Protein 3QFM (pdb70)

InterPro domains:
  IPR011152 Phosphoesterase MJ0912 [PIRSF000883] (4-253)
  IPR024654 Calcineurin-like phosphoesterase domain, lpxH-type [PF12850] (5-210)
  IPR029052 Metallo-dependent phosphatase-like [G3DSA:3.60.21.10] (1-262)
  IPR029052 Metallo-dependent phosphatase-like [SSF56300] (3-244)
  IPR050126 Diadenosine polyphosphate hydrolase [PTHR42850] (5-233)

Structure (mmCIF, N/CA/C/O backbone):
data_3QFM
#
_entry.id   3QFM
#
_cell.length_a   56.559
_cell.length_b   75.102
_cell.length_c   148.796
_cell.angle_alpha   90.00
_cell.angle_beta   90.00
_cell.angle_gamma   90.00
#
_symmetry.space_group_name_H-M   'P 21 21 21'
#
loop_
_entity.id
_entity.type
_entity.pdbx_description
1 polymer 'Putative uncharacterized protein'
2 non-polymer 'MANGANESE (II) ION'
3 non-polymer 'FE (III) ION'
4 water water
#
loop_
_atom_site.group_PDB
_atom_site.id
_atom_site.type_symbol
_atom_site.label_atom_id
_atom_site.label_alt_id
_atom_site.label_comp_id
_atom_site.label_asym_id
_atom_site.label_entity_id
_atom_site.label_seq_id
_atom_site.pdbx_PDB_ins_code
_atom_site.Cartn_x
_atom_site.Cartn_y
_atom_site.Cartn_z
_atom_site.occupancy
_atom_site.B_iso_or_equiv
_atom_site.auth_seq_id
_atom_site.auth_comp_id
_atom_site.auth_asym_id
_atom_site.auth_atom_id
_atom_site.pdbx_PDB_model_num
ATOM 1 N N . MET A 1 11 ? -8.178 -18.651 -27.641 1.00 34.59 3 MET A N 1
ATOM 2 C CA . MET A 1 11 ? -9.018 -17.456 -27.334 1.00 34.26 3 MET A CA 1
ATOM 3 C C . MET A 1 11 ? -9.803 -16.886 -28.519 1.00 32.19 3 MET A C 1
ATOM 4 O O . MET A 1 11 ? -9.501 -17.191 -29.680 1.00 32.24 3 MET A O 1
ATOM 9 N N . THR A 1 12 ? -10.830 -16.089 -28.214 1.00 28.71 4 THR A N 1
ATOM 10 C CA . THR A 1 12 ? -11.646 -15.445 -29.236 1.00 25.78 4 THR A CA 1
ATOM 11 C C . THR A 1 12 ? -11.555 -13.937 -29.070 1.00 24.20 4 THR A C 1
ATOM 12 O O . THR A 1 12 ? -11.780 -13.405 -27.974 1.00 22.05 4 THR A O 1
ATOM 16 N N . LYS A 1 13 ? -11.206 -13.259 -30.157 1.00 21.81 5 LYS A N 1
ATOM 17 C CA . LYS A 1 13 ? -11.147 -11.810 -30.144 1.00 22.01 5 LYS A CA 1
ATOM 18 C C . LYS A 1 13 ? -12.337 -11.271 -30.952 1.00 21.12 5 LYS A C 1
ATOM 19 O O . LYS A 1 13 ? -12.549 -11.658 -32.114 1.00 20.15 5 LYS A O 1
ATOM 25 N N . ILE A 1 14 ? -13.113 -10.400 -30.313 1.00 20.38 6 ILE A N 1
ATOM 26 C CA . ILE A 1 14 ? -14.373 -9.944 -30.880 1.00 20.46 6 ILE A CA 1
ATOM 27 C C . ILE A 1 14 ? -14.329 -8.425 -31.005 1.00 20.66 6 ILE A C 1
ATOM 28 O O . ILE A 1 14 ? -13.999 -7.733 -30.040 1.00 20.63 6 ILE A O 1
ATOM 33 N N . ALA A 1 15 ? -14.643 -7.916 -32.187 1.00 20.50 7 ALA A N 1
ATOM 34 C CA . ALA A 1 15 ? -14.915 -6.485 -32.355 1.00 20.24 7 ALA A CA 1
ATOM 35 C C . ALA A 1 15 ? -16.405 -6.168 -32.228 1.00 19.93 7 ALA A C 1
ATOM 36 O O . ALA A 1 15 ? -17.239 -6.712 -32.936 1.00 20.04 7 ALA A O 1
ATOM 38 N N . LEU A 1 16 ? -16.729 -5.250 -31.332 1.00 20.41 8 LEU A N 1
ATOM 39 C CA . LEU A 1 16 ? -18.081 -4.725 -31.214 1.00 19.73 8 LEU A CA 1
ATOM 40 C C . LEU A 1 16 ? -18.225 -3.543 -32.176 1.00 18.85 8 LEU A C 1
ATOM 41 O O . LEU A 1 16 ? -17.486 -2.584 -32.083 1.00 19.62 8 LEU A O 1
ATOM 46 N N . LEU A 1 17 ? -19.163 -3.640 -33.110 1.00 18.10 9 LEU A N 1
ATOM 47 C CA . LEU A 1 17 ? -19.414 -2.562 -34.068 1.00 17.95 9 LEU A CA 1
ATOM 48 C C . LEU A 1 17 ? -20.750 -1.969 -33.746 1.00 17.69 9 LEU A C 1
ATOM 49 O O . LEU A 1 17 ? -21.762 -2.664 -33.824 1.00 18.52 9 LEU A O 1
ATOM 54 N N . SER A 1 18 ? -20.790 -0.686 -33.392 1.00 17.11 10 SER A N 1
ATOM 55 C CA . SER A 1 18 ? -22.084 -0.086 -33.041 1.00 16.14 10 SER A CA 1
ATOM 56 C C . SER A 1 18 ? -22.267 1.307 -33.658 1.00 15.83 10 SER A C 1
ATOM 57 O O . SER A 1 18 ? -21.291 2.071 -33.804 1.00 15.62 10 SER A O 1
ATOM 60 N N . ASP A 1 19 ? -23.512 1.646 -33.987 1.00 14.70 11 ASP A N 1
ATOM 61 C CA . ASP A 1 19 ? -23.856 3.036 -34.306 1.00 15.38 11 ASP A CA 1
ATOM 62 C C . ASP A 1 19 ? -22.950 3.585 -35.424 1.00 15.46 11 ASP A C 1
ATOM 63 O O . ASP A 1 19 ? -22.282 4.639 -35.302 1.00 15.47 11 ASP A O 1
ATOM 68 N N . ILE A 1 20 ? -22.900 2.807 -36.503 1.00 15.92 12 ILE A N 1
ATOM 69 C CA . ILE A 1 20 ? -22.188 3.192 -37.724 1.00 15.42 12 ILE A CA 1
ATOM 70 C C . ILE A 1 20 ? -22.858 4.398 -38.379 1.00 15.65 12 ILE A C 1
ATOM 71 O O . ILE A 1 20 ? -22.175 5.311 -38.879 1.00 16.70 12 ILE A O 1
ATOM 76 N N . HIS A 1 21 ? -24.185 4.399 -38.375 1.00 16.69 13 HIS A N 1
ATOM 77 C CA . HIS A 1 21 ? -24.968 5.543 -38.830 1.00 17.26 13 HIS A CA 1
ATOM 78 C C . HIS A 1 21 ? -24.580 6.002 -40.253 1.00 18.84 13 HIS A C 1
ATOM 79 O O . HIS A 1 21 ? -24.528 7.198 -40.568 1.00 19.08 13 HIS A O 1
ATOM 86 N N . GLY A 1 22 ? -24.290 5.022 -41.102 1.00 19.21 14 GLY A N 1
ATOM 87 C CA . GLY A 1 22 ? -23.930 5.311 -42.487 1.00 20.24 14 GLY A CA 1
ATOM 88 C C . GLY A 1 22 ? -22.590 5.963 -42.751 1.00 19.96 14 GLY A C 1
ATOM 89 O O . GLY A 1 22 ? -22.334 6.373 -43.889 1.00 20.97 14 GLY A O 1
ATOM 90 N N . ASN A 1 23 ? -21.736 6.073 -41.728 1.00 19.89 15 ASN A N 1
ATOM 91 C CA . ASN A 1 23 ? -20.466 6.771 -41.873 1.00 19.16 15 ASN A CA 1
ATOM 92 C C . ASN A 1 23 ? -19.428 5.838 -42.520 1.00 19.95 15 ASN A C 1
ATOM 93 O O . ASN A 1 23 ? -18.682 5.128 -41.834 1.00 18.66 15 ASN A O 1
ATOM 98 N N . THR A 1 24 ? -19.405 5.880 -43.859 1.00 19.66 16 THR A N 1
ATOM 99 C CA . THR A 1 24 ? -18.615 4.988 -44.709 1.00 19.76 16 THR A CA 1
ATOM 100 C C . THR A 1 24 ? -17.134 4.996 -44.362 1.00 20.20 16 THR A C 1
ATOM 101 O O . THR A 1 24 ? -16.554 3.942 -44.108 1.00 20.09 16 THR A O 1
ATOM 105 N N . THR A 1 25 ? -16.520 6.173 -44.350 1.00 20.07 17 THR A N 1
ATOM 106 C CA . THR A 1 25 ? -15.061 6.265 -44.176 1.00 20.11 17 THR A CA 1
ATOM 107 C C . THR A 1 25 ? -14.664 5.789 -42.764 1.00 20.45 17 THR A C 1
ATOM 108 O O . THR A 1 25 ? -13.640 5.118 -42.580 1.00 19.29 17 THR A O 1
ATOM 112 N N . ALA A 1 26 ? -15.507 6.119 -41.783 1.00 20.11 18 ALA A N 1
ATOM 113 C CA . ALA A 1 26 ? -15.240 5.728 -40.396 1.00 20.50 18 ALA A CA 1
ATOM 114 C C . ALA A 1 26 ? -15.304 4.201 -40.308 1.00 19.98 18 ALA A C 1
ATOM 115 O O . ALA A 1 26 ? -14.409 3.591 -39.745 1.00 20.75 18 ALA A O 1
ATOM 117 N N . LEU A 1 27 ? -16.353 3.600 -40.868 1.00 20.32 19 LEU A N 1
ATOM 118 C CA . LEU A 1 27 ? -16.473 2.135 -40.858 1.00 20.55 19 LEU A CA 1
ATOM 119 C C . LEU A 1 27 ? -15.297 1.462 -41.544 1.00 20.96 19 LEU A C 1
ATOM 120 O O . LEU A 1 27 ? -14.726 0.513 -41.002 1.00 21.28 19 LEU A O 1
ATOM 125 N N . GLU A 1 28 ? -14.918 1.959 -42.726 1.00 20.81 20 GLU A N 1
ATOM 126 C CA . GLU A 1 28 ? -13.777 1.393 -43.449 1.00 21.72 20 GLU A CA 1
ATOM 127 C C . GLU A 1 28 ? -12.502 1.437 -42.605 1.00 21.45 20 GLU A C 1
ATOM 128 O O . GLU A 1 28 ? -11.728 0.465 -42.577 1.00 21.43 20 GLU A O 1
ATOM 134 N N . ALA A 1 29 ? -12.300 2.545 -41.893 1.00 20.96 21 ALA A N 1
ATOM 135 C CA . ALA A 1 29 ? -11.123 2.682 -41.039 1.00 20.21 21 ALA A CA 1
ATOM 136 C C . ALA A 1 29 ? -11.174 1.704 -39.864 1.00 20.03 21 ALA A C 1
ATOM 137 O O . ALA A 1 29 ? -10.169 1.038 -39.531 1.00 20.56 21 ALA A O 1
ATOM 139 N N . VAL A 1 30 ? -12.343 1.605 -39.233 1.00 19.58 22 VAL A N 1
ATOM 140 C CA . VAL A 1 30 ? -12.509 0.644 -38.126 1.00 18.99 22 VAL A CA 1
ATOM 141 C C . VAL A 1 30 ? -12.264 -0.795 -38.559 1.00 19.92 22 VAL A C 1
ATOM 142 O O . VAL A 1 30 ? -11.559 -1.520 -37.865 1.00 20.16 22 VAL A O 1
ATOM 146 N N . LEU A 1 31 ? -12.825 -1.188 -39.702 1.00 20.41 23 LEU A N 1
ATOM 147 C CA . LEU A 1 31 ? -12.631 -2.544 -40.228 1.00 21.80 23 LEU A CA 1
ATOM 148 C C . LEU A 1 31 ? -11.155 -2.830 -40.551 1.00 22.49 23 LEU A C 1
ATOM 149 O O . LEU A 1 31 ? -10.665 -3.937 -40.274 1.00 23.62 23 LEU A O 1
ATOM 154 N N . ALA A 1 32 ? -10.450 -1.832 -41.090 1.00 22.53 24 ALA A N 1
ATOM 155 C CA . ALA A 1 32 ? -9.017 -1.951 -41.329 1.00 23.13 24 ALA A CA 1
ATOM 156 C C . ALA A 1 32 ? -8.261 -2.128 -40.014 1.00 23.26 24 ALA A C 1
ATOM 157 O O . ALA A 1 32 ? -7.380 -2.973 -39.929 1.00 23.75 24 ALA A O 1
ATOM 159 N N . ASP A 1 33 ? -8.594 -1.329 -38.999 1.00 22.39 25 ASP A N 1
ATOM 160 C CA . ASP A 1 33 ? -8.022 -1.495 -37.662 1.00 22.59 25 ASP A CA 1
ATOM 161 C C . ASP A 1 33 ? -8.290 -2.909 -37.070 1.00 22.39 25 ASP A C 1
ATOM 162 O O . ASP A 1 33 ? -7.370 -3.572 -36.613 1.00 23.17 25 ASP A O 1
ATOM 167 N N . ALA A 1 34 ? -9.535 -3.373 -37.118 1.00 22.71 26 ALA A N 1
ATOM 168 C CA . ALA A 1 34 ? -9.888 -4.708 -36.596 1.00 23.22 26 ALA A CA 1
ATOM 169 C C . ALA A 1 34 ? -9.177 -5.847 -37.343 1.00 24.08 26 ALA A C 1
ATOM 170 O O . ALA A 1 34 ? -8.758 -6.833 -36.729 1.00 23.37 26 ALA A O 1
ATOM 172 N N . ARG A 1 35 ? -9.043 -5.699 -38.660 1.00 24.30 27 ARG A N 1
ATOM 173 C CA . ARG A 1 35 ? -8.417 -6.719 -39.490 1.00 26.87 27 ARG A CA 1
ATOM 174 C C . ARG A 1 35 ? -6.953 -6.904 -39.038 1.00 26.65 27 ARG A C 1
ATOM 175 O O . ARG A 1 35 ? -6.463 -8.018 -38.889 1.00 27.11 27 ARG A O 1
ATOM 183 N N . GLN A 1 36 ? -6.291 -5.795 -38.763 1.00 26.95 28 GLN A N 1
ATOM 184 C CA . GLN A 1 36 ? -4.889 -5.787 -38.378 1.00 27.85 28 GLN A CA 1
ATOM 185 C C . GLN A 1 36 ? -4.653 -6.319 -36.945 1.00 27.65 28 GLN A C 1
ATOM 186 O O . GLN A 1 36 ? -3.543 -6.751 -36.598 1.00 26.15 28 GLN A O 1
ATOM 192 N N . LEU A 1 37 ? -5.710 -6.312 -36.136 1.00 26.02 29 LEU A N 1
ATOM 193 C CA . LEU A 1 37 ? -5.663 -6.872 -34.793 1.00 26.31 29 LEU A CA 1
ATOM 194 C C . LEU A 1 37 ? -5.924 -8.374 -34.776 1.00 25.47 29 LEU A C 1
ATOM 195 O O . LEU A 1 37 ? -5.832 -8.997 -33.732 1.00 26.39 29 LEU A O 1
ATOM 200 N N . GLY A 1 38 ? -6.261 -8.961 -35.920 1.00 25.85 30 GLY A N 1
ATOM 201 C CA . GLY A 1 38 ? -6.597 -10.388 -35.977 1.00 25.42 30 GLY A CA 1
ATOM 202 C C . GLY A 1 38 ? -7.892 -10.733 -35.262 1.00 25.85 30 GLY A C 1
ATOM 203 O O . GLY A 1 38 ? -8.004 -11.766 -34.594 1.00 25.55 30 GLY A O 1
ATOM 204 N N . VAL A 1 39 ? -8.892 -9.864 -35.392 1.00 25.08 31 VAL A N 1
ATOM 205 C CA . VAL A 1 39 ? -10.196 -1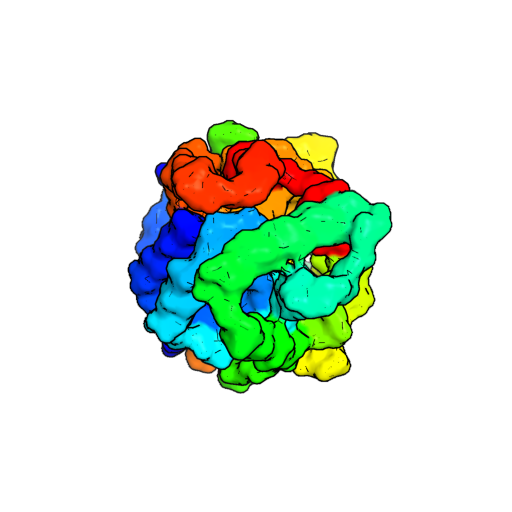0.123 -34.792 1.00 24.72 31 VAL A CA 1
ATOM 206 C C . VAL A 1 39 ? -10.820 -11.393 -35.382 1.00 24.65 31 VAL A C 1
ATOM 207 O O . VAL A 1 39 ? -10.785 -11.592 -36.597 1.00 24.61 31 VAL A O 1
ATOM 211 N N . ASP A 1 40 ? -11.414 -12.233 -34.532 1.00 23.90 32 ASP A N 1
ATOM 212 C CA . ASP A 1 40 ? -12.040 -13.473 -34.968 1.00 22.96 32 ASP A CA 1
ATOM 213 C C . ASP A 1 40 ? -13.493 -13.340 -35.392 1.00 22.72 32 ASP A C 1
ATOM 214 O O . ASP A 1 40 ? -13.957 -14.107 -36.227 1.00 21.14 32 ASP A O 1
ATOM 219 N N . GLU A 1 41 ? -14.232 -12.396 -34.800 1.00 20.35 33 GLU A N 1
ATOM 220 C CA . GLU A 1 41 ? -15.644 -12.268 -35.123 1.00 20.25 33 GLU A CA 1
ATOM 221 C C . GLU A 1 41 ? -16.145 -10.866 -34.814 1.00 19.33 33 GLU A C 1
ATOM 222 O O . GLU A 1 41 ? -15.468 -10.125 -34.095 1.00 19.50 33 GLU A O 1
ATOM 228 N N . TYR A 1 42 ? -17.316 -10.530 -35.352 1.00 18.40 34 TYR A N 1
ATOM 229 C CA . TYR A 1 42 ? -17.870 -9.182 -35.210 1.00 18.73 34 TYR A CA 1
ATOM 230 C C . TYR A 1 42 ? -19.245 -9.284 -34.607 1.00 18.51 34 TYR A C 1
ATOM 231 O O . TYR A 1 42 ? -20.022 -10.169 -34.964 1.00 19.36 34 TYR A O 1
ATOM 240 N N . TRP A 1 43 ? -19.553 -8.394 -33.668 1.00 18.28 35 TRP A N 1
ATOM 241 C CA . TRP A 1 43 ? -20.899 -8.322 -33.169 1.00 18.54 35 TRP A CA 1
ATOM 242 C C . TRP A 1 43 ? -21.488 -6.982 -33.598 1.00 19.30 35 TRP A C 1
ATOM 243 O O . TRP A 1 43 ? -20.873 -5.930 -33.365 1.00 20.01 35 TRP A O 1
ATOM 254 N N . LEU A 1 44 ? -22.664 -7.018 -34.217 1.00 19.23 36 LEU A N 1
ATOM 255 C CA . LEU A 1 44 ? -23.267 -5.790 -34.741 1.00 19.29 36 LEU A CA 1
ATOM 256 C C . LEU A 1 44 ? -24.373 -5.342 -33.815 1.00 18.72 36 LEU A C 1
ATOM 257 O O . LEU A 1 44 ? -25.364 -6.041 -33.677 1.00 18.72 36 LEU A O 1
ATOM 262 N N . LEU A 1 45 ? -24.188 -4.187 -33.165 1.00 18.29 37 LEU A N 1
ATOM 263 C CA . LEU A 1 45 ? -25.119 -3.710 -32.139 1.00 17.48 37 LEU A CA 1
ATOM 264 C C . LEU A 1 45 ? -26.239 -2.831 -32.683 1.00 18.25 37 LEU A C 1
ATOM 265 O O . LEU A 1 45 ? -27.064 -2.349 -31.905 1.00 18.31 37 LEU A O 1
ATOM 270 N N . GLY A 1 46 ? -26.299 -2.647 -34.006 1.00 17.48 38 GLY A N 1
ATOM 271 C CA . GLY A 1 46 ? -27.370 -1.857 -34.608 1.00 17.40 38 GLY A CA 1
ATOM 272 C C . GLY A 1 46 ? -27.087 -0.379 -34.920 1.00 16.69 38 GLY A C 1
ATOM 273 O O . GLY A 1 46 ? -25.998 0.157 -34.607 1.00 16.72 38 GLY A O 1
ATOM 274 N N . ASP A 1 47 ? -28.078 0.260 -35.545 1.00 15.32 39 ASP A N 1
ATOM 275 C CA . ASP A 1 47 ? -27.964 1.646 -36.052 1.00 15.77 39 ASP A CA 1
ATOM 276 C C . ASP A 1 47 ? -26.929 1.696 -37.172 1.00 15.94 39 ASP A C 1
ATOM 277 O O . ASP A 1 47 ? -25.857 2.341 -37.081 1.00 15.31 39 ASP A O 1
ATOM 282 N N . ILE A 1 48 ? -27.263 0.973 -38.238 1.00 16.00 40 ILE A N 1
ATOM 283 C CA . ILE A 1 48 ? -26.326 0.718 -39.324 1.00 17.38 40 ILE A CA 1
ATOM 284 C C . ILE A 1 48 ? -26.288 1.840 -40.369 1.00 17.70 40 ILE A C 1
ATOM 285 O O . ILE A 1 48 ? -25.222 2.362 -40.702 1.00 18.31 40 ILE A O 1
ATOM 290 N N . LEU A 1 49 ? -27.458 2.210 -40.865 1.00 18.45 41 LEU A N 1
ATOM 291 C CA . LEU A 1 49 ? -27.560 3.245 -41.893 1.00 18.42 41 LEU A CA 1
ATOM 292 C C . LEU A 1 49 ? -28.265 4.494 -41.379 1.00 18.60 41 LEU A C 1
ATOM 293 O O . LEU A 1 49 ? -29.148 4.416 -40.495 1.00 19.26 41 LEU A O 1
ATOM 298 N N . MET A 1 50 ? -27.887 5.626 -41.984 1.00 18.83 42 MET A N 1
ATOM 299 C CA . MET A 1 50 ? -28.459 6.967 -41.738 1.00 18.77 42 MET A CA 1
ATOM 300 C C . MET A 1 50 ? -27.913 7.569 -40.452 1.00 18.74 42 MET A C 1
ATOM 301 O O . MET A 1 50 ? -27.745 6.853 -39.475 1.00 18.81 42 MET A O 1
ATOM 306 N N . PRO A 1 51 ? -27.650 8.894 -40.444 1.00 19.10 43 PRO A N 1
ATOM 307 C CA . PRO A 1 51 ? -27.856 9.837 -41.555 1.00 18.62 43 PRO A CA 1
ATOM 308 C C . PRO A 1 51 ? -26.604 10.029 -42.433 1.00 18.90 43 PRO A C 1
ATOM 309 O O . PRO A 1 51 ? -26.498 11.033 -43.141 1.00 18.57 43 PRO A O 1
ATOM 313 N N . GLY A 1 52 ? -25.677 9.069 -42.404 1.00 18.35 44 GLY A N 1
ATOM 314 C CA . GLY A 1 52 ? -24.430 9.156 -43.173 1.00 18.09 44 GLY A CA 1
ATOM 315 C C . GLY A 1 52 ? -24.537 8.752 -44.649 1.00 18.16 44 GLY A C 1
ATOM 316 O O . GLY A 1 52 ? -25.621 8.445 -45.148 1.00 18.21 44 GLY A O 1
ATOM 317 N N . THR A 1 53 ? -23.400 8.745 -45.316 1.00 18.60 45 THR A N 1
ATOM 318 C CA . THR A 1 53 ? -23.291 8.585 -46.789 1.00 20.15 45 THR A CA 1
ATOM 319 C C . THR A 1 53 ? -23.578 7.174 -47.303 1.00 20.16 45 THR A C 1
ATOM 320 O O . THR A 1 53 ? -24.082 6.999 -48.422 1.00 20.07 45 THR A O 1
ATOM 324 N N . GLY A 1 54 ? -23.241 6.173 -46.494 1.00 20.53 46 GLY A N 1
ATOM 325 C CA . GLY A 1 54 ? -23.132 4.793 -46.990 1.00 20.83 46 GLY A CA 1
ATOM 326 C C . GLY A 1 54 ? -24.451 4.050 -47.099 1.00 20.96 46 GLY A C 1
ATOM 327 O O . GLY A 1 54 ? -25.299 4.131 -46.215 1.00 21.36 46 GLY A O 1
ATOM 328 N N . ARG A 1 55 ? -24.630 3.312 -48.200 1.00 21.38 47 ARG A N 1
ATOM 329 C CA . ARG A 1 55 ? -25.826 2.492 -48.369 1.00 21.67 47 ARG A CA 1
ATOM 330 C C . ARG A 1 55 ? -25.394 1.099 -48.811 1.00 22.60 47 ARG A C 1
ATOM 331 O O . ARG A 1 55 ? -25.070 0.285 -47.977 1.00 22.35 47 ARG A O 1
ATOM 339 N N . ARG A 1 56 ? -25.345 0.846 -50.120 1.00 23.71 48 ARG A N 1
ATOM 340 C CA . ARG A 1 56 ? -24.802 -0.418 -50.621 1.00 24.00 48 ARG A CA 1
ATOM 341 C C . ARG A 1 56 ? -23.406 -0.670 -50.051 1.00 23.90 48 ARG A C 1
ATOM 342 O O . ARG A 1 56 ? -23.112 -1.780 -49.627 1.00 23.85 48 ARG A O 1
ATOM 350 N N . ARG A 1 57 ? -22.558 0.358 -50.006 1.00 23.14 49 ARG A N 1
ATOM 351 C CA . ARG A 1 57 ? -21.189 0.169 -49.534 1.00 23.59 49 ARG A CA 1
ATOM 352 C C . ARG A 1 57 ? -21.155 -0.413 -48.112 1.00 24.00 49 ARG A C 1
ATOM 353 O O . ARG A 1 57 ? -20.367 -1.311 -47.826 1.00 24.68 49 ARG A O 1
ATOM 361 N N . ILE A 1 58 ? -22.014 0.088 -47.230 1.00 23.38 50 ILE A N 1
ATOM 362 C CA . ILE A 1 58 ? -22.001 -0.410 -45.857 1.00 23.52 50 ILE A CA 1
ATOM 363 C C . ILE A 1 58 ? -22.512 -1.855 -45.785 1.00 23.53 50 ILE A C 1
ATOM 364 O O . ILE A 1 58 ? -21.896 -2.694 -45.127 1.00 23.15 50 ILE A O 1
ATOM 369 N N . LEU A 1 59 ? -23.595 -2.167 -46.488 1.00 23.94 51 LEU A N 1
ATOM 370 C CA . LEU A 1 59 ? -24.096 -3.557 -46.458 1.00 25.32 51 LEU A CA 1
ATOM 371 C C . LEU A 1 59 ? -23.097 -4.540 -47.065 1.00 26.20 51 LEU A C 1
ATOM 372 O O . LEU A 1 59 ? -22.948 -5.664 -46.556 1.00 25.60 51 LEU A O 1
ATOM 377 N N . ASP A 1 60 ? -22.399 -4.098 -48.122 1.00 26.64 52 ASP A N 1
ATOM 378 C CA . ASP A 1 60 ? -21.341 -4.899 -48.756 1.00 27.51 52 ASP A CA 1
ATOM 379 C C . ASP A 1 60 ? -20.173 -5.136 -47.830 1.00 26.59 52 ASP A C 1
ATOM 380 O O . ASP A 1 60 ? -19.656 -6.253 -47.757 1.00 26.49 52 ASP A O 1
ATOM 385 N N . LEU A 1 61 ? -19.737 -4.089 -47.134 1.00 26.47 53 LEU A N 1
ATOM 386 C CA . LEU A 1 61 ? -18.618 -4.233 -46.218 1.00 26.47 53 LEU A CA 1
ATOM 387 C C . LEU A 1 61 ? -18.974 -5.198 -45.079 1.00 26.66 53 LEU A C 1
ATOM 388 O O . LEU A 1 61 ? -18.160 -6.026 -44.687 1.00 26.35 53 LEU A O 1
ATOM 393 N N . LEU A 1 62 ? -20.189 -5.089 -44.557 1.00 26.97 54 LEU A N 1
ATOM 394 C CA . LEU A 1 62 ? -20.597 -5.930 -43.436 1.00 27.04 54 LEU A CA 1
ATOM 395 C C . LEU A 1 62 ? -20.729 -7.393 -43.896 1.00 28.43 54 LEU A C 1
ATOM 396 O O . LEU A 1 62 ? -20.331 -8.330 -43.185 1.00 27.36 54 LEU A O 1
ATOM 401 N N . ASP A 1 63 ? -21.271 -7.575 -45.099 1.00 28.67 55 ASP A N 1
ATOM 402 C CA . ASP A 1 63 ? -21.392 -8.904 -45.696 1.00 30.85 55 ASP A CA 1
ATOM 403 C C . ASP A 1 63 ? -20.130 -9.748 -45.822 1.00 30.16 55 ASP A C 1
ATOM 404 O O . ASP A 1 63 ? -20.217 -10.978 -45.845 1.00 31.22 55 ASP A O 1
ATOM 409 N N . GLN A 1 64 ? -18.987 -9.087 -45.938 1.00 29.88 56 GLN A N 1
ATOM 410 C CA . GLN A 1 64 ? -17.682 -9.740 -46.050 1.00 30.07 56 GLN A CA 1
ATOM 411 C C . GLN A 1 64 ? -17.142 -10.203 -44.691 1.00 28.75 56 GLN A C 1
ATOM 412 O O . GLN A 1 64 ? -16.134 -10.929 -44.634 1.00 28.86 56 GLN A O 1
ATOM 418 N N . LEU A 1 65 ? -17.785 -9.757 -43.610 1.00 25.70 57 LEU A N 1
ATOM 419 C CA . LEU A 1 65 ? -17.341 -10.078 -42.254 1.00 23.57 57 LEU A CA 1
ATOM 420 C C . LEU A 1 65 ? -17.961 -11.318 -41.622 1.00 22.06 57 LEU A C 1
ATOM 421 O O . LEU A 1 65 ? -19.121 -11.624 -41.865 1.00 20.38 57 LEU A O 1
ATOM 426 N N . PRO A 1 66 ? -17.194 -11.986 -40.738 1.00 21.49 58 PRO A N 1
ATOM 427 C CA . PRO A 1 66 ? -17.760 -13.002 -39.848 1.00 21.92 58 PRO A CA 1
ATOM 428 C C . PRO A 1 66 ? -18.541 -12.340 -38.688 1.00 21.92 58 PRO A C 1
ATOM 429 O O . PRO A 1 66 ? -18.044 -12.251 -37.540 1.00 21.66 58 PRO A O 1
ATOM 433 N N . ILE A 1 67 ? -19.743 -11.886 -39.004 1.00 21.86 59 ILE A N 1
ATOM 434 C CA . ILE A 1 67 ? -20.664 -11.337 -38.003 1.00 22.07 59 ILE A CA 1
ATOM 435 C C . ILE A 1 67 ? -21.453 -12.478 -37.357 1.00 22.83 59 ILE A C 1
ATOM 436 O O . ILE A 1 67 ? -22.287 -13.140 -38.009 1.00 23.29 59 ILE A O 1
ATOM 441 N N . THR A 1 68 ? -21.188 -12.706 -36.071 1.00 22.66 60 THR A N 1
ATOM 442 C CA . THR A 1 68 ? -21.719 -13.880 -35.392 1.00 22.01 60 THR A CA 1
ATOM 443 C C . THR A 1 68 ? -22.841 -13.517 -34.419 1.00 21.65 60 THR A C 1
ATOM 444 O O . THR A 1 68 ? -23.415 -14.394 -33.772 1.00 21.05 60 THR A O 1
ATOM 448 N N . ALA A 1 69 ? -23.131 -12.219 -34.308 1.00 19.97 61 ALA A N 1
ATOM 449 C CA . ALA A 1 69 ? -24.132 -11.718 -33.377 1.00 20.48 61 ALA A CA 1
ATOM 450 C C . ALA A 1 69 ? -24.646 -10.393 -33.902 1.00 20.33 61 ALA A C 1
ATOM 451 O O . ALA A 1 69 ? -23.843 -9.530 -34.285 1.00 19.78 61 ALA A O 1
ATOM 453 N N . ARG A 1 70 ? -25.962 -10.245 -33.953 1.00 20.26 62 ARG A N 1
ATOM 454 C CA . ARG A 1 70 ? -26.538 -9.037 -34.534 1.00 21.85 62 ARG A CA 1
ATOM 455 C C . ARG A 1 70 ? -27.848 -8.698 -33.839 1.00 20.74 62 ARG A C 1
ATOM 456 O O . ARG A 1 70 ? -28.724 -9.552 -33.724 1.00 21.39 62 ARG A O 1
ATOM 464 N N . VAL A 1 71 ? -27.990 -7.461 -33.363 1.00 19.20 63 VAL A N 1
ATOM 465 C CA . VAL A 1 71 ? -29.251 -7.039 -32.762 1.00 17.93 63 VAL A CA 1
ATOM 466 C C . VAL A 1 71 ? -29.818 -5.775 -33.402 1.00 18.14 63 VAL A C 1
ATOM 467 O O . VAL A 1 71 ? -29.093 -4.991 -34.058 1.00 16.87 63 VAL A O 1
ATOM 471 N N . LEU A 1 72 ? -31.105 -5.562 -33.157 1.00 17.93 64 LEU A N 1
ATOM 472 C CA . LEU A 1 72 ? -31.868 -4.480 -33.774 1.00 18.81 64 LEU A CA 1
ATOM 473 C C . LEU A 1 72 ? -31.710 -3.105 -33.104 1.00 18.54 64 LEU A C 1
ATOM 474 O O . LEU A 1 72 ? -32.048 -2.943 -31.928 1.00 18.49 64 LEU A O 1
ATOM 479 N N . GLY A 1 73 ? -31.298 -2.120 -33.897 1.00 18.18 65 GLY A N 1
ATOM 480 C CA . GLY A 1 73 ? -31.208 -0.732 -33.436 1.00 18.32 65 GLY A CA 1
ATOM 481 C C . GLY A 1 73 ? -32.481 0.036 -33.742 1.00 18.36 65 GLY A C 1
ATOM 482 O O . GLY A 1 73 ? -33.230 -0.308 -34.668 1.00 18.03 65 GLY A O 1
ATOM 483 N N . ASN A 1 74 ? -32.724 1.104 -32.995 1.00 18.93 66 ASN A N 1
ATOM 484 C CA . ASN A 1 74 ? -33.886 1.938 -33.298 1.00 18.80 66 ASN A CA 1
ATOM 485 C C . ASN A 1 74 ? -33.930 2.536 -34.717 1.00 19.32 66 ASN A C 1
ATOM 486 O O . ASN A 1 74 ? -35.020 2.668 -35.300 1.00 19.52 66 ASN A O 1
ATOM 491 N N . TRP A 1 75 ? -32.775 2.869 -35.283 1.00 19.19 67 TRP A N 1
ATOM 492 C CA . TRP A 1 75 ? -32.732 3.411 -36.656 1.00 19.70 67 TRP A CA 1
ATOM 493 C C . TRP A 1 75 ? -33.091 2.385 -37.750 1.00 19.85 67 TRP A C 1
ATOM 494 O O . TRP A 1 75 ? -33.448 2.762 -38.866 1.00 19.43 67 TRP A O 1
ATOM 505 N N . GLU A 1 76 ? -33.001 1.091 -37.417 1.00 19.90 68 GLU A N 1
ATOM 506 C CA . GLU A 1 76 ? -33.513 0.037 -38.318 1.00 19.53 68 GLU A CA 1
ATOM 507 C C . GLU A 1 76 ? -35.029 0.042 -38.326 1.00 19.87 68 GLU A C 1
ATOM 508 O O . GLU A 1 76 ? -35.623 -0.095 -39.392 1.00 19.94 68 GLU A O 1
ATOM 514 N N . ASP A 1 77 ? -35.652 0.158 -37.147 1.00 19.80 69 ASP A N 1
ATOM 515 C CA . ASP A 1 77 ? -37.104 0.394 -37.076 1.00 20.90 69 ASP A CA 1
ATOM 516 C C . ASP A 1 77 ? -37.503 1.671 -37.808 1.00 20.80 69 ASP A C 1
ATOM 517 O O . ASP A 1 77 ? -38.484 1.681 -38.562 1.00 20.98 69 ASP A O 1
ATOM 522 N N . SER A 1 78 ? -36.753 2.745 -37.573 1.00 20.46 70 SER A N 1
ATOM 523 C CA . SER A 1 78 ? -37.027 4.027 -38.221 1.00 20.82 70 SER A CA 1
ATOM 524 C C . SER A 1 78 ? -36.977 3.931 -39.752 1.00 21.04 70 SER A C 1
ATOM 525 O O . SER A 1 78 ? -37.861 4.470 -40.423 1.00 21.52 70 SER A O 1
ATOM 528 N N . LEU A 1 79 ? -35.966 3.242 -40.290 1.00 21.24 71 LEU A N 1
ATOM 529 C CA . LEU A 1 79 ? -35.850 3.015 -41.743 1.00 21.08 71 LEU A CA 1
ATOM 530 C C . LEU A 1 79 ? -37.066 2.264 -42.295 1.00 21.94 71 LEU A C 1
ATOM 531 O O . LEU A 1 79 ? -37.642 2.686 -43.312 1.00 22.21 71 LEU A O 1
ATOM 536 N N . TRP A 1 80 ? -37.462 1.185 -41.614 1.00 22.86 72 TRP A N 1
ATOM 537 C CA . TRP A 1 80 ? -38.609 0.356 -41.980 1.00 23.60 72 TRP A CA 1
ATOM 538 C C . TRP A 1 80 ? -39.906 1.165 -42.012 1.00 24.51 72 TRP A C 1
ATOM 539 O O . TRP A 1 80 ? -40.624 1.124 -42.997 1.00 23.69 72 TRP A O 1
ATOM 550 N N . HIS A 1 81 ? -40.202 1.892 -40.938 1.00 25.37 73 HIS A N 1
ATOM 551 C CA . HIS A 1 81 ? -41.392 2.756 -40.922 1.00 27.16 73 HIS A CA 1
ATOM 552 C C . HIS A 1 81 ? -41.272 3.887 -41.942 1.00 27.70 73 HIS A C 1
ATOM 553 O O . HIS A 1 81 ? -42.258 4.272 -42.569 1.00 28.24 73 HIS A O 1
ATOM 560 N N . GLY A 1 82 ? -40.059 4.408 -42.099 1.00 28.03 74 GLY A N 1
ATOM 561 C CA . GLY A 1 82 ? -39.777 5.498 -43.017 1.00 30.53 74 GLY A CA 1
ATOM 562 C C . GLY A 1 82 ? -40.073 5.212 -44.476 1.00 32.60 74 GLY A C 1
ATOM 563 O O . GLY A 1 82 ? -40.678 6.042 -45.162 1.00 32.92 74 GLY A O 1
ATOM 564 N N . VAL A 1 83 ? -39.673 4.036 -44.955 1.00 34.51 75 VAL A N 1
ATOM 565 C CA . VAL A 1 83 ? -39.972 3.649 -46.343 1.00 36.24 75 VAL A CA 1
ATOM 566 C C . VAL A 1 83 ? -41.426 3.180 -46.522 1.00 37.71 75 VAL A C 1
ATOM 567 O O . VAL A 1 83 ? -41.893 3.010 -47.651 1.00 38.54 75 VAL A O 1
ATOM 571 N N . ARG A 1 84 ? -42.121 2.950 -45.412 1.00 39.07 76 ARG A N 1
ATOM 572 C CA . ARG A 1 84 ? -43.543 2.625 -45.407 1.00 40.27 76 ARG A CA 1
ATOM 573 C C . ARG A 1 84 ? -44.384 3.853 -45.102 1.00 41.11 76 ARG A C 1
ATOM 574 O O . ARG A 1 84 ? -45.578 3.720 -44.797 1.00 41.30 76 ARG A O 1
ATOM 582 N N . LYS A 1 85 ? -43.754 5.034 -45.155 1.00 41.43 77 LYS A N 1
ATOM 583 C CA . LYS A 1 85 ? -44.416 6.321 -44.922 1.00 42.32 77 LYS A CA 1
ATOM 584 C C . LYS A 1 85 ? -45.211 6.333 -43.613 1.00 41.77 77 LYS A C 1
ATOM 585 O O . LYS A 1 85 ? -46.315 6.881 -43.560 1.00 42.04 77 LYS A O 1
ATOM 591 N N . GLU A 1 86 ? -44.663 5.712 -42.565 1.00 40.85 78 GLU A N 1
ATOM 592 C CA . GLU A 1 86 ? -45.386 5.555 -41.291 1.00 39.94 78 GLU A CA 1
ATOM 593 C C . GLU A 1 86 ? -44.811 6.470 -40.209 1.00 39.20 78 GLU A C 1
ATOM 594 O O . GLU A 1 86 ? -44.994 6.237 -39.020 1.00 38.91 78 GLU A O 1
ATOM 600 N N . LEU A 1 87 ? -44.131 7.522 -40.638 1.00 38.64 79 LEU A N 1
ATOM 601 C CA . LEU A 1 87 ? -43.466 8.441 -39.717 1.00 37.75 79 LEU A CA 1
ATOM 602 C C . LEU A 1 87 ? -44.386 9.591 -39.394 1.00 37.31 79 LEU A C 1
ATOM 603 O O . LEU A 1 87 ? -45.201 9.977 -40.230 1.00 37.09 79 LEU A O 1
ATOM 608 N N . ASP A 1 88 ? -44.244 10.147 -38.193 1.00 36.33 80 ASP A N 1
ATOM 609 C CA . ASP A 1 88 ? -45.062 11.282 -37.764 1.00 35.80 80 ASP A CA 1
ATOM 610 C C . ASP A 1 88 ? -44.556 12.617 -38.368 1.00 35.45 80 ASP A C 1
ATOM 611 O O . ASP A 1 88 ? -43.712 13.303 -37.780 1.00 34.14 80 ASP A O 1
ATOM 616 N N . SER A 1 89 ? -45.112 12.959 -39.533 1.00 35.60 81 SER A N 1
ATOM 617 C CA . SER A 1 89 ? -44.893 14.235 -40.253 1.00 36.63 81 SER A CA 1
ATOM 618 C C . SER A 1 89 ? -44.895 15.535 -39.454 1.00 36.34 81 SER A C 1
ATOM 619 O O . SER A 1 89 ? -44.329 16.536 -39.912 1.00 36.94 81 SER A O 1
ATOM 622 N N . THR A 1 90 ? -45.545 15.548 -38.293 1.00 35.75 82 THR A N 1
ATOM 623 C CA . THR A 1 90 ? -45.650 16.772 -37.492 1.00 35.31 82 THR A CA 1
ATOM 624 C C . THR A 1 90 ? -44.379 17.137 -36.719 1.00 34.65 82 THR A C 1
ATOM 625 O O . THR A 1 90 ? -44.235 18.271 -36.299 1.00 34.66 82 THR A O 1
ATOM 629 N N . ARG A 1 91 ? -43.472 16.178 -36.526 1.00 33.31 83 ARG A N 1
ATOM 630 C CA . ARG A 1 91 ? -42.222 16.414 -35.805 1.00 32.47 83 ARG A CA 1
ATOM 631 C C . ARG A 1 91 ? -41.110 16.722 -36.817 1.00 30.46 83 ARG A C 1
ATOM 632 O O . ARG A 1 91 ? -40.912 15.953 -37.750 1.00 28.96 83 ARG A O 1
ATOM 640 N N . PRO A 1 92 ? -40.393 17.854 -36.636 1.00 29.05 84 PRO A N 1
ATOM 641 C CA . PRO A 1 92 ? -39.276 18.190 -37.540 1.00 27.18 84 PRO A CA 1
ATOM 642 C C . PRO A 1 92 ? -38.246 17.058 -37.699 1.00 25.70 84 PRO A C 1
ATOM 643 O O . PRO A 1 92 ? -37.756 16.833 -38.825 1.00 24.22 84 PRO A O 1
ATOM 647 N N . SER A 1 93 ? -37.904 16.364 -36.605 1.00 24.36 85 SER A N 1
ATOM 648 C CA . SER A 1 93 ? -36.925 15.278 -36.706 1.00 24.16 85 SER A CA 1
ATOM 649 C C . SER A 1 93 ? -37.414 14.157 -37.634 1.00 23.40 85 SER A C 1
ATOM 650 O O . SER A 1 93 ? -36.608 13.432 -38.198 1.00 22.99 85 SER A O 1
ATOM 653 N N . GLN A 1 94 ? -38.727 13.999 -37.767 1.00 22.86 86 GLN A N 1
ATOM 654 C CA . GLN A 1 94 ? -39.255 12.873 -38.536 1.00 23.13 86 GLN A CA 1
ATOM 655 C C . GLN A 1 94 ? -39.299 13.229 -40.013 1.00 22.74 86 GLN A C 1
ATOM 656 O O . GLN A 1 94 ? -39.283 12.362 -40.869 1.00 22.22 86 GLN A O 1
ATOM 662 N N . ARG A 1 95 ? -39.371 14.527 -40.305 1.00 22.33 87 ARG A N 1
ATOM 663 C CA . ARG A 1 95 ? -39.249 14.997 -41.684 1.00 22.19 87 ARG A CA 1
ATOM 664 C C . ARG A 1 95 ? -37.794 14.898 -42.175 1.00 20.94 87 ARG A C 1
ATOM 665 O O . ARG A 1 95 ? -37.549 14.614 -43.335 1.00 20.30 87 ARG A O 1
ATOM 673 N N . TYR A 1 96 ? -36.847 15.130 -41.267 1.00 20.44 88 TYR A N 1
ATOM 674 C CA . TYR A 1 96 ? -35.424 14.900 -41.495 1.00 20.48 88 TYR A CA 1
ATOM 675 C C . TYR A 1 96 ? -35.222 13.414 -41.801 1.00 21.21 88 TYR A C 1
ATOM 676 O O . TYR A 1 96 ? -34.621 13.034 -42.816 1.00 20.91 88 TYR A O 1
ATOM 685 N N . LEU A 1 97 ? -35.776 12.588 -40.933 1.00 21.76 89 LEU A N 1
ATOM 686 C CA . LEU A 1 97 ? -35.632 11.146 -41.030 1.00 23.11 89 LEU A CA 1
ATOM 687 C C . LEU A 1 97 ? -36.240 10.607 -42.328 1.00 23.15 89 LEU A C 1
ATOM 688 O O . LEU A 1 97 ? -35.651 9.737 -42.987 1.00 23.35 89 LEU A O 1
ATOM 693 N N . LEU A 1 98 ? -37.429 11.108 -42.680 1.00 22.78 90 LEU A N 1
ATOM 694 C CA . LEU A 1 98 ? -38.075 10.699 -43.930 1.00 23.33 90 LEU A CA 1
ATOM 695 C C . LEU A 1 98 ? -37.127 10.899 -45.107 1.00 22.65 90 LEU A C 1
ATOM 696 O O . LEU A 1 98 ? -37.011 10.001 -45.953 1.00 21.66 90 LEU A O 1
ATOM 701 N N . ARG A 1 99 ? -36.448 12.058 -45.166 1.00 22.64 91 ARG A N 1
ATOM 702 C CA . ARG A 1 99 ? -35.496 12.335 -46.257 1.00 22.29 91 ARG A CA 1
ATOM 703 C C . ARG A 1 99 ? -34.285 11.419 -46.254 1.00 22.32 91 ARG A C 1
ATOM 704 O O . ARG A 1 99 ? -33.780 11.029 -47.328 1.00 21.76 91 ARG A O 1
ATOM 712 N N . GLN A 1 100 ? -33.786 11.092 -45.063 1.00 21.35 92 GLN A N 1
ATOM 713 C CA . GLN A 1 100 ? -32.731 10.080 -44.973 1.00 21.62 92 GLN A CA 1
ATOM 714 C C . GLN A 1 100 ? -33.209 8.707 -45.446 1.00 21.28 92 GLN A C 1
ATOM 715 O O . GLN A 1 100 ? -32.441 7.982 -46.075 1.00 22.80 92 GLN A O 1
ATOM 721 N N . CYS A 1 101 ? -34.453 8.346 -45.142 1.00 21.86 93 CYS A N 1
ATOM 722 C CA . CYS A 1 101 ? -35.010 7.046 -45.589 1.00 22.11 93 CYS A CA 1
ATOM 723 C C . CYS A 1 101 ? -35.111 6.979 -47.105 1.00 22.95 93 CYS A C 1
ATOM 724 O O . CYS A 1 101 ? -34.787 5.950 -47.705 1.00 22.14 93 CYS A O 1
ATOM 727 N N . GLN A 1 102 ? -35.533 8.083 -47.723 1.00 22.65 94 GLN A N 1
ATOM 728 C CA . GLN A 1 102 ? -35.621 8.137 -49.180 1.00 23.43 94 GLN A CA 1
ATOM 729 C C . GLN A 1 102 ? -34.262 8.014 -49.816 1.00 22.48 94 GLN A C 1
ATOM 730 O O . GLN A 1 102 ? -34.107 7.334 -50.836 1.00 22.85 94 GLN A O 1
ATOM 736 N N . TYR A 1 103 ? -33.278 8.677 -49.225 1.00 21.97 95 TYR A N 1
ATOM 737 C CA . TYR A 1 103 ? -31.897 8.572 -49.672 1.00 21.89 95 TYR A CA 1
ATOM 738 C C . TYR A 1 103 ? -31.423 7.099 -49.672 1.00 22.17 95 TYR A C 1
ATOM 739 O O . TYR A 1 103 ? -30.887 6.616 -50.672 1.00 22.44 95 TYR A O 1
ATOM 748 N N . VAL A 1 104 ? -31.607 6.408 -48.547 1.00 22.40 96 VAL A N 1
ATOM 749 C CA . VAL A 1 104 ? -31.235 4.992 -48.442 1.00 22.76 96 VAL A CA 1
ATOM 750 C C . VAL A 1 104 ? -31.953 4.137 -49.498 1.00 23.17 96 VAL A C 1
ATOM 751 O O . VAL A 1 104 ? -31.319 3.303 -50.164 1.00 23.69 96 VAL A O 1
ATOM 755 N N . LEU A 1 105 ? -33.249 4.375 -49.684 1.00 24.09 97 LEU A N 1
ATOM 756 C CA . LEU A 1 105 ? -34.049 3.570 -50.614 1.00 25.31 97 LEU A CA 1
ATOM 757 C C . LEU A 1 105 ? -33.581 3.612 -52.065 1.00 25.94 97 LEU A C 1
ATOM 758 O O . LEU A 1 105 ? -33.852 2.684 -52.850 1.00 26.18 97 LEU A O 1
ATOM 763 N N . GLU A 1 106 ? -32.869 4.675 -52.420 1.00 26.50 98 GLU A N 1
ATOM 764 C CA . GLU A 1 106 ? -32.269 4.798 -53.734 1.00 27.45 98 GLU A CA 1
ATOM 765 C C . GLU A 1 106 ? -31.341 3.654 -54.091 1.00 28.03 98 GLU A C 1
ATOM 766 O O . GLU A 1 106 ? -31.193 3.353 -55.272 1.00 28.67 98 GLU A O 1
ATOM 772 N N . GLU A 1 107 ? -30.692 3.048 -53.091 1.00 27.27 99 GLU A N 1
ATOM 773 C CA . GLU A 1 107 ? -29.698 1.976 -53.340 1.00 27.27 99 GLU A CA 1
ATOM 774 C C . GLU A 1 107 ? -30.059 0.659 -52.680 1.00 27.34 99 GLU A C 1
ATOM 775 O O . GLU A 1 107 ? -29.550 -0.392 -53.091 1.00 27.23 99 GLU A O 1
ATOM 781 N N . ILE A 1 108 ? -30.896 0.722 -51.641 1.00 26.92 100 ILE A N 1
ATOM 782 C CA . ILE A 1 108 ? -31.271 -0.450 -50.850 1.00 27.20 100 ILE A CA 1
ATOM 783 C C . ILE A 1 108 ? -32.706 -0.874 -51.140 1.00 27.54 100 ILE A C 1
ATOM 784 O O . ILE A 1 108 ? -33.624 -0.050 -51.158 1.00 28.62 100 ILE A O 1
ATOM 789 N N . SER A 1 109 ? -32.914 -2.167 -51.330 1.00 27.72 101 SER A N 1
ATOM 790 C CA . SER A 1 109 ? -34.235 -2.655 -51.706 1.00 28.31 101 SER A CA 1
ATOM 791 C C . SER A 1 109 ? -35.150 -2.814 -50.500 1.00 28.39 101 SER A C 1
ATOM 792 O O . SER A 1 109 ? -34.693 -2.992 -49.360 1.00 28.05 101 SER A O 1
ATOM 795 N N . LEU A 1 110 ? -36.448 -2.777 -50.750 1.00 28.66 102 LEU A N 1
ATOM 796 C CA . LEU A 1 110 ? -37.411 -3.056 -49.697 1.00 29.42 102 LEU A CA 1
ATOM 797 C C . LEU A 1 110 ? -37.185 -4.419 -49.013 1.00 29.65 102 LEU A C 1
ATOM 798 O O . LEU A 1 110 ? -37.358 -4.536 -47.806 1.00 28.81 102 LEU A O 1
ATOM 803 N N . GLU A 1 111 ? -36.810 -5.444 -49.786 1.00 30.47 103 GLU A N 1
ATOM 804 C CA . GLU A 1 111 ? -36.514 -6.761 -49.215 1.00 31.45 103 GLU A CA 1
ATOM 805 C C . GLU A 1 111 ? -35.322 -6.661 -48.254 1.00 30.39 103 GLU A C 1
ATOM 806 O O . GLU A 1 111 ? -35.330 -7.265 -47.175 1.00 29.89 103 GLU A O 1
ATOM 812 N N . GLU A 1 112 ? -34.316 -5.877 -48.628 1.00 29.09 104 GLU A N 1
ATOM 813 C CA . GLU A 1 112 ? -33.138 -5.721 -47.776 1.00 28.51 104 GLU A CA 1
ATOM 814 C C . GLU A 1 112 ? -33.461 -4.971 -46.482 1.00 27.51 104 GLU A C 1
ATOM 815 O O . GLU A 1 112 ? -32.912 -5.277 -45.418 1.00 27.24 104 GLU A O 1
ATOM 821 N N . ILE A 1 113 ? -34.371 -4.009 -46.569 1.00 26.97 105 ILE A N 1
ATOM 822 C CA . ILE A 1 113 ? -34.822 -3.291 -45.376 1.00 25.92 105 ILE A CA 1
ATOM 823 C C . ILE A 1 113 ? -35.632 -4.205 -44.457 1.00 26.27 105 ILE A C 1
ATOM 824 O O . ILE A 1 113 ? -35.565 -4.092 -43.228 1.00 25.09 105 ILE A O 1
ATOM 829 N N . GLU A 1 114 ? -36.366 -5.144 -45.061 1.00 26.14 106 GLU A N 1
ATOM 830 C CA . GLU A 1 114 ? -37.053 -6.179 -44.306 1.00 26.91 106 GLU A CA 1
ATOM 831 C C . GLU A 1 114 ? -36.048 -7.025 -43.482 1.00 26.31 106 GLU A C 1
ATOM 832 O O . GLU A 1 114 ? -36.264 -7.255 -42.286 1.00 25.75 106 GLU A O 1
ATOM 838 N N . VAL A 1 115 ? -34.939 -7.430 -44.105 1.00 26.29 107 VAL A N 1
ATOM 839 C CA . VAL A 1 115 ? -33.858 -8.150 -43.388 1.00 26.42 107 VAL A CA 1
ATOM 840 C C . VAL A 1 115 ? -33.297 -7.307 -42.204 1.00 26.37 107 VAL A C 1
ATOM 841 O O . VAL A 1 115 ? -33.129 -7.813 -41.083 1.00 25.75 107 VAL A O 1
ATOM 845 N N . LEU A 1 116 ? -33.031 -6.023 -42.462 1.00 26.10 108 LEU A N 1
ATOM 846 C CA . LEU A 1 116 ? -32.569 -5.082 -41.427 1.00 25.59 108 LEU A CA 1
ATOM 847 C C . LEU A 1 116 ? -33.531 -4.996 -40.239 1.00 25.23 108 LEU A C 1
ATOM 848 O O . LEU A 1 116 ? -33.102 -4.927 -39.083 1.00 24.79 108 LEU A O 1
ATOM 853 N N . HIS A 1 117 ? -34.827 -4.999 -40.537 1.00 24.32 109 HIS A N 1
ATOM 854 C CA . HIS A 1 117 ? -35.862 -4.892 -39.541 1.00 24.52 109 HIS A CA 1
ATOM 855 C C . HIS A 1 117 ? -36.019 -6.180 -38.725 1.00 23.81 109 HIS A C 1
ATOM 856 O O . HIS A 1 117 ? -36.393 -6.122 -37.565 1.00 22.78 109 HIS A O 1
ATOM 863 N N . ASN A 1 118 ? -35.749 -7.326 -39.355 1.00 24.13 110 ASN A N 1
ATOM 864 C CA . ASN A 1 118 ? -36.033 -8.647 -38.762 1.00 25.19 110 ASN A CA 1
ATOM 865 C C . ASN A 1 118 ? -34.826 -9.160 -37.982 1.00 24.98 110 ASN A C 1
ATOM 866 O O . ASN A 1 118 ? -34.120 -10.096 -38.400 1.00 25.90 110 ASN A O 1
ATOM 871 N N . GLN A 1 119 ? -34.532 -8.478 -36.890 1.00 24.33 111 GLN A N 1
ATOM 872 C CA . GLN A 1 119 ? -33.376 -8.813 -36.082 1.00 23.34 111 GLN A CA 1
ATOM 873 C C . GLN A 1 119 ? -33.839 -8.815 -34.633 1.00 22.04 111 GLN A C 1
ATOM 874 O O . GLN A 1 119 ? -34.702 -8.025 -34.265 1.00 22.04 111 GLN A O 1
ATOM 880 N N . PRO A 1 120 ? -33.282 -9.720 -33.804 1.00 21.27 112 PRO A N 1
ATOM 881 C CA . PRO A 1 120 ? -33.731 -9.803 -32.405 1.00 20.61 112 PRO A CA 1
ATOM 882 C C . PRO A 1 120 ? -33.302 -8.563 -31.593 1.00 20.69 112 PRO A C 1
ATOM 883 O O . PRO A 1 120 ? -32.288 -7.942 -31.909 1.00 20.01 112 PRO A O 1
ATOM 887 N N . LEU A 1 121 ? -34.065 -8.224 -30.568 1.00 19.83 113 LEU A N 1
ATOM 888 C CA . LEU A 1 121 ? -33.710 -7.119 -29.672 1.00 20.44 113 LEU A CA 1
ATOM 889 C C . LEU A 1 121 ? -32.543 -7.467 -28.744 1.00 20.42 113 LEU A C 1
ATOM 890 O O . LEU A 1 121 ? -31.650 -6.651 -28.486 1.00 20.90 113 LEU A O 1
ATOM 895 N N . GLN A 1 122 ? -32.526 -8.702 -28.267 1.00 20.38 114 GLN A N 1
ATOM 896 C CA . GLN A 1 122 ? -31.520 -9.102 -27.313 1.00 20.40 114 GLN A CA 1
ATOM 897 C C . GLN A 1 122 ? -31.085 -10.506 -27.641 1.00 21.35 114 GLN A C 1
ATOM 898 O O . GLN A 1 122 ? -31.922 -11.352 -27.949 1.00 21.36 114 GLN A O 1
ATOM 904 N N . ILE A 1 123 ? -29.784 -10.747 -27.572 1.00 21.22 115 ILE A N 1
ATOM 905 C CA . ILE A 1 123 ? -29.249 -12.093 -27.694 1.00 21.40 115 ILE A CA 1
ATOM 906 C C . ILE A 1 123 ? -28.304 -12.465 -26.547 1.00 21.86 115 ILE A C 1
ATOM 907 O O . ILE A 1 123 ? -27.894 -11.597 -25.763 1.00 20.61 115 ILE A O 1
ATOM 912 N N . HIS A 1 124 ? -27.986 -13.754 -26.441 1.00 22.13 116 HIS A N 1
ATOM 913 C CA . HIS A 1 124 ? -27.031 -14.229 -25.449 1.00 23.60 116 HIS A CA 1
ATOM 914 C C . HIS A 1 124 ? -25.991 -15.129 -26.067 1.00 24.00 116 HIS A C 1
ATOM 915 O O . HIS A 1 124 ? -26.310 -15.931 -26.959 1.00 24.24 116 HIS A O 1
ATOM 922 N N . ARG A 1 125 ? -24.737 -14.986 -25.622 1.00 23.61 117 ARG A N 1
ATOM 923 C CA . ARG A 1 125 ? -23.651 -15.849 -26.066 1.00 24.24 117 ARG A CA 1
ATOM 924 C C . ARG A 1 125 ? -22.862 -16.329 -24.862 1.00 25.05 117 ARG A C 1
ATOM 925 O O . ARG A 1 125 ? -22.769 -15.611 -23.877 1.00 24.85 117 ARG A O 1
ATOM 933 N N . GLN A 1 126 ? -22.288 -17.529 -24.961 1.00 25.70 118 GLN A N 1
ATOM 934 C CA . GLN A 1 126 ? -21.544 -18.152 -23.852 1.00 26.64 118 GLN A CA 1
ATOM 935 C C . GLN A 1 126 ? -20.059 -18.282 -24.158 1.00 26.41 118 GLN A C 1
ATOM 936 O O . GLN A 1 126 ? -19.685 -18.719 -25.234 1.00 26.38 118 GLN A O 1
ATOM 942 N N . PHE A 1 127 ? -19.212 -17.888 -23.205 1.00 26.18 119 PHE A N 1
ATOM 943 C CA . PHE A 1 127 ? -17.772 -18.111 -23.292 1.00 26.64 119 PHE A CA 1
ATOM 944 C C . PHE A 1 127 ? -17.360 -18.768 -21.965 1.00 27.73 119 PHE A C 1
ATOM 945 O O . PHE A 1 127 ? -17.288 -18.113 -20.930 1.00 27.02 119 PHE A O 1
ATOM 953 N N . GLY A 1 128 ? -17.159 -20.087 -21.995 1.00 28.66 120 GLY A N 1
ATOM 954 C CA . GLY A 1 128 ? -16.898 -20.863 -20.775 1.00 28.78 120 GLY A CA 1
ATOM 955 C C . GLY A 1 128 ? -17.948 -20.636 -19.701 1.00 29.58 120 GLY A C 1
ATOM 956 O O . GLY A 1 128 ? -19.127 -20.945 -19.885 1.00 29.29 120 GLY A O 1
ATOM 957 N N . ASP A 1 129 ? -17.501 -20.037 -18.590 1.00 30.66 121 ASP A N 1
ATOM 958 C CA . ASP A 1 129 ? -18.339 -19.733 -17.417 1.00 31.20 121 ASP A CA 1
ATOM 959 C C . ASP A 1 129 ? -19.200 -18.484 -17.559 1.00 29.98 121 ASP A C 1
ATOM 960 O O . ASP A 1 129 ? -20.085 -18.216 -16.717 1.00 30.56 121 ASP A O 1
ATOM 965 N N . LEU A 1 130 ? -18.937 -17.707 -18.600 1.00 27.89 122 LEU A N 1
ATOM 966 C CA . LEU A 1 130 ? -19.550 -16.406 -18.714 1.00 26.21 122 LEU A CA 1
ATOM 967 C C . LEU A 1 130 ? -20.681 -16.382 -19.735 1.00 25.20 122 LEU A C 1
ATOM 968 O O . LEU A 1 130 ? -20.531 -16.880 -20.850 1.00 25.80 122 LEU A O 1
ATOM 973 N N . THR A 1 131 ? -21.802 -15.810 -19.331 1.00 24.06 123 THR A N 1
ATOM 974 C CA . THR A 1 131 ? -22.895 -15.502 -20.241 1.00 23.25 123 THR A CA 1
ATOM 975 C C . THR A 1 131 ? -22.873 -14.002 -20.567 1.00 22.15 123 THR A C 1
ATOM 976 O O . THR A 1 131 ? -22.828 -13.153 -19.663 1.00 20.80 123 THR A O 1
ATOM 980 N N . VAL A 1 132 ? -22.872 -13.697 -21.862 1.00 20.32 124 VAL A N 1
ATOM 981 C CA . VAL A 1 132 ? -22.869 -12.310 -22.330 1.00 19.01 124 VAL A CA 1
ATOM 982 C C . VAL A 1 132 ? -24.237 -11.994 -22.914 1.00 19.23 124 VAL A C 1
ATOM 983 O O . VAL A 1 132 ? -24.718 -12.737 -23.777 1.00 19.01 124 VAL A O 1
ATOM 987 N N . GLY A 1 133 ? -24.863 -10.913 -22.439 1.00 18.39 125 GLY A N 1
ATOM 988 C CA . GLY A 1 133 ? -26.093 -10.388 -23.038 1.00 17.91 125 GLY A CA 1
ATOM 989 C C . GLY A 1 133 ? -25.764 -9.276 -24.026 1.00 17.93 125 GLY A C 1
ATOM 990 O O . GLY A 1 133 ? -24.789 -8.528 -23.832 1.00 17.42 125 GLY A O 1
ATOM 991 N N . ILE A 1 134 ? -26.573 -9.150 -25.079 1.00 16.63 126 ILE A N 1
ATOM 992 C CA . ILE A 1 134 ? -26.275 -8.179 -26.153 1.00 17.66 126 ILE A CA 1
ATOM 993 C C . ILE A 1 134 ? -27.563 -7.522 -26.612 1.00 17.29 126 ILE A C 1
ATOM 994 O O . ILE A 1 134 ? -28.534 -8.212 -26.937 1.00 18.32 126 ILE A O 1
ATOM 999 N N . SER A 1 135 ? -27.588 -6.189 -26.615 1.00 17.28 127 SER A N 1
ATOM 1000 C CA . SER A 1 135 ? -28.784 -5.436 -27.030 1.00 16.65 127 SER A CA 1
ATOM 1001 C C . SER A 1 135 ? -28.355 -4.065 -27.547 1.00 16.56 127 SER A C 1
ATOM 1002 O O . SER A 1 135 ? -27.254 -3.602 -27.241 1.00 16.48 127 SER A O 1
ATOM 1005 N N . HIS A 1 136 ? -29.203 -3.404 -28.326 1.00 14.82 128 HIS A N 1
ATOM 1006 C CA . HIS A 1 136 ? -28.833 -2.056 -28.767 1.00 14.83 128 HIS A CA 1
ATOM 1007 C C . HIS A 1 136 ? -28.949 -1.069 -27.600 1.00 14.79 128 HIS A C 1
ATOM 1008 O O . HIS A 1 136 ? -28.047 -0.310 -27.320 1.00 14.54 128 HIS A O 1
ATOM 1015 N N . HIS A 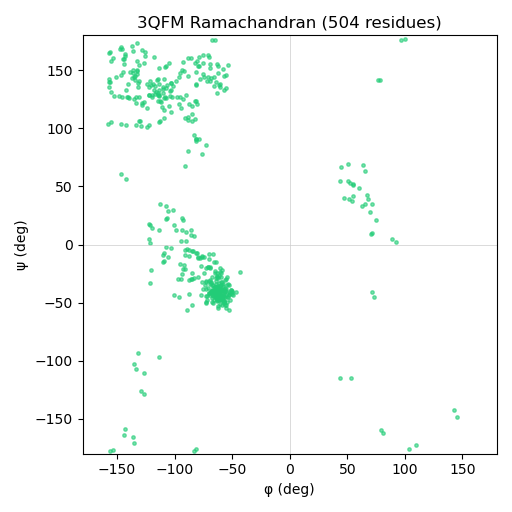1 137 ? -30.084 -1.100 -26.926 1.00 16.41 129 HIS A N 1
ATOM 1016 C CA . HIS A 1 137 ? -30.251 -0.276 -25.747 1.00 17.64 129 HIS A CA 1
ATOM 1017 C C . HIS A 1 137 ? -30.698 -1.231 -24.631 1.00 18.53 129 HIS A C 1
ATOM 1018 O O . HIS A 1 137 ? -29.924 -2.102 -24.216 1.00 17.90 129 HIS A O 1
ATOM 1025 N N . LEU A 1 138 ? -31.951 -1.105 -24.192 1.00 18.58 130 LEU A N 1
ATOM 1026 C CA . LEU A 1 138 ? -32.533 -2.006 -23.204 1.00 20.41 130 LEU A CA 1
ATOM 1027 C C . LEU A 1 138 ? -32.976 -3.309 -23.875 1.00 22.05 130 LEU A C 1
ATOM 1028 O O . LEU A 1 138 ? -33.324 -3.311 -25.069 1.00 22.45 130 LEU A O 1
ATOM 1033 N N . PRO A 1 139 ? -33.012 -4.408 -23.107 1.00 22.60 131 PRO A N 1
ATOM 1034 C CA . PRO A 1 139 ? -33.383 -5.688 -23.708 1.00 23.37 131 PRO A CA 1
ATOM 1035 C C . PRO A 1 139 ? -34.707 -5.680 -24.484 1.00 24.88 131 PRO A C 1
ATOM 1036 O O . PRO A 1 139 ? -34.798 -6.362 -25.504 1.00 24.25 131 PRO A O 1
ATOM 1040 N N . ASP A 1 140 ? -35.704 -4.912 -24.024 1.00 26.66 132 ASP A N 1
ATOM 1041 C CA . ASP A 1 140 ? -37.031 -4.890 -24.671 1.00 28.05 132 ASP A CA 1
ATOM 1042 C C . ASP A 1 140 ? -37.377 -3.553 -25.317 1.00 27.58 132 ASP A C 1
ATOM 1043 O O . ASP A 1 140 ? -38.536 -3.332 -25.719 1.00 28.08 132 ASP A O 1
ATOM 1048 N N . LYS A 1 141 ? -36.380 -2.679 -25.458 1.00 26.36 133 LYS A N 1
ATOM 1049 C CA . LYS A 1 141 ? -36.632 -1.314 -25.917 1.00 25.72 133 LYS A CA 1
ATOM 1050 C C . LYS A 1 141 ? -35.374 -0.668 -26.521 1.00 24.72 133 LYS A C 1
ATOM 1051 O O . LYS A 1 141 ? -34.494 -0.223 -25.778 1.00 24.09 133 LYS A O 1
ATOM 1057 N N . ASN A 1 142 ? -35.312 -0.570 -27.851 1.00 23.29 134 ASN A N 1
ATOM 1058 C CA . ASN A 1 142 ? -34.063 -0.109 -28.517 1.00 22.45 134 ASN A CA 1
ATOM 1059 C C . ASN A 1 142 ? -33.878 1.407 -28.656 1.00 22.39 134 ASN A C 1
ATOM 1060 O O . ASN A 1 142 ? -32.951 1.872 -29.348 1.00 21.31 134 ASN A O 1
ATOM 1065 N N . TRP A 1 143 ? -34.765 2.165 -28.012 1.00 23.36 135 TRP A N 1
ATOM 1066 C CA . TRP A 1 143 ? -34.783 3.631 -28.124 1.00 24.70 135 TRP A CA 1
ATOM 1067 C C . TRP A 1 143 ? -34.977 4.246 -26.741 1.00 24.65 135 TRP A C 1
ATOM 1068 O O . TRP A 1 143 ? -35.342 3.551 -25.800 1.00 25.05 135 TRP A O 1
ATOM 1079 N N . GLY A 1 144 ? -34.744 5.549 -26.636 1.00 24.82 136 GLY A N 1
ATOM 1080 C CA . GLY A 1 144 ? -34.942 6.269 -25.378 1.00 25.68 136 GLY A CA 1
ATOM 1081 C C . GLY A 1 144 ? -33.669 6.721 -24.694 1.00 25.76 136 GLY A C 1
ATOM 1082 O O . GLY A 1 144 ? -32.561 6.600 -25.238 1.00 25.50 136 GLY A O 1
ATOM 1083 N N . ARG A 1 145 ? -33.829 7.233 -23.483 1.00 25.32 137 ARG A N 1
ATOM 1084 C CA . ARG A 1 145 ? -32.726 7.847 -22.777 1.00 26.41 137 ARG A CA 1
ATOM 1085 C C . ARG A 1 145 ? -32.445 7.127 -21.450 1.00 25.31 137 ARG A C 1
ATOM 1086 O O . ARG A 1 145 ? -31.700 7.632 -20.615 1.00 25.10 137 ARG A O 1
ATOM 1094 N N . GLU A 1 146 ? -32.999 5.932 -21.268 1.00 24.51 138 GLU A N 1
ATOM 1095 C CA . GLU A 1 146 ? -32.836 5.231 -19.990 1.00 23.80 138 GLU A CA 1
ATOM 1096 C C . GLU A 1 146 ? -31.374 5.012 -19.590 1.00 23.01 138 GLU A C 1
ATOM 1097 O O . GLU A 1 146 ? -31.007 5.224 -18.432 1.00 22.79 138 GLU A O 1
ATOM 1103 N N . LEU A 1 147 ? -30.551 4.568 -20.545 1.00 21.43 139 LEU A N 1
ATOM 1104 C CA . LEU A 1 147 ? -29.170 4.151 -20.242 1.00 21.45 139 LEU A CA 1
ATOM 1105 C C . LEU A 1 147 ? -28.097 5.178 -20.586 1.00 21.20 139 LEU A C 1
ATOM 1106 O O . LEU A 1 147 ? -26.956 4.809 -20.924 1.00 21.12 139 LEU A O 1
ATOM 1111 N N . ILE A 1 148 ? -28.452 6.465 -20.526 1.00 21.00 140 ILE A N 1
ATOM 1112 C CA . ILE A 1 148 ? -27.449 7.531 -20.760 1.00 21.60 140 ILE A CA 1
ATOM 1113 C C . ILE A 1 148 ? -26.434 7.536 -19.619 1.00 21.21 140 ILE A C 1
ATOM 1114 O O . ILE A 1 148 ? -26.600 6.756 -18.667 1.00 20.86 140 ILE A O 1
ATOM 1119 N N . HIS A 1 149 ? -25.408 8.390 -19.710 1.00 21.62 141 HIS A N 1
ATOM 1120 C CA . HIS A 1 149 ? -24.290 8.362 -18.737 1.00 22.58 141 HIS A CA 1
ATOM 1121 C C . HIS A 1 149 ? -24.734 8.503 -17.286 1.00 23.31 141 HIS A C 1
ATOM 1122 O O . HIS A 1 149 ? -24.080 7.969 -16.388 1.00 23.07 141 HIS A O 1
ATOM 1129 N N . THR A 1 150 ? -25.846 9.212 -17.092 1.00 23.99 142 THR A N 1
ATOM 1130 C CA . THR A 1 150 ? -26.414 9.491 -15.771 1.00 25.26 142 THR A CA 1
ATOM 1131 C C . THR A 1 150 ? -27.672 8.667 -15.508 1.00 25.41 142 THR A C 1
ATOM 1132 O O . THR A 1 150 ? -28.484 9.047 -14.680 1.00 25.78 142 THR A O 1
ATOM 1136 N N . GLY A 1 151 ? -27.833 7.533 -16.202 1.00 25.04 143 GLY A N 1
ATOM 1137 C CA . GLY A 1 151 ? -29.058 6.750 -16.110 1.00 24.05 143 GLY A CA 1
ATOM 1138 C C . GLY A 1 151 ? -29.217 6.072 -14.746 1.00 24.21 143 GLY A C 1
ATOM 1139 O O . GLY A 1 151 ? -28.229 5.815 -14.041 1.00 22.91 143 GLY A O 1
ATOM 1140 N N . LYS A 1 152 ? -30.463 5.790 -14.383 1.00 23.82 144 LYS A N 1
ATOM 1141 C CA . LYS A 1 152 ? -30.771 5.160 -13.092 1.00 24.97 144 LYS A CA 1
ATOM 1142 C C . LYS A 1 152 ? -30.196 3.754 -13.047 1.00 24.52 144 LYS A C 1
ATOM 1143 O O . LYS A 1 152 ? -30.329 3.000 -14.008 1.00 24.03 144 LYS A O 1
ATOM 1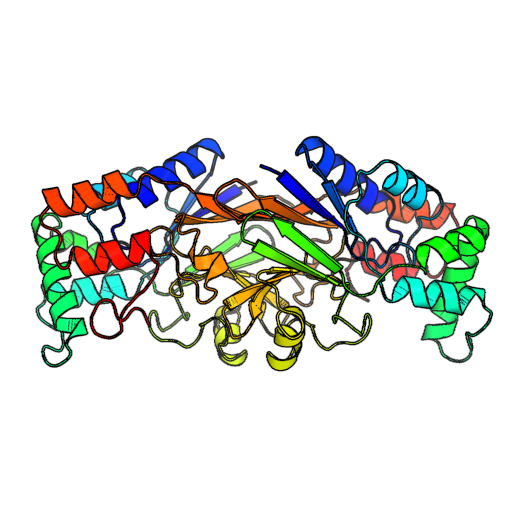149 N N . GLN A 1 153 ? -29.590 3.406 -11.917 1.00 24.31 145 GLN A N 1
ATOM 1150 C CA . GLN A 1 153 ? -29.096 2.052 -11.678 1.00 23.83 145 GLN A CA 1
ATOM 1151 C C . GLN A 1 153 ? -30.127 0.935 -11.954 1.00 24.18 145 GLN A C 1
ATOM 1152 O O . GLN A 1 153 ? -29.769 -0.103 -12.514 1.00 23.12 145 GLN A O 1
ATOM 1158 N N . GLU A 1 154 ? -31.394 1.144 -11.592 1.00 24.21 146 GLU A N 1
ATOM 1159 C CA . GLU A 1 154 ? -32.398 0.122 -11.854 1.00 25.67 146 GLU A CA 1
ATOM 1160 C C . GLU A 1 154 ? -32.593 -0.126 -13.350 1.00 24.37 146 GLU A C 1
ATOM 1161 O O . GLU A 1 154 ? -32.917 -1.237 -13.738 1.00 24.45 146 GLU A O 1
ATOM 1167 N N . GLU A 1 155 ? -32.350 0.888 -14.182 1.00 23.73 147 GLU A N 1
ATOM 1168 C CA . GLU A 1 155 ? -32.407 0.694 -15.640 1.00 23.28 147 GLU A CA 1
ATOM 1169 C C . GLU A 1 155 ? -31.193 -0.126 -16.137 1.00 22.58 147 GLU A C 1
ATOM 1170 O O . GLU A 1 155 ? -31.360 -1.113 -16.871 1.00 22.24 147 GLU A O 1
ATOM 1176 N N . PHE A 1 156 ? -29.992 0.263 -15.727 1.00 21.46 148 PHE A N 1
ATOM 1177 C CA . PHE A 1 156 ? -28.790 -0.551 -16.006 1.00 21.49 148 PHE A CA 1
ATOM 1178 C C . PHE A 1 156 ? -28.974 -2.003 -15.587 1.00 21.63 148 PHE A C 1
ATOM 1179 O O . PHE A 1 156 ? -28.555 -2.922 -16.310 1.00 21.01 148 PHE A O 1
ATOM 1187 N N . ASP A 1 157 ? -29.636 -2.211 -14.441 1.00 21.17 149 ASP A N 1
ATOM 1188 C CA . ASP A 1 157 ? -29.853 -3.572 -13.926 1.00 21.27 149 ASP A CA 1
ATOM 1189 C C . ASP A 1 157 ? -30.701 -4.457 -14.826 1.00 21.20 149 ASP A C 1
ATOM 1190 O O . ASP A 1 157 ? -30.582 -5.697 -14.785 1.00 19.69 149 ASP A O 1
ATOM 1195 N N . ARG A 1 158 ? -31.541 -3.822 -15.643 1.00 21.50 150 ARG A N 1
ATOM 1196 C CA . ARG A 1 158 ? -32.359 -4.534 -16.628 1.00 21.99 150 ARG A CA 1
ATOM 1197 C C . ARG A 1 158 ? -31.529 -5.252 -17.681 1.00 21.73 150 ARG A C 1
ATOM 1198 O O . ARG A 1 158 ? -31.983 -6.239 -18.245 1.00 21.59 150 ARG A O 1
ATOM 1206 N N . LEU A 1 159 ? -30.326 -4.747 -17.947 1.00 20.11 151 LEU A N 1
ATOM 1207 C CA . LEU A 1 159 ? -29.407 -5.380 -18.904 1.00 19.55 151 LEU A CA 1
ATOM 1208 C C . LEU A 1 159 ? -28.890 -6.729 -18.438 1.00 19.35 151 LEU A C 1
ATOM 1209 O O . LEU A 1 159 ? -28.530 -7.577 -19.248 1.00 19.57 151 LEU A O 1
ATOM 1214 N N . VAL A 1 160 ? -28.808 -6.918 -17.131 1.00 19.08 152 VAL A N 1
ATOM 1215 C CA . VAL A 1 160 ? -28.078 -8.067 -16.608 1.00 20.12 152 VAL A CA 1
ATOM 1216 C C . VAL A 1 160 ? -28.922 -9.016 -15.730 1.00 21.76 152 VAL A C 1
ATOM 1217 O O . VAL A 1 160 ? -28.388 -9.988 -15.204 1.00 22.00 152 VAL A O 1
ATOM 1221 N N . THR A 1 161 ? -30.209 -8.698 -15.573 1.00 23.98 153 THR A N 1
ATOM 1222 C CA . THR A 1 161 ? -31.191 -9.542 -14.864 1.00 26.04 153 THR A CA 1
ATOM 1223 C C . THR A 1 161 ? -32.476 -9.666 -15.708 1.00 27.93 153 THR A C 1
ATOM 1224 O O . THR A 1 161 ? -32.736 -8.809 -16.573 1.00 28.14 153 THR A O 1
ATOM 1228 N N . HIS A 1 162 ? -33.272 -10.717 -15.461 1.00 28.55 154 HIS A N 1
ATOM 1229 C CA . HIS A 1 162 ? -34.575 -10.943 -16.160 1.00 29.59 154 HIS A CA 1
ATOM 1230 C C . HIS A 1 162 ? -34.519 -10.711 -17.679 1.00 28.73 154 HIS A C 1
ATOM 1231 O O . HIS A 1 162 ? -35.135 -9.775 -18.187 1.00 28.52 154 HIS A O 1
ATOM 1238 N N . PRO A 1 163 ? -33.781 -11.561 -18.408 1.00 28.11 155 PRO A N 1
ATOM 1239 C CA . PRO A 1 163 ? -33.020 -12.721 -17.971 1.00 27.92 155 PRO A CA 1
ATOM 1240 C C . PRO A 1 163 ? -31.592 -12.340 -17.504 1.00 27.82 155 PRO A C 1
ATOM 1241 O O . PRO A 1 163 ? -31.093 -11.254 -17.838 1.00 27.97 155 PRO A O 1
ATOM 1245 N N . PRO A 1 164 ? -30.953 -13.213 -16.726 1.00 27.41 156 PRO A N 1
ATOM 1246 C CA . PRO A 1 164 ? -29.634 -12.868 -16.187 1.00 26.88 156 PRO A CA 1
ATOM 1247 C C . PRO A 1 164 ? -28.486 -13.030 -17.197 1.00 25.97 156 PRO A C 1
ATOM 1248 O O . PRO A 1 164 ? -28.565 -13.830 -18.136 1.00 25.92 156 PRO A O 1
ATOM 1252 N N . CYS A 1 165 ? -27.422 -12.261 -16.990 1.00 24.69 157 CYS A N 1
ATOM 1253 C CA . CYS A 1 165 ? -26.167 -12.469 -17.680 1.00 22.70 157 CYS A CA 1
ATOM 1254 C C . CYS A 1 165 ? -25.064 -11.865 -16.810 1.00 22.72 157 CYS A C 1
ATOM 1255 O O . CYS A 1 165 ? -25.354 -11.108 -15.862 1.00 22.28 157 CYS A O 1
ATOM 1258 N N . ASP A 1 166 ? -23.810 -12.215 -17.116 1.00 20.76 158 ASP A N 1
ATOM 1259 C CA . ASP A 1 166 ? -22.661 -11.793 -16.310 1.00 20.76 158 ASP A CA 1
ATOM 1260 C C . ASP A 1 166 ? -21.977 -10.549 -16.907 1.00 19.86 158 ASP A C 1
ATOM 1261 O O . ASP A 1 166 ? -21.363 -9.750 -16.190 1.00 19.77 158 ASP A O 1
ATOM 1266 N N . ILE A 1 167 ? -22.068 -10.430 -18.229 1.00 18.96 159 ILE A N 1
ATOM 1267 C CA . ILE A 1 167 ? -21.580 -9.275 -18.970 1.00 17.61 159 ILE A CA 1
ATOM 1268 C C . ILE A 1 167 ? -22.659 -8.838 -19.956 1.00 17.96 159 ILE A C 1
ATOM 1269 O O . ILE A 1 167 ? -23.126 -9.643 -20.764 1.00 17.59 159 ILE A O 1
ATOM 1274 N N . ALA A 1 168 ? -23.029 -7.567 -19.922 1.00 16.92 160 ALA A N 1
ATOM 1275 C CA . ALA A 1 168 ? -23.958 -7.047 -20.932 1.00 17.94 160 ALA A CA 1
ATOM 1276 C C . ALA A 1 168 ? -23.209 -6.026 -21.805 1.00 18.00 160 ALA A C 1
ATOM 1277 O O . ALA A 1 168 ? -22.396 -5.232 -21.304 1.00 16.57 160 ALA A O 1
ATOM 1279 N N . VAL A 1 169 ? -23.468 -6.103 -23.107 1.00 17.47 161 VAL A N 1
ATOM 1280 C CA . VAL A 1 169 ? -22.960 -5.139 -24.045 1.00 17.79 161 VAL A CA 1
ATOM 1281 C C . VAL A 1 169 ? -24.158 -4.419 -24.691 1.00 16.90 161 VAL A C 1
ATOM 1282 O O . VAL A 1 169 ? -25.183 -5.045 -25.021 1.00 16.45 161 VAL A O 1
ATOM 1286 N N . TYR A 1 170 ? -24.043 -3.103 -24.822 1.00 15.40 162 TYR A N 1
ATOM 1287 C CA . TYR A 1 170 ? -25.044 -2.292 -25.500 1.00 15.12 162 TYR A CA 1
ATOM 1288 C C . TYR A 1 170 ? -24.379 -1.096 -26.193 1.00 15.00 162 TYR A C 1
ATOM 1289 O O . TYR A 1 170 ? -23.173 -0.838 -25.990 1.00 14.96 162 TYR A O 1
ATOM 1298 N N . GLY A 1 171 ? -25.142 -0.413 -27.038 1.00 14.65 163 GLY A N 1
ATOM 1299 C CA . GLY A 1 171 ? -24.649 0.735 -27.826 1.00 14.92 163 GLY A CA 1
ATOM 1300 C C . GLY A 1 171 ? -25.627 1.895 -27.618 1.00 15.65 163 GLY A C 1
ATOM 1301 O O . GLY A 1 171 ? -25.906 2.239 -26.475 1.00 16.33 163 GLY A O 1
ATOM 1302 N N . HIS A 1 172 ? -26.162 2.480 -28.699 1.00 15.88 164 HIS A N 1
ATOM 1303 C CA . HIS A 1 172 ? -27.254 3.502 -28.627 1.00 15.77 164 HIS A CA 1
ATOM 1304 C C . HIS A 1 172 ? -26.849 4.910 -28.115 1.00 16.17 164 HIS A C 1
ATOM 1305 O O . HIS A 1 172 ? -27.265 5.930 -28.677 1.00 16.14 164 HIS A O 1
ATOM 1312 N N . ILE A 1 173 ? -26.081 4.970 -27.041 1.00 16.66 165 ILE A N 1
ATOM 1313 C CA . ILE A 1 173 ? -25.743 6.276 -26.458 1.00 17.08 165 ILE A CA 1
ATOM 1314 C C . ILE A 1 173 ? -24.504 6.972 -27.044 1.00 17.40 165 ILE A C 1
ATOM 1315 O O . ILE A 1 173 ? -24.286 8.150 -26.764 1.00 17.27 165 ILE A O 1
ATOM 1320 N N . HIS A 1 174 ? -23.729 6.254 -27.877 1.00 16.25 166 HIS A N 1
ATOM 1321 C CA . HIS A 1 174 ? -22.555 6.803 -28.578 1.00 17.19 166 HIS A CA 1
ATOM 1322 C C . HIS A 1 174 ? -21.441 7.267 -27.624 1.00 17.05 166 HIS A C 1
ATOM 1323 O O . HIS A 1 174 ? -20.712 8.226 -27.921 1.00 16.51 166 HIS A O 1
ATOM 1330 N N . GLN A 1 175 ? -21.326 6.564 -26.495 1.00 16.52 167 GLN A N 1
ATOM 1331 C CA . GLN A 1 175 ? -20.277 6.777 -25.518 1.00 17.28 167 GLN A CA 1
ATOM 1332 C C . GLN A 1 175 ? -19.731 5.421 -25.108 1.00 16.43 167 GLN A C 1
ATOM 1333 O O . GLN A 1 175 ? -20.486 4.443 -24.971 1.00 16.26 167 GLN A O 1
ATOM 1339 N N . GLN A 1 176 ? -18.422 5.384 -24.915 1.00 16.74 168 GLN A N 1
ATOM 1340 C CA . GLN A 1 176 ? -17.743 4.185 -24.420 1.00 16.65 168 GLN A CA 1
ATOM 1341 C C . GLN A 1 176 ? -17.995 4.032 -22.932 1.00 16.62 168 GLN A C 1
ATOM 1342 O O . GLN A 1 176 ? -18.138 5.023 -22.213 1.00 18.08 168 GLN A O 1
ATOM 1348 N N . LEU A 1 177 ? -18.077 2.799 -22.450 1.00 16.21 169 LEU A N 1
ATOM 1349 C CA . LEU A 1 177 ? -18.518 2.603 -21.075 1.00 16.49 169 LEU A CA 1
ATOM 1350 C C . LEU A 1 177 ? -18.056 1.282 -20.491 1.00 15.95 169 LEU A C 1
ATOM 1351 O O . LEU A 1 177 ? -18.027 0.270 -21.195 1.00 15.08 169 LEU A O 1
ATOM 1356 N N . LEU A 1 178 ? -17.707 1.306 -19.205 1.00 16.39 170 LEU A N 1
ATOM 1357 C CA . LEU A 1 178 ? -17.465 0.083 -18.439 1.00 15.81 170 LEU A CA 1
ATOM 1358 C C . LEU A 1 178 ? -17.923 0.370 -17.009 1.00 16.52 170 LEU A C 1
ATOM 1359 O O . LEU A 1 178 ? -17.266 1.129 -16.258 1.00 15.71 170 LEU A O 1
ATOM 1364 N N . ARG A 1 179 ? -19.091 -0.175 -16.670 1.00 16.61 171 ARG A N 1
ATOM 1365 C CA . ARG A 1 179 ? -19.611 -0.069 -15.307 1.00 17.98 171 ARG A CA 1
ATOM 1366 C C . ARG A 1 179 ? -20.332 -1.350 -14.879 1.00 17.71 171 ARG A C 1
ATOM 1367 O O . ARG A 1 179 ? -20.091 -2.418 -15.475 1.00 16.74 171 ARG A O 1
ATOM 1375 N N . TYR A 1 180 ? -21.211 -1.267 -13.875 1.00 16.82 172 TYR A N 1
ATOM 1376 C CA . TYR A 1 180 ? -21.690 -2.516 -13.221 1.00 17.60 172 TYR A CA 1
ATOM 1377 C C . TYR A 1 180 ? -23.161 -2.485 -12.926 1.00 17.26 172 TYR A C 1
ATOM 1378 O O . TYR A 1 180 ? -23.734 -1.410 -12.623 1.00 18.82 172 TYR A O 1
ATOM 1387 N N . GLY A 1 181 ? -23.758 -3.672 -12.976 1.00 17.36 173 GLY A N 1
ATOM 1388 C CA . GLY A 1 181 ? -25.052 -3.877 -12.374 1.00 18.02 173 GLY A CA 1
ATOM 1389 C C . GLY A 1 181 ? -24.845 -3.849 -10.855 1.00 18.81 173 GLY A C 1
ATOM 1390 O O . GLY A 1 181 ? -23.718 -3.984 -10.343 1.00 18.14 173 GLY A O 1
ATOM 1391 N N . THR A 1 182 ? -25.940 -3.678 -10.135 1.00 20.09 174 THR A N 1
ATOM 1392 C CA . THR A 1 182 ? -25.935 -3.732 -8.666 1.00 20.52 174 THR A CA 1
ATOM 1393 C C . THR A 1 182 ? -25.240 -4.998 -8.148 1.00 19.71 174 THR A C 1
ATOM 1394 O O . THR A 1 182 ? -24.484 -4.960 -7.162 1.00 20.26 174 THR A O 1
ATOM 1398 N N . GLY A 1 183 ? -25.459 -6.114 -8.833 1.00 19.18 175 GLY A N 1
ATOM 1399 C CA . GLY A 1 183 ? -24.852 -7.387 -8.452 1.00 19.10 175 GLY A CA 1
ATOM 1400 C C . GLY A 1 183 ? -23.430 -7.576 -8.959 1.00 20.12 175 GLY A C 1
ATOM 1401 O O . GLY A 1 183 ? -22.860 -8.660 -8.837 1.00 20.60 175 GLY A O 1
ATOM 1402 N N . GLY A 1 184 ? -22.845 -6.539 -9.552 1.00 18.91 176 GLY A N 1
ATOM 1403 C CA . GLY A 1 184 ? -21.444 -6.658 -9.972 1.00 18.85 176 GLY A CA 1
ATOM 1404 C C . GLY A 1 184 ? -21.219 -7.134 -11.406 1.00 18.07 176 GLY A C 1
ATOM 1405 O O . GLY A 1 184 ? -20.073 -7.307 -11.835 1.00 17.81 176 GLY A O 1
ATOM 1406 N N . GLN A 1 185 ? -22.306 -7.345 -12.148 1.00 18.95 177 GLN A N 1
ATOM 1407 C CA . GLN A 1 185 ? -22.216 -7.823 -13.534 1.00 19.15 177 GLN A CA 1
ATOM 1408 C C . GLN A 1 185 ? -21.600 -6.689 -14.341 1.00 19.07 177 GLN A C 1
ATOM 1409 O O . GLN A 1 185 ? -21.895 -5.541 -14.071 1.00 19.19 177 GLN A O 1
ATOM 1415 N N . LEU A 1 186 ? -20.756 -7.014 -15.315 1.00 19.35 178 LEU A N 1
ATOM 1416 C CA . LEU A 1 186 ? -20.148 -6.000 -16.174 1.00 19.41 178 LEU A CA 1
ATOM 1417 C C . LEU A 1 186 ? -21.139 -5.441 -17.178 1.00 18.98 178 LEU A C 1
ATOM 1418 O O . LEU A 1 186 ? -21.992 -6.169 -17.686 1.00 19.12 178 LEU A O 1
ATOM 1423 N N . ILE A 1 187 ? -21.018 -4.147 -17.472 1.00 18.24 179 ILE A N 1
ATOM 1424 C CA . ILE A 1 187 ? -21.824 -3.487 -18.496 1.00 17.12 179 ILE A CA 1
ATOM 1425 C C . ILE A 1 187 ? -20.877 -2.651 -19.346 1.00 17.00 179 ILE A C 1
ATOM 1426 O O . ILE A 1 187 ? -20.159 -1.790 -18.829 1.00 16.44 179 ILE A O 1
ATOM 1431 N N . VAL A 1 188 ? -20.839 -2.919 -20.642 1.00 16.69 180 VAL A N 1
ATOM 1432 C CA . VAL A 1 188 ? -19.862 -2.259 -21.492 1.00 15.44 180 VAL A CA 1
ATOM 1433 C C . VAL A 1 188 ? -20.557 -1.693 -22.738 1.00 15.29 180 VAL A C 1
ATOM 1434 O O . VAL A 1 188 ? -21.631 -2.169 -23.154 1.00 15.74 180 VAL A O 1
ATOM 1438 N N . ASN A 1 189 ? -19.951 -0.658 -23.305 1.00 14.46 181 ASN A N 1
ATOM 1439 C CA . ASN A 1 189 ? -20.468 -0.001 -24.500 1.00 14.41 181 ASN A CA 1
ATOM 1440 C C . ASN A 1 189 ? -19.269 0.359 -25.381 1.00 14.76 181 ASN A C 1
ATOM 1441 O O . ASN A 1 189 ? -18.290 0.974 -24.896 1.00 15.96 181 ASN A O 1
ATOM 1446 N N . PRO A 1 190 ? -19.291 -0.053 -26.668 1.00 14.64 182 PRO A N 1
ATOM 1447 C CA . PRO A 1 190 ? -18.162 0.292 -27.541 1.00 14.62 182 PRO A CA 1
ATOM 1448 C C . PRO A 1 190 ? -18.132 1.755 -27.987 1.00 15.04 182 PRO A C 1
ATOM 1449 O O . PRO A 1 190 ? -17.135 2.163 -28.566 1.00 16.14 182 PRO A O 1
ATOM 1453 N N . GLY A 1 191 ? -19.206 2.507 -27.749 1.00 15.43 183 GLY A N 1
ATOM 1454 C CA . GLY A 1 191 ? -19.381 3.827 -28.344 1.00 15.91 183 GLY A CA 1
ATOM 1455 C C . GLY A 1 191 ? -19.851 3.732 -29.782 1.00 16.14 183 GLY A C 1
ATOM 1456 O O . GLY A 1 191 ? -20.384 2.676 -30.205 1.00 16.78 183 GLY A O 1
ATOM 1457 N N . SER A 1 192 ? -19.649 4.814 -30.545 1.00 15.44 184 SER A N 1
ATOM 1458 C CA . SER A 1 192 ? -20.202 4.900 -31.909 1.00 15.66 184 SER A CA 1
ATOM 1459 C C . SER A 1 192 ? -19.099 4.996 -32.945 1.00 15.61 184 SER A C 1
ATOM 1460 O O . SER A 1 192 ? -18.193 5.831 -32.832 1.00 16.34 184 SER A O 1
ATOM 1463 N N . ILE A 1 193 ? -19.168 4.143 -33.961 1.00 15.74 185 ILE A N 1
ATOM 1464 C CA . ILE A 1 193 ? -18.209 4.220 -35.089 1.00 16.15 185 ILE A CA 1
ATOM 1465 C C . ILE A 1 193 ? -18.379 5.538 -35.881 1.00 16.92 185 ILE A C 1
ATOM 1466 O O . ILE A 1 193 ? -17.392 6.185 -36.229 1.00 16.27 185 ILE A O 1
ATOM 1471 N N . GLY A 1 194 ? -19.622 5.932 -36.141 1.00 16.54 186 GLY A N 1
ATOM 1472 C CA . GLY A 1 194 ? -19.874 7.024 -37.098 1.00 17.64 186 GLY A CA 1
ATOM 1473 C C . GLY A 1 194 ? -20.355 8.363 -36.563 1.00 18.07 186 GLY A C 1
ATOM 1474 O O . GLY A 1 194 ? -20.316 9.375 -37.298 1.00 17.93 186 GLY A O 1
ATOM 1475 N N . GLN A 1 195 ? -20.797 8.376 -35.305 1.00 16.73 187 GLN A N 1
ATOM 1476 C CA . GLN A 1 195 ? -21.346 9.589 -34.661 1.00 18.22 187 GLN A CA 1
ATOM 1477 C C . GLN A 1 195 ? -20.928 9.667 -33.179 1.00 17.75 187 GLN A C 1
ATOM 1478 O O . GLN A 1 195 ? -21.783 9.741 -32.300 1.00 19.13 187 GLN A O 1
ATOM 1484 N N . PRO A 1 196 ? -19.620 9.645 -32.896 1.00 18.59 188 PRO A N 1
ATOM 1485 C CA . PRO A 1 196 ? -19.212 9.612 -31.484 1.00 18.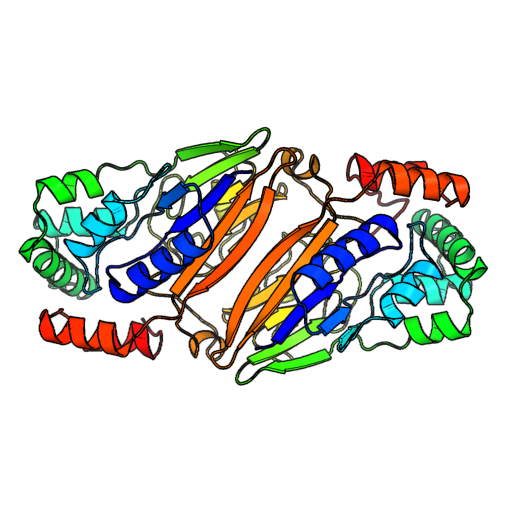69 188 PRO A CA 1
ATOM 1486 C C . PRO A 1 196 ? -19.708 10.852 -30.723 1.00 19.58 188 PRO A C 1
ATOM 1487 O O . PRO A 1 196 ? -19.691 11.973 -31.257 1.00 18.48 188 PRO A O 1
ATOM 1491 N N . PHE A 1 197 ? -20.192 10.635 -29.504 1.00 19.46 189 PHE A N 1
ATOM 1492 C CA . PHE A 1 197 ? -20.815 11.699 -28.730 1.00 20.87 189 PHE A CA 1
ATOM 1493 C C . PHE A 1 197 ? -20.005 12.016 -27.488 1.00 21.13 189 PHE A C 1
ATOM 1494 O O . PHE A 1 197 ? -19.688 11.115 -26.719 1.00 21.16 189 PHE A O 1
ATOM 1502 N N . PHE A 1 198 ? -19.727 13.306 -27.276 1.00 22.05 190 PHE A N 1
ATOM 1503 C CA . PHE A 1 198 ? -19.103 13.794 -26.048 1.00 22.53 190 PHE A CA 1
ATOM 1504 C C . PHE A 1 198 ? -19.832 15.002 -25.483 1.00 23.39 190 PHE A C 1
ATOM 1505 O O . PHE A 1 198 ? -20.241 15.895 -26.234 1.00 23.04 190 PHE A O 1
ATOM 1513 N N . LEU A 1 199 ? -19.980 15.030 -24.164 1.00 24.08 191 LEU A N 1
ATOM 1514 C CA . LEU A 1 199 ? -20.529 16.210 -23.482 1.00 25.47 191 LEU A CA 1
ATOM 1515 C C . LEU A 1 199 ? -19.414 17.134 -23.017 1.00 24.78 191 LEU A C 1
ATOM 1516 O O . LEU A 1 199 ? -19.642 18.326 -22.805 1.00 23.85 191 LEU A O 1
ATOM 1521 N N . ASP A 1 200 ? -18.229 16.565 -22.803 1.00 24.21 192 ASP A N 1
ATOM 1522 C CA . ASP A 1 200 ? -17.051 17.331 -22.405 1.00 24.70 192 ASP A CA 1
ATOM 1523 C C . ASP A 1 200 ? -16.420 17.994 -23.610 1.00 25.04 192 ASP A C 1
ATOM 1524 O O . ASP A 1 200 ? -16.022 17.318 -24.567 1.00 24.95 192 ASP A O 1
ATOM 1529 N N . ALA A 1 201 ? -16.325 19.329 -23.561 1.00 25.18 193 ALA A N 1
ATOM 1530 C CA . ALA A 1 201 ? -15.778 20.119 -24.667 1.00 24.51 193 ALA A CA 1
ATOM 1531 C C . ALA A 1 201 ? -14.342 19.751 -25.066 1.00 24.45 193 ALA A C 1
ATOM 1532 O O . ALA A 1 201 ? -14.001 19.790 -26.241 1.00 23.34 193 ALA A O 1
ATOM 1534 N N . GLN A 1 202 ? -13.493 19.385 -24.107 1.00 24.40 194 GLN A N 1
ATOM 1535 C CA . GLN A 1 202 ? -12.127 18.991 -24.461 1.00 24.79 194 GLN A CA 1
ATOM 1536 C C . GLN A 1 202 ? -12.071 17.613 -25.131 1.00 24.36 194 GLN A C 1
ATOM 1537 O O . GLN A 1 202 ? -11.382 17.419 -26.144 1.00 24.32 194 GLN A O 1
ATOM 1543 N N . LEU A 1 203 ? -12.800 16.658 -24.568 1.00 24.22 195 LEU A N 1
ATOM 1544 C CA . LEU A 1 203 ? -12.918 15.329 -25.212 1.00 23.13 195 LEU A CA 1
ATOM 1545 C C . LEU A 1 203 ? -13.573 15.406 -26.601 1.00 22.79 195 LEU A C 1
ATOM 1546 O O . LEU A 1 203 ? -13.225 14.620 -27.490 1.00 22.24 195 LEU A O 1
ATOM 1551 N N . ARG A 1 204 ? -14.509 16.351 -26.763 1.00 23.12 196 ARG A N 1
ATOM 1552 C CA . ARG A 1 204 ? -15.233 16.571 -28.018 1.00 23.54 196 ARG A CA 1
ATOM 1553 C C . ARG A 1 204 ? -14.340 17.053 -29.171 1.00 23.67 196 ARG A C 1
ATOM 1554 O O . ARG A 1 204 ? -14.733 16.959 -30.340 1.00 22.22 196 ARG A O 1
ATOM 1562 N N . LYS A 1 205 ? -13.127 17.510 -28.840 1.00 23.86 197 LYS A N 1
ATOM 1563 C CA . LYS A 1 205 ? -12.125 17.942 -29.837 1.00 24.51 197 LYS A CA 1
ATOM 1564 C C . LYS A 1 205 ? -11.560 16.777 -30.643 1.00 24.58 197 LYS A C 1
ATOM 1565 O O . LYS A 1 205 ? -10.898 16.975 -31.671 1.00 24.00 197 LYS A O 1
ATOM 1571 N N . ASP A 1 206 ? -11.838 15.558 -30.182 1.00 23.62 198 ASP A N 1
ATOM 1572 C CA . ASP A 1 206 ? -11.291 14.360 -30.799 1.00 22.93 198 ASP A CA 1
ATOM 1573 C C . ASP A 1 206 ? -12.483 13.490 -31.173 1.00 22.09 198 ASP A C 1
ATOM 1574 O O . ASP A 1 206 ? -13.081 12.832 -30.316 1.00 21.85 198 ASP A O 1
ATOM 1579 N N . LEU A 1 207 ? -12.839 13.526 -32.450 1.00 20.95 199 LEU A N 1
ATOM 1580 C CA . LEU A 1 207 ? -14.033 12.827 -32.952 1.00 20.47 199 LEU A CA 1
ATOM 1581 C C . LEU A 1 207 ? -13.699 11.597 -33.785 1.00 19.54 199 LEU A C 1
ATOM 1582 O O . LEU A 1 207 ? -14.441 11.236 -34.714 1.00 19.78 199 LEU A O 1
ATOM 1587 N N . ARG A 1 208 ? -12.612 10.930 -33.420 1.00 18.32 200 ARG A N 1
ATOM 1588 C CA . ARG A 1 208 ? -12.270 9.644 -34.046 1.00 18.34 200 ARG A CA 1
ATOM 1589 C C . ARG A 1 208 ? -13.367 8.595 -33.768 1.00 17.05 200 ARG A C 1
ATOM 1590 O O . ARG A 1 208 ? -14.100 8.712 -32.794 1.00 17.06 200 ARG A O 1
ATOM 1598 N N . ALA A 1 209 ? -13.496 7.611 -34.646 1.00 17.05 201 ALA A N 1
ATOM 1599 C CA . ALA A 1 209 ? -14.485 6.526 -34.493 1.00 16.58 201 ALA A CA 1
ATOM 1600 C C . ALA A 1 209 ? -14.249 5.818 -33.156 1.00 16.78 201 ALA A C 1
ATOM 1601 O O . ALA A 1 209 ? -13.106 5.721 -32.712 1.00 17.01 201 ALA A O 1
ATOM 1603 N N . GLN A 1 210 ? -15.323 5.370 -32.522 1.00 15.55 202 GLN A N 1
ATOM 1604 C CA . GLN A 1 210 ? -15.220 4.562 -31.296 1.00 16.14 202 GLN A CA 1
ATOM 1605 C C . GLN A 1 210 ? -15.646 3.133 -31.562 1.00 15.22 202 GLN A C 1
ATOM 1606 O O . GLN A 1 210 ? -16.686 2.907 -32.205 1.00 16.22 202 GLN A O 1
ATOM 1612 N N . TYR A 1 211 ? -14.862 2.172 -31.084 1.00 15.59 203 TYR A N 1
ATOM 1613 C CA . TYR A 1 211 ? -15.375 0.803 -30.959 1.00 16.16 203 TYR A CA 1
ATOM 1614 C C . TYR A 1 211 ? -14.623 0.107 -29.854 1.00 15.71 203 TYR A C 1
ATOM 1615 O O . TYR A 1 211 ? -13.817 0.744 -29.176 1.00 15.69 203 TYR A O 1
ATOM 1624 N N . MET A 1 212 ? -14.904 -1.172 -29.624 1.00 15.76 204 MET A N 1
ATOM 1625 C CA . MET A 1 212 ? -14.146 -1.883 -28.604 1.00 17.79 204 MET A CA 1
ATOM 1626 C C . MET A 1 212 ? -13.896 -3.321 -28.989 1.00 17.30 204 MET A C 1
ATOM 1627 O O . MET A 1 212 ? -14.630 -3.897 -29.786 1.00 17.57 204 MET A O 1
ATOM 1632 N N . ILE A 1 213 ? -12.836 -3.869 -28.415 1.00 18.37 205 ILE A N 1
ATOM 1633 C CA . ILE A 1 213 ? -12.485 -5.278 -28.569 1.00 18.37 205 ILE A CA 1
ATOM 1634 C C . ILE A 1 213 ? -12.708 -6.005 -27.239 1.00 18.82 205 ILE A C 1
ATOM 1635 O O . ILE A 1 213 ? -12.262 -5.527 -26.180 1.00 17.96 205 ILE A O 1
ATOM 1640 N N . LEU A 1 214 ? -13.418 -7.138 -27.298 1.00 17.60 206 LEU A N 1
ATOM 1641 C CA . LEU A 1 214 ? -13.490 -8.070 -26.165 1.00 18.79 206 LEU A CA 1
ATOM 1642 C C . LEU A 1 214 ? -12.661 -9.280 -26.501 1.00 18.46 206 LEU A C 1
ATOM 1643 O O . LEU A 1 214 ? -12.742 -9.774 -27.619 1.00 17.94 206 LEU A O 1
ATOM 1648 N N . GLU A 1 215 ? -11.880 -9.767 -25.538 1.00 19.04 207 GLU A N 1
ATOM 1649 C CA . GLU A 1 215 ? -11.057 -10.940 -25.741 1.00 19.20 207 GLU A CA 1
ATOM 1650 C C . GLU A 1 215 ? -11.357 -11.941 -24.624 1.00 18.98 207 GLU A C 1
ATOM 1651 O O . GLU A 1 215 ? -11.252 -11.604 -23.432 1.00 17.57 207 GLU A O 1
ATOM 1657 N N . PHE A 1 216 ? -11.766 -13.147 -25.021 1.00 18.37 208 PHE A N 1
ATOM 1658 C CA . PHE A 1 216 ? -12.049 -14.245 -24.080 1.00 19.70 208 PHE A CA 1
ATOM 1659 C C . PHE A 1 216 ? -11.030 -15.364 -24.303 1.00 20.98 208 PHE A C 1
ATOM 1660 O O . PHE A 1 216 ? -10.624 -15.635 -25.457 1.00 21.82 208 PHE A O 1
ATOM 1668 N N . ASP A 1 217 ? -10.603 -16.009 -23.217 1.00 21.05 209 ASP A N 1
ATOM 1669 C CA . ASP A 1 217 ? -9.694 -17.144 -23.321 1.00 22.17 209 ASP A CA 1
ATOM 1670 C C . ASP A 1 217 ? -10.195 -18.255 -22.384 1.00 23.60 209 ASP A C 1
ATOM 1671 O O . ASP A 1 217 ? -11.302 -18.155 -21.844 1.00 22.10 209 ASP A O 1
ATOM 1676 N N . ASP A 1 218 ? -9.401 -19.305 -22.188 1.00 25.30 210 ASP A N 1
ATOM 1677 C CA . ASP A 1 218 ? -9.837 -20.432 -21.348 1.00 26.97 210 ASP A CA 1
ATOM 1678 C C . ASP A 1 218 ? -10.151 -20.038 -19.898 1.00 26.23 210 ASP A C 1
ATOM 1679 O O . ASP A 1 218 ? -10.907 -20.737 -19.238 1.00 26.35 210 ASP A O 1
ATOM 1684 N N . LYS A 1 219 ? -9.556 -18.947 -19.409 1.00 25.11 211 LYS A N 1
ATOM 1685 C CA . LYS A 1 219 ? -9.772 -18.482 -18.029 1.00 24.34 211 LYS A CA 1
ATOM 1686 C C . LYS A 1 219 ? -10.887 -17.455 -17.852 1.00 23.64 211 LYS A C 1
ATOM 1687 O O . LYS A 1 219 ? -11.397 -17.284 -16.738 1.00 23.77 211 LYS A O 1
ATOM 1693 N N . GLY A 1 220 ? -11.264 -16.764 -18.929 1.00 21.48 212 GLY A N 1
ATOM 1694 C CA . GLY A 1 220 ? -12.368 -15.809 -18.852 1.00 20.43 212 GLY A CA 1
ATOM 1695 C C . GLY A 1 220 ? -12.115 -14.618 -19.758 1.00 19.52 212 GLY A C 1
ATOM 1696 O O . GLY A 1 220 ? -11.456 -14.758 -20.784 1.00 19.75 212 GLY A O 1
ATOM 1697 N N . LEU A 1 221 ? -12.621 -13.449 -19.359 1.00 19.01 213 LEU A N 1
ATOM 1698 C CA . LEU A 1 221 ? -12.464 -12.226 -20.132 1.00 17.82 213 LEU A CA 1
ATOM 1699 C C . LEU A 1 221 ? -11.106 -11.631 -19.836 1.00 17.77 213 LEU A C 1
ATOM 1700 O O . LEU A 1 221 ? -10.883 -11.080 -18.751 1.00 17.47 213 LEU A O 1
ATOM 1705 N N . VAL A 1 222 ? -10.194 -11.711 -20.802 1.00 16.95 214 VAL A N 1
ATOM 1706 C CA . VAL A 1 222 ? -8.826 -11.262 -20.555 1.00 16.68 214 VAL A CA 1
ATOM 1707 C C . VAL A 1 222 ? -8.557 -9.798 -20.929 1.00 16.55 214 VAL A C 1
ATOM 1708 O O . VAL A 1 222 ? -7.549 -9.213 -20.511 1.00 16.87 214 VAL A O 1
ATOM 1712 N N . ASP A 1 223 ? -9.430 -9.200 -21.747 1.00 16.96 215 ASP A N 1
ATOM 1713 C CA . ASP A 1 223 ? -9.152 -7.855 -22.245 1.00 16.81 215 ASP A CA 1
ATOM 1714 C C . ASP A 1 223 ? -10.422 -7.104 -22.644 1.00 16.54 215 ASP A C 1
ATOM 1715 O O . ASP A 1 223 ? -11.326 -7.684 -23.261 1.00 15.81 215 ASP A O 1
ATOM 1720 N N . MET A 1 224 ? -10.453 -5.810 -22.304 1.00 16.04 216 MET A N 1
ATOM 1721 C CA . MET A 1 224 ? -11.485 -4.907 -22.785 1.00 17.10 216 MET A CA 1
ATOM 1722 C C . MET A 1 224 ? -10.742 -3.701 -23.317 1.00 17.33 216 MET A C 1
ATOM 1723 O O . MET A 1 224 ? -10.228 -2.907 -22.540 1.00 17.62 216 MET A O 1
ATOM 1728 N N . ASP A 1 225 ? -10.681 -3.579 -24.640 1.00 17.20 217 ASP A N 1
ATOM 1729 C CA . ASP A 1 225 ? -9.882 -2.500 -25.260 1.00 17.83 217 ASP A CA 1
ATOM 1730 C C . ASP A 1 225 ? -10.803 -1.508 -25.942 1.00 17.33 217 ASP A C 1
ATOM 1731 O O . ASP A 1 225 ? -11.360 -1.812 -27.006 1.00 17.58 217 ASP A O 1
ATOM 1736 N N . PHE A 1 226 ? -10.951 -0.340 -25.335 1.00 17.30 218 PHE A N 1
ATOM 1737 C CA . PHE A 1 226 ? -11.788 0.727 -25.889 1.00 17.75 218 PHE A CA 1
ATOM 1738 C C . PHE A 1 226 ? -10.951 1.587 -26.828 1.00 17.86 218 PHE A C 1
ATOM 1739 O O . PHE A 1 226 ? -10.079 2.358 -26.397 1.00 17.83 218 PHE A O 1
ATOM 1747 N N . ARG A 1 227 ? -11.204 1.428 -28.116 1.00 17.80 219 ARG A N 1
ATOM 1748 C CA . ARG A 1 227 ? -10.308 1.986 -29.116 1.00 17.56 219 ARG A CA 1
ATOM 1749 C C . ARG A 1 227 ? -10.867 3.237 -29.787 1.00 18.42 219 ARG A C 1
ATOM 1750 O O . ARG A 1 227 ? -12.081 3.446 -29.824 1.00 17.47 219 ARG A O 1
ATOM 1758 N N . ARG A 1 228 ? -9.951 4.058 -30.318 1.00 19.12 220 ARG A N 1
ATOM 1759 C CA . ARG A 1 228 ? -10.334 5.165 -31.196 1.00 19.27 220 ARG A CA 1
ATOM 1760 C C . ARG A 1 228 ? -9.642 4.971 -32.534 1.00 20.11 220 ARG A C 1
ATOM 1761 O O . ARG A 1 228 ? -8.484 4.576 -32.559 1.00 19.40 220 ARG A O 1
ATOM 1769 N N . VAL A 1 229 ? -10.333 5.263 -33.635 1.00 20.17 221 VAL A N 1
ATOM 1770 C CA . VAL A 1 229 ? -9.764 4.997 -34.951 1.00 20.65 221 VAL A CA 1
ATOM 1771 C C . VAL A 1 229 ? -9.845 6.252 -35.821 1.00 21.63 221 VAL A C 1
ATOM 1772 O O . VAL A 1 229 ? -10.936 6.778 -36.062 1.00 20.22 221 VAL A O 1
ATOM 1776 N N . ASP A 1 230 ? -8.686 6.712 -36.290 1.00 21.62 222 ASP A N 1
ATOM 1777 C CA . ASP A 1 230 ? -8.622 7.915 -37.106 1.00 23.32 222 ASP A CA 1
ATOM 1778 C C . ASP A 1 230 ? -9.201 7.579 -38.476 1.00 23.38 222 ASP A C 1
ATOM 1779 O O . ASP A 1 230 ? -8.997 6.484 -38.985 1.00 23.44 222 ASP A O 1
ATOM 1784 N N . TYR A 1 231 ? -9.966 8.505 -39.053 1.00 22.58 223 TYR A N 1
ATOM 1785 C CA . TYR A 1 231 ? -10.428 8.338 -40.411 1.00 22.38 223 TYR A CA 1
ATOM 1786 C C . TYR A 1 231 ? -10.428 9.699 -41.125 1.00 22.94 223 TYR A C 1
ATOM 1787 O O . TYR A 1 231 ? -10.385 10.761 -40.487 1.00 22.75 223 TYR A O 1
ATOM 1796 N N . ASP A 1 232 ? -10.477 9.654 -42.448 1.00 23.36 224 ASP A N 1
ATOM 1797 C CA . ASP A 1 232 ? -10.368 10.871 -43.247 1.00 23.89 224 ASP A CA 1
ATOM 1798 C C . ASP A 1 232 ? -11.730 11.584 -43.315 1.00 23.46 224 ASP A C 1
ATOM 1799 O O . ASP A 1 232 ? -12.538 11.314 -44.209 1.00 23.09 224 ASP A O 1
ATOM 1804 N N . VAL A 1 233 ? -11.967 12.493 -42.367 1.00 23.83 225 VAL A N 1
ATOM 1805 C CA . VAL A 1 233 ? -13.236 13.244 -42.283 1.00 23.59 225 VAL A CA 1
ATOM 1806 C C . VAL A 1 233 ? -13.492 14.077 -43.555 1.00 23.98 225 VAL A C 1
ATOM 1807 O O . VAL A 1 233 ? -14.626 14.137 -44.030 1.00 23.12 225 VAL A O 1
ATOM 1811 N N . ALA A 1 234 ? -12.437 14.707 -44.082 1.00 24.48 226 ALA A N 1
ATOM 1812 C CA . ALA A 1 234 ? -12.516 15.481 -45.335 1.00 24.36 226 ALA A CA 1
ATOM 1813 C C . ALA A 1 234 ? -13.073 14.625 -46.462 1.00 23.91 226 ALA A C 1
ATOM 1814 O O . ALA A 1 234 ? -13.971 15.070 -47.196 1.00 24.57 226 ALA A O 1
ATOM 1816 N N . ALA A 1 235 ? -12.570 13.391 -46.584 1.00 22.85 227 ALA A N 1
ATOM 1817 C CA . ALA A 1 235 ? -13.053 12.456 -47.604 1.00 22.17 227 ALA A CA 1
ATOM 1818 C C . ALA A 1 235 ? -14.518 12.100 -47.405 1.00 21.60 227 ALA A C 1
ATOM 1819 O O . ALA A 1 235 ? -15.269 11.997 -48.383 1.00 22.05 227 ALA A O 1
ATOM 1821 N N . GLU A 1 236 ? -14.919 11.862 -46.158 1.00 20.67 228 GLU A N 1
ATOM 1822 C CA . GLU A 1 236 ? -16.322 11.512 -45.859 1.00 20.53 228 GLU A CA 1
ATOM 1823 C C . GLU A 1 236 ? -17.237 12.676 -46.211 1.00 20.52 228 GLU A C 1
ATOM 1824 O O . GLU A 1 236 ? -18.329 12.482 -46.745 1.00 19.71 228 GLU A O 1
ATOM 1830 N N . LEU A 1 237 ? -16.783 13.887 -45.918 1.00 20.96 229 LEU A N 1
ATOM 1831 C CA . LEU A 1 237 ? -17.576 15.076 -46.208 1.00 22.35 229 LEU A CA 1
ATOM 1832 C C . LEU A 1 237 ? -17.680 15.322 -47.723 1.00 23.05 229 LEU A C 1
ATOM 1833 O O . LEU A 1 237 ? -18.771 15.634 -48.232 1.00 22.90 229 LEU A O 1
ATOM 1838 N N . GLN A 1 238 ? -16.569 15.141 -48.426 1.00 23.37 230 GLN A N 1
ATOM 1839 C CA . GLN A 1 238 ? -16.570 15.261 -49.902 1.00 24.41 230 GLN A CA 1
ATOM 1840 C C . GLN A 1 238 ? -17.472 14.210 -50.521 1.00 24.15 230 GLN A C 1
ATOM 1841 O O . GLN A 1 238 ? -18.193 14.469 -51.486 1.00 24.40 230 GLN A O 1
ATOM 1847 N N . LEU A 1 239 ? -17.460 13.016 -49.932 1.00 24.09 231 LEU A N 1
ATOM 1848 C CA . LEU A 1 239 ? -18.380 11.977 -50.342 1.00 23.04 231 LEU A CA 1
ATOM 1849 C C . LEU A 1 239 ? -19.821 12.424 -50.133 1.00 22.46 231 LEU A C 1
ATOM 1850 O O . LEU A 1 239 ? -20.662 12.263 -51.033 1.00 22.27 231 LEU A O 1
ATOM 1855 N N . ALA A 1 240 ? -20.117 13.011 -48.971 1.00 21.39 232 ALA A N 1
ATOM 1856 C CA . ALA A 1 240 ? -21.475 13.483 -48.704 1.00 21.98 232 ALA A CA 1
ATOM 1857 C C . ALA A 1 240 ? -21.945 14.532 -49.736 1.00 21.95 232 ALA A C 1
ATOM 1858 O O . ALA A 1 240 ? -23.112 14.520 -50.154 1.00 22.08 232 ALA A O 1
ATOM 1860 N N . LYS A 1 241 ? -21.043 15.427 -50.133 1.00 22.60 233 LYS A N 1
ATOM 1861 C CA . LYS A 1 241 ? -21.347 16.395 -51.217 1.00 23.69 233 LYS A CA 1
ATOM 1862 C C . LYS A 1 241 ? -21.630 15.704 -52.578 1.00 23.44 233 LYS A C 1
ATOM 1863 O O . LYS A 1 241 ? -22.694 15.902 -53.217 1.00 22.95 233 LYS A O 1
ATOM 1869 N N . ASP A 1 242 ? -20.673 14.882 -53.003 1.00 23.69 234 ASP A N 1
ATOM 1870 C CA . ASP A 1 242 ? -20.765 14.133 -54.239 1.00 24.41 234 ASP A CA 1
ATOM 1871 C C . ASP A 1 242 ? -22.033 13.300 -54.335 1.00 24.25 234 ASP A C 1
ATOM 1872 O O . ASP A 1 242 ? -22.605 13.149 -55.431 1.00 24.12 234 ASP A O 1
ATOM 1877 N N . LEU A 1 243 ? -22.491 12.790 -53.187 1.00 23.15 235 LEU A N 1
ATOM 1878 C CA . LEU A 1 243 ? -23.681 11.941 -53.145 1.00 22.57 235 LEU A CA 1
ATOM 1879 C C . LEU A 1 243 ? -24.985 12.680 -52.967 1.00 22.38 235 LEU A C 1
ATOM 1880 O O . LEU A 1 243 ? -26.057 12.063 -53.026 1.00 21.98 235 LEU A O 1
ATOM 1885 N N . ARG A 1 244 ? -24.911 13.999 -52.792 1.00 22.48 236 ARG A N 1
ATOM 1886 C CA . ARG A 1 244 ? -26.078 14.830 -52.441 1.00 23.09 236 ARG A CA 1
ATOM 1887 C C . ARG A 1 244 ? -26.789 14.332 -51.173 1.00 22.22 236 ARG A C 1
ATOM 1888 O O . ARG A 1 244 ? -28.033 14.274 -51.095 1.00 22.29 236 ARG A O 1
ATOM 1896 N N . LEU A 1 245 ? -25.992 13.952 -50.177 1.00 21.26 237 LEU A N 1
ATOM 1897 C CA . LEU A 1 245 ? -26.550 13.515 -48.881 1.00 20.46 237 LEU A CA 1
ATOM 1898 C C . LEU A 1 245 ? -27.412 14.656 -48.334 1.00 20.09 237 LEU A C 1
ATOM 1899 O O . LEU A 1 245 ? -26.979 15.798 -48.364 1.00 20.16 237 LEU A O 1
ATOM 1904 N N . PRO A 1 246 ? -28.637 14.358 -47.858 1.00 20.11 238 PRO A N 1
ATOM 1905 C CA . PRO A 1 246 ? -29.471 15.410 -47.271 1.00 20.45 238 PRO A CA 1
ATOM 1906 C C . PRO A 1 246 ? -28.806 16.006 -46.039 1.00 21.09 238 PRO A C 1
ATOM 1907 O O . PRO A 1 246 ? -28.082 15.287 -45.330 1.00 20.93 238 PRO A O 1
ATOM 1911 N N . TYR A 1 247 ? -29.033 17.302 -45.786 1.00 21.75 239 TYR A N 1
ATOM 1912 C CA . TYR A 1 247 ? -28.594 17.934 -44.525 1.00 20.87 239 TYR A CA 1
ATOM 1913 C C . TYR A 1 247 ? -27.089 17.852 -44.335 1.00 21.58 239 TYR A C 1
ATOM 1914 O O . TYR A 1 247 ? -26.623 17.499 -43.244 1.00 20.53 239 TYR A O 1
ATOM 1923 N N . PHE A 1 248 ? -26.337 18.219 -45.381 1.00 20.90 240 PHE A N 1
ATOM 1924 C CA . PHE A 1 248 ? -24.880 18.209 -45.344 1.00 21.40 240 PHE A CA 1
ATOM 1925 C C . PHE A 1 248 ? -24.338 18.931 -44.128 1.00 21.81 240 PHE A C 1
ATOM 1926 O O . PHE A 1 248 ? -23.376 18.489 -43.522 1.00 22.11 240 PHE A O 1
ATOM 1934 N N . GLU A 1 249 ? -24.936 20.077 -43.806 1.00 22.20 241 GLU A N 1
ATOM 1935 C CA . GLU A 1 249 ? -24.416 20.888 -42.704 1.00 22.58 241 GLU A CA 1
ATOM 1936 C C . GLU A 1 249 ? -24.639 20.241 -41.336 1.00 22.21 241 GLU A C 1
ATOM 1937 O O . GLU A 1 249 ? -23.839 20.450 -40.424 1.00 22.63 241 GLU A O 1
ATOM 1943 N N . VAL A 1 250 ? -25.725 19.476 -41.194 1.00 21.93 242 VAL A N 1
ATOM 1944 C CA . VAL A 1 250 ? -26.006 18.719 -39.955 1.00 21.59 242 VAL A CA 1
ATOM 1945 C C . VAL A 1 250 ? -24.952 17.616 -39.788 1.00 21.45 242 VAL A C 1
ATOM 1946 O O . VAL A 1 250 ? -24.374 17.430 -38.705 1.00 21.57 242 VAL A O 1
ATOM 1950 N N . TYR A 1 251 ? -24.662 16.943 -40.895 1.00 21.16 243 TYR A N 1
ATOM 1951 C CA . TYR A 1 251 ? -23.631 15.901 -40.952 1.00 20.18 243 TYR A CA 1
ATOM 1952 C C . TYR A 1 251 ? -22.246 16.465 -40.669 1.00 21.01 243 TYR A C 1
ATOM 1953 O O . TYR A 1 251 ? -21.491 15.907 -39.856 1.00 20.12 243 TYR A O 1
ATOM 1962 N N . TYR A 1 252 ? -21.926 17.596 -41.302 1.00 20.36 244 TYR A N 1
ATOM 1963 C CA . TYR A 1 252 ? -20.648 18.278 -41.083 1.00 20.47 244 TYR A CA 1
ATOM 1964 C C . TYR A 1 252 ? -20.540 18.583 -39.605 1.00 20.21 244 TYR A C 1
ATOM 1965 O O . TYR A 1 252 ? -19.525 18.298 -38.979 1.00 19.41 244 TYR A O 1
ATOM 1974 N N . GLU A 1 253 ? -21.594 19.149 -39.038 1.00 20.83 245 GLU A N 1
ATOM 1975 C CA . GLU A 1 253 ? -21.544 19.512 -37.637 1.00 23.13 245 GLU A CA 1
ATOM 1976 C C . GLU A 1 253 ? -21.239 18.296 -36.738 1.00 22.30 245 GLU A C 1
ATOM 1977 O O . GLU A 1 253 ? -20.464 18.401 -35.775 1.00 22.19 245 GLU A O 1
ATOM 1983 N N . SER A 1 254 ? -21.812 17.153 -37.084 1.00 21.26 246 SER A N 1
ATOM 1984 C CA . SER A 1 254 ? -21.681 15.949 -36.257 1.00 21.53 246 SER A CA 1
ATOM 1985 C C . SER A 1 254 ? -20.280 15.378 -36.322 1.00 21.37 246 SER A C 1
ATOM 1986 O O . SER A 1 254 ? -19.771 14.877 -35.313 1.00 21.89 246 SER A O 1
ATOM 1989 N N . LEU A 1 255 ? -19.663 15.435 -37.505 1.00 20.97 247 LEU A N 1
ATOM 1990 C CA . LEU A 1 255 ? -18.356 14.850 -37.718 1.00 20.72 247 LEU A CA 1
ATOM 1991 C C . LEU A 1 255 ? -17.206 15.757 -37.313 1.00 21.29 247 LEU A C 1
ATOM 1992 O O . LEU A 1 255 ? -16.157 15.264 -36.914 1.00 21.12 247 LEU A O 1
ATOM 1997 N N . VAL A 1 256 ? -17.407 17.071 -37.403 1.00 22.22 248 VAL A N 1
ATOM 1998 C CA . VAL A 1 256 ? -16.324 18.047 -37.161 1.00 23.56 248 VAL A CA 1
ATOM 1999 C C . VAL A 1 256 ? -16.393 18.676 -35.779 1.00 23.45 248 VAL A C 1
ATOM 2000 O O . VAL A 1 256 ? -15.377 18.832 -35.103 1.00 23.29 248 VAL A O 1
ATOM 2004 N N . ASN A 1 257 ? -17.589 19.050 -35.352 1.00 24.41 249 ASN A N 1
ATOM 2005 C CA . ASN A 1 257 ? -17.721 19.687 -34.039 1.00 25.36 249 ASN A CA 1
ATOM 2006 C C . ASN A 1 257 ? -18.417 18.813 -33.012 1.00 24.75 249 ASN A C 1
ATOM 2007 O O . ASN A 1 257 ? -18.421 19.131 -31.830 1.00 23.93 249 ASN A O 1
ATOM 2012 N N . GLY A 1 258 ? -18.980 17.691 -33.460 1.00 24.54 250 GLY A N 1
ATOM 2013 C CA . GLY A 1 258 ? -19.598 16.728 -32.537 1.00 26.54 250 GLY A CA 1
ATOM 2014 C C . GLY A 1 258 ? -20.885 17.170 -31.874 1.00 28.24 250 GLY A C 1
ATOM 2015 O O . GLY A 1 258 ? -21.212 16.717 -30.760 1.00 28.47 250 GLY A O 1
ATOM 2016 N N . ILE A 1 259 ? -21.624 18.049 -32.541 1.00 29.03 251 ILE A N 1
ATOM 2017 C CA . ILE A 1 259 ? -22.921 18.492 -32.027 1.00 30.75 251 ILE A CA 1
ATOM 2018 C C . ILE A 1 259 ? -24.044 17.754 -32.761 1.00 31.61 251 ILE A C 1
ATOM 2019 O O . ILE A 1 259 ? -23.987 17.588 -33.989 1.00 31.17 251 ILE A O 1
ATOM 2024 N N . HIS A 1 260 ? -25.042 17.303 -31.997 1.00 32.54 252 HIS A N 1
ATOM 2025 C CA . HIS A 1 260 ? -26.265 16.678 -32.537 1.00 33.91 252 HIS A CA 1
ATOM 2026 C C . HIS A 1 260 ? -27.495 17.511 -32.155 1.00 34.90 252 HIS A C 1
ATOM 2027 O O . HIS A 1 260 ? -27.427 18.306 -31.225 1.00 35.74 252 HIS A O 1
ATOM 2034 N N . HIS A 1 261 ? -28.618 17.322 -32.852 1.00 35.25 253 HIS A N 1
ATOM 2035 C CA . HIS A 1 261 ? -29.757 18.229 -32.694 1.00 35.95 253 HIS A CA 1
ATOM 2036 C C . HIS A 1 261 ? -31.070 17.489 -32.501 1.00 35.97 253 HIS A C 1
ATOM 2037 O O . HIS A 1 261 ? -31.375 16.545 -33.237 1.00 35.43 253 HIS A O 1
ATOM 2044 N N . THR A 1 262 ? -31.869 17.955 -31.541 1.00 35.60 254 THR A N 1
ATOM 2045 C CA . THR A 1 262 ? -33.190 17.390 -31.304 1.00 36.14 254 THR A CA 1
ATOM 2046 C C . THR A 1 262 ? -34.130 17.492 -32.540 1.00 36.11 254 THR A C 1
ATOM 2047 O O . THR A 1 262 ? -34.938 16.587 -32.784 1.00 35.78 254 THR A O 1
ATOM 2051 N N . HIS A 1 263 ? -34.008 18.568 -33.320 1.00 35.93 255 HIS A N 1
ATOM 2052 C CA . HIS A 1 263 ? -34.896 18.751 -34.490 1.00 36.27 255 HIS A CA 1
ATOM 2053 C C . HIS A 1 263 ? -34.353 18.089 -35.762 1.00 35.42 255 HIS A C 1
ATOM 2054 O O . HIS A 1 263 ? -35.017 18.101 -36.800 1.00 34.74 255 HIS A O 1
ATOM 2061 N N . HIS A 1 264 ? -33.137 17.538 -35.678 1.00 34.65 256 HIS A N 1
ATOM 2062 C CA . HIS A 1 264 ? -32.555 16.791 -36.790 1.00 33.87 256 HIS A CA 1
ATOM 2063 C C . HIS A 1 264 ? -32.416 15.323 -36.390 1.00 33.77 256 HIS A C 1
ATOM 2064 O O . HIS A 1 264 ? -33.400 14.583 -36.471 1.00 33.89 256 HIS A O 1
ATOM 2071 N N . GLN A 1 265 ? -31.235 14.894 -35.930 1.00 33.13 257 GLN A N 1
ATOM 2072 C CA . GLN A 1 265 ? -31.038 13.451 -35.651 1.00 33.29 257 GLN A CA 1
ATOM 2073 C C . GLN A 1 265 ? -31.969 12.909 -34.571 1.00 33.55 257 GLN A C 1
ATOM 2074 O O . GLN A 1 265 ? -32.490 11.796 -34.700 1.00 33.30 257 GLN A O 1
ATOM 2080 N N . GLU A 1 266 ? -32.164 13.702 -33.517 1.00 33.91 258 GLU A N 1
ATOM 2081 C CA . GLU A 1 266 ? -32.920 13.287 -32.327 1.00 34.75 258 GLU A CA 1
ATOM 2082 C C . GLU A 1 266 ? -32.540 11.864 -31.915 1.00 34.93 258 GLU A C 1
ATOM 2083 O O . GLU A 1 266 ? -33.403 10.992 -31.799 1.00 34.49 258 GLU A O 1
ATOM 2089 N N . PHE A 1 267 ? -31.244 11.636 -31.717 1.00 35.31 259 PHE A N 1
ATOM 2090 C CA . PHE A 1 267 ? -30.753 10.301 -31.354 1.00 36.09 259 PHE A CA 1
ATOM 2091 C C . PHE A 1 267 ? -31.423 9.769 -30.068 1.00 37.27 259 PHE A C 1
ATOM 2092 O O . PHE A 1 267 ? -31.725 8.575 -29.957 1.00 37.48 259 PHE A O 1
ATOM 2100 N N . LEU A 1 268 ? -31.640 10.664 -29.103 1.00 38.22 260 LEU A N 1
ATOM 2101 C CA . LEU A 1 268 ? -32.056 10.280 -27.755 1.00 39.65 260 LEU A CA 1
ATOM 2102 C C . LEU A 1 268 ? -33.393 10.936 -27.360 1.00 40.16 260 LEU A C 1
ATOM 2103 O O . LEU A 1 268 ? -34.469 10.340 -27.524 1.00 40.43 260 LEU A O 1
ATOM 2108 N N . MET B 1 11 ? 3.120 9.580 -29.658 1.00 37.36 3 MET B N 1
ATOM 2109 C CA . MET B 1 11 ? 2.199 9.026 -28.621 1.00 38.02 3 MET B CA 1
ATOM 2110 C C . MET B 1 11 ? 2.927 8.616 -27.338 1.00 36.31 3 MET B C 1
ATOM 2111 O O . MET B 1 11 ? 4.105 8.246 -27.373 1.00 36.42 3 MET B O 1
ATOM 2116 N N . THR B 1 12 ? 2.220 8.712 -26.208 1.00 34.03 4 THR B N 1
ATOM 2117 C CA . THR B 1 12 ? 2.736 8.258 -24.912 1.00 31.33 4 THR B CA 1
ATOM 2118 C C . THR B 1 12 ? 1.810 7.166 -24.359 1.00 29.51 4 THR B C 1
ATOM 2119 O O . THR B 1 12 ? 0.587 7.348 -24.307 1.00 27.88 4 THR B O 1
ATOM 2123 N N . LYS B 1 13 ? 2.403 6.039 -23.980 1.00 27.44 5 LYS B N 1
ATOM 2124 C CA . LYS B 1 13 ? 1.662 4.920 -23.411 1.00 26.95 5 LYS B CA 1
ATOM 2125 C C . LYS B 1 13 ? 1.910 4.860 -21.891 1.00 26.15 5 LYS B C 1
ATOM 2126 O O . LYS B 1 13 ? 3.054 4.736 -21.455 1.00 25.74 5 LYS B O 1
ATOM 2132 N N . ILE B 1 14 ? 0.843 4.991 -21.096 1.00 25.19 6 ILE B N 1
ATOM 2133 C CA . ILE B 1 14 ? 0.948 5.049 -19.635 1.00 24.49 6 ILE B CA 1
ATOM 2134 C C . ILE B 1 14 ? 0.268 3.815 -18.978 1.00 23.16 6 ILE B C 1
ATOM 2135 O O . ILE B 1 14 ? -0.906 3.553 -19.225 1.00 22.60 6 ILE B O 1
ATOM 2140 N N . ALA B 1 15 ? 1.016 3.065 -18.165 1.00 22.04 7 ALA B N 1
ATOM 2141 C CA . ALA B 1 15 ? 0.408 1.999 -17.363 1.00 21.87 7 ALA B CA 1
ATOM 2142 C C . ALA B 1 15 ? -0.029 2.539 -16.009 1.00 21.78 7 ALA B C 1
ATOM 2143 O O . ALA B 1 15 ? 0.750 3.184 -15.300 1.00 22.62 7 ALA B O 1
ATOM 2145 N N . LEU B 1 16 ? -1.281 2.285 -15.653 1.00 21.00 8 LEU B N 1
ATOM 2146 C CA . LEU B 1 16 ? -1.794 2.638 -14.356 1.00 21.16 8 LEU B CA 1
ATOM 2147 C C . LEU B 1 16 ? -1.709 1.434 -13.440 1.00 21.02 8 LEU B C 1
ATOM 2148 O O . LEU B 1 16 ? -2.307 0.383 -13.740 1.00 20.12 8 LEU B O 1
ATOM 2153 N N . LEU B 1 17 ? -0.981 1.600 -12.332 1.00 19.73 9 LEU B N 1
ATOM 2154 C CA . LEU B 1 17 ? -0.721 0.511 -11.358 1.00 19.34 9 LEU B CA 1
ATOM 2155 C C . LEU B 1 17 ? -1.437 0.869 -10.073 1.00 18.95 9 LEU B C 1
ATOM 2156 O O . LEU B 1 17 ? -1.211 1.960 -9.533 1.00 19.03 9 LEU B O 1
ATOM 2161 N N . SER B 1 18 ? -2.313 -0.004 -9.577 1.00 18.66 10 SER B N 1
ATOM 2162 C CA . SER B 1 18 ? -3.034 0.348 -8.337 1.00 18.69 10 SER B CA 1
ATOM 2163 C C . SER B 1 18 ? -3.267 -0.872 -7.479 1.00 18.76 10 SER B C 1
ATOM 2164 O O . SER B 1 18 ? -3.447 -1.972 -8.000 1.00 17.84 10 SER B O 1
ATOM 2167 N N . ASP B 1 19 ? -3.293 -0.672 -6.161 1.00 18.28 11 ASP B N 1
ATOM 2168 C CA . ASP B 1 19 ? -3.771 -1.708 -5.244 1.00 18.59 11 ASP B CA 1
ATOM 2169 C C . ASP B 1 19 ? -3.021 -3.026 -5.449 1.00 18.58 11 ASP B C 1
ATOM 2170 O O . ASP B 1 19 ? -3.626 -4.099 -5.656 1.00 18.81 11 ASP B O 1
ATOM 2175 N N . ILE B 1 20 ? -1.699 -2.901 -5.435 1.00 18.70 12 ILE B N 1
ATOM 2176 C CA . ILE B 1 20 ? -0.758 -4.022 -5.473 1.00 19.30 12 ILE B CA 1
ATOM 2177 C C . ILE B 1 20 ? -0.896 -4.873 -4.204 1.00 18.94 12 ILE B C 1
ATOM 2178 O O . ILE B 1 20 ? -0.811 -6.104 -4.261 1.00 18.65 12 ILE B O 1
ATOM 2183 N N . HIS B 1 21 ? -1.098 -4.209 -3.062 1.00 18.83 13 HIS B N 1
ATOM 2184 C CA . HIS B 1 21 ? -1.350 -4.902 -1.795 1.00 18.74 13 HIS B CA 1
ATOM 2185 C C . HIS B 1 21 ? -0.360 -6.058 -1.526 1.00 19.26 13 HIS B C 1
ATOM 2186 O O . HIS B 1 21 ? -0.737 -7.106 -1.013 1.00 20.00 13 HIS B O 1
ATOM 2193 N N . GLY B 1 22 ? 0.911 -5.831 -1.851 1.00 19.27 14 GLY B N 1
ATOM 2194 C CA . GLY B 1 22 ? 1.963 -6.786 -1.579 1.00 20.02 14 GLY B CA 1
ATOM 2195 C C . GLY B 1 22 ? 1.993 -8.043 -2.416 1.00 20.65 14 GLY B C 1
ATOM 2196 O O . GLY B 1 22 ? 2.743 -8.974 -2.104 1.00 20.52 14 GLY B O 1
ATOM 2197 N N . ASN B 1 23 ? 1.188 -8.102 -3.476 1.00 20.63 15 ASN B N 1
ATOM 2198 C CA . ASN B 1 23 ? 1.144 -9.321 -4.270 1.00 20.62 15 ASN B CA 1
ATOM 2199 C C . ASN B 1 23 ? 2.322 -9.324 -5.230 1.00 21.49 15 ASN B C 1
ATOM 2200 O O . ASN B 1 23 ? 2.247 -8.816 -6.348 1.00 20.70 15 ASN B O 1
ATOM 2205 N N . THR B 1 24 ? 3.421 -9.908 -4.757 1.00 21.43 16 THR B N 1
ATOM 2206 C CA . THR B 1 24 ? 4.679 -9.913 -5.482 1.00 22.38 16 THR B CA 1
ATOM 2207 C C . THR B 1 24 ? 4.577 -10.495 -6.889 1.00 21.47 16 THR B C 1
ATOM 2208 O O . THR B 1 24 ? 5.019 -9.865 -7.838 1.00 22.30 16 THR B O 1
ATOM 2212 N N . THR B 1 25 ? 4.024 -11.692 -6.985 1.00 21.39 17 THR B N 1
ATOM 2213 C CA . THR B 1 25 ? 3.951 -12.457 -8.227 1.00 21.48 17 THR B CA 1
ATOM 2214 C C . THR B 1 25 ? 3.014 -11.758 -9.213 1.00 20.69 17 THR B C 1
ATOM 2215 O O . THR B 1 25 ? 3.293 -11.722 -10.421 1.00 19.11 17 THR B O 1
ATOM 2219 N N . ALA B 1 26 ? 1.899 -11.214 -8.713 1.00 20.27 18 ALA B N 1
ATOM 2220 C CA . ALA B 1 26 ? 0.983 -10.486 -9.597 1.00 19.66 18 ALA B CA 1
ATOM 2221 C C . ALA B 1 26 ? 1.693 -9.264 -10.162 1.00 20.55 18 ALA B C 1
ATOM 2222 O O . ALA B 1 26 ? 1.624 -8.994 -11.365 1.00 21.00 18 ALA B O 1
ATOM 2224 N N . LEU B 1 27 ? 2.381 -8.520 -9.296 1.00 20.55 19 LEU B N 1
ATOM 2225 C CA . LEU B 1 27 ? 3.068 -7.307 -9.716 1.00 20.55 19 LEU B CA 1
ATOM 2226 C C . LEU B 1 27 ? 4.171 -7.621 -10.727 1.00 20.63 19 LEU B C 1
ATOM 2227 O O . LEU B 1 27 ? 4.311 -6.910 -11.721 1.00 19.10 19 LEU B O 1
ATOM 2232 N N . GLU B 1 28 ? 4.932 -8.687 -10.492 1.00 20.92 20 GLU B N 1
ATOM 2233 C CA . GLU B 1 28 ? 5.986 -9.055 -11.465 1.00 21.96 20 GLU B CA 1
ATOM 2234 C C . GLU B 1 28 ? 5.407 -9.358 -12.864 1.00 21.48 20 GLU B C 1
ATOM 2235 O O . GLU B 1 28 ? 5.974 -8.970 -13.896 1.00 21.38 20 GLU B O 1
ATOM 2241 N N . ALA B 1 29 ? 4.265 -10.025 -12.878 1.00 20.95 21 ALA B N 1
ATOM 2242 C CA . ALA B 1 29 ? 3.611 -10.423 -14.122 1.00 21.52 21 ALA B CA 1
ATOM 2243 C C . ALA B 1 29 ? 3.035 -9.208 -14.883 1.00 21.22 21 ALA B C 1
ATOM 2244 O O . ALA B 1 29 ? 3.167 -9.107 -16.105 1.00 21.53 21 ALA B O 1
ATOM 2246 N N . VAL B 1 30 ? 2.430 -8.280 -14.147 1.00 20.38 22 VAL B N 1
ATOM 2247 C CA . VAL B 1 30 ? 1.955 -7.027 -14.716 1.00 20.40 22 VAL B CA 1
ATOM 2248 C C . VAL B 1 30 ? 3.085 -6.218 -15.331 1.00 21.33 22 VAL B C 1
ATOM 2249 O O . VAL B 1 30 ? 2.972 -5.724 -16.463 1.00 21.07 22 VAL B O 1
ATOM 2253 N N . LEU B 1 31 ? 4.187 -6.098 -14.598 1.00 21.84 23 LEU B N 1
ATOM 2254 C CA . LEU B 1 31 ? 5.327 -5.321 -15.089 1.00 22.39 23 LEU B CA 1
ATOM 2255 C C . LEU B 1 31 ? 5.946 -5.928 -16.352 1.00 22.59 23 LEU B C 1
ATOM 2256 O O . LEU B 1 31 ? 6.309 -5.187 -17.278 1.00 22.87 23 LEU B O 1
ATOM 2261 N N . ALA B 1 32 ? 6.058 -7.256 -16.389 1.00 23.35 24 ALA B N 1
ATOM 2262 C CA . ALA B 1 32 ? 6.507 -7.969 -17.591 1.00 24.07 24 ALA B CA 1
ATOM 2263 C C . ALA B 1 32 ? 5.553 -7.714 -18.772 1.00 24.34 24 ALA B C 1
ATOM 2264 O O . ALA B 1 32 ? 5.993 -7.560 -19.920 1.00 22.88 24 ALA B O 1
ATOM 2266 N N . ASP B 1 33 ? 4.253 -7.693 -18.485 1.00 23.60 25 ASP B N 1
ATOM 2267 C CA . ASP B 1 33 ? 3.250 -7.402 -19.522 1.00 23.73 25 ASP B CA 1
ATOM 2268 C C . ASP B 1 33 ? 3.445 -5.968 -20.073 1.00 23.65 25 ASP B C 1
ATOM 2269 O O . ASP B 1 33 ? 3.484 -5.755 -21.299 1.00 23.78 25 ASP B O 1
ATOM 2274 N N . ALA B 1 34 ? 3.567 -5.000 -19.168 1.00 23.78 26 ALA B N 1
ATOM 2275 C CA . ALA B 1 34 ? 3.757 -3.598 -19.537 1.00 25.01 26 ALA B CA 1
ATOM 2276 C C . ALA B 1 34 ? 5.051 -3.375 -20.320 1.00 26.12 26 ALA B C 1
ATOM 2277 O O . ALA B 1 34 ? 5.064 -2.614 -21.278 1.00 26.19 26 ALA B O 1
ATOM 2279 N N . ARG B 1 35 ? 6.136 -4.021 -19.897 1.00 27.16 27 ARG B N 1
ATOM 2280 C CA . ARG B 1 35 ? 7.416 -3.954 -20.616 1.00 29.00 27 ARG B CA 1
ATOM 2281 C C . ARG B 1 35 ? 7.221 -4.431 -22.060 1.00 29.46 27 ARG B C 1
ATOM 2282 O O . ARG B 1 35 ? 7.594 -3.735 -22.993 1.00 29.14 27 ARG B O 1
ATOM 2290 N N . GLN B 1 36 ? 6.585 -5.595 -22.227 1.00 30.14 28 GLN B N 1
ATOM 2291 C CA . GLN B 1 36 ? 6.330 -6.193 -23.537 1.00 30.83 28 GLN B CA 1
ATOM 2292 C C . GLN B 1 36 ? 5.496 -5.258 -24.434 1.00 30.17 28 GLN B C 1
ATOM 2293 O O . GLN B 1 36 ? 5.694 -5.234 -25.648 1.00 29.72 28 GLN B O 1
ATOM 2299 N N . LEU B 1 37 ? 4.613 -4.462 -23.824 1.00 29.33 29 LEU B N 1
ATOM 2300 C CA . LEU B 1 37 ? 3.765 -3.512 -24.547 1.00 29.16 29 LEU B CA 1
ATOM 2301 C C . LEU B 1 37 ? 4.488 -2.205 -24.887 1.00 28.51 29 LEU B C 1
ATOM 2302 O O . LEU B 1 37 ? 3.954 -1.365 -25.622 1.00 28.24 29 LEU B O 1
ATOM 2307 N N . GLY B 1 38 ? 5.700 -2.028 -24.369 1.00 27.81 30 GLY B N 1
ATOM 2308 C CA . GLY B 1 38 ? 6.460 -0.804 -24.649 1.00 27.26 30 GLY B CA 1
ATOM 2309 C C . GLY B 1 38 ? 5.883 0.411 -23.951 1.00 27.35 30 GLY B C 1
ATOM 2310 O O . GLY B 1 38 ? 5.915 1.537 -24.476 1.00 26.37 30 GLY B O 1
ATOM 2311 N N . VAL B 1 39 ? 5.355 0.194 -22.750 1.00 26.91 31 VAL B N 1
ATOM 2312 C CA . VAL B 1 39 ? 4.851 1.294 -21.923 1.00 26.87 31 VAL B CA 1
ATOM 2313 C C . VAL B 1 39 ? 5.916 2.376 -21.698 1.00 28.20 31 VAL B C 1
ATOM 2314 O O . VAL B 1 39 ? 7.063 2.063 -21.402 1.00 28.85 31 VAL B O 1
ATOM 2318 N N . ASP B 1 40 ? 5.531 3.643 -21.846 1.00 29.03 32 ASP B N 1
ATOM 2319 C CA . ASP B 1 40 ? 6.470 4.763 -21.740 1.00 29.52 32 ASP B CA 1
ATOM 2320 C C . ASP B 1 40 ? 6.631 5.251 -20.308 1.00 29.69 32 ASP B C 1
ATOM 2321 O O . ASP B 1 40 ? 7.742 5.564 -19.881 1.00 29.59 32 ASP B O 1
ATOM 2326 N N . GLU B 1 41 ? 5.524 5.351 -19.575 1.00 29.16 33 GLU B N 1
ATOM 2327 C CA . GLU B 1 41 ? 5.586 5.749 -18.176 1.00 29.10 33 GLU B CA 1
ATOM 2328 C C . GLU B 1 41 ? 4.551 5.006 -17.310 1.00 27.95 33 GLU B C 1
ATOM 2329 O O . GLU B 1 41 ? 3.630 4.371 -17.829 1.00 27.53 33 GLU B O 1
ATOM 2335 N N . TYR B 1 42 ? 4.752 5.065 -16.002 1.00 26.68 34 TYR B N 1
ATOM 2336 C CA . TYR B 1 42 ? 3.911 4.382 -15.019 1.00 26.02 34 TYR B CA 1
ATOM 2337 C C . TYR B 1 42 ? 3.336 5.402 -14.047 1.00 25.92 34 TYR B C 1
ATOM 2338 O O . TYR B 1 42 ? 4.053 6.321 -13.595 1.00 26.56 34 TYR B O 1
ATOM 2347 N N . TRP B 1 43 ? 2.037 5.260 -13.768 1.00 24.84 35 TRP B N 1
ATOM 2348 C CA . TRP B 1 43 ? 1.338 6.020 -12.744 1.00 24.31 35 TRP B CA 1
ATOM 2349 C C . TRP B 1 43 ? 1.004 5.063 -11.598 1.00 24.77 35 TRP B C 1
ATOM 2350 O O . TRP B 1 43 ? 0.374 4.012 -11.806 1.00 24.95 35 TRP B O 1
ATOM 2361 N N . LEU B 1 44 ? 1.407 5.428 -10.387 1.00 24.08 36 LEU B N 1
ATOM 2362 C CA . LEU B 1 44 ? 1.167 4.570 -9.234 1.00 23.31 36 LEU B CA 1
ATOM 2363 C C . LEU B 1 44 ? 0.121 5.180 -8.324 1.00 22.72 36 LEU B C 1
ATOM 2364 O O . LEU B 1 44 ? 0.316 6.269 -7.770 1.00 22.66 36 LEU B O 1
ATOM 2369 N N . LEU B 1 45 ? -1.005 4.483 -8.196 1.00 21.78 37 LEU B N 1
ATOM 2370 C CA . LEU B 1 45 ? -2.192 5.025 -7.523 1.00 21.43 37 LEU B CA 1
ATOM 2371 C C . LEU B 1 45 ? -2.316 4.659 -6.064 1.00 21.68 37 LEU B C 1
ATOM 2372 O O . LEU B 1 45 ? -3.308 5.029 -5.450 1.00 21.98 37 LEU B O 1
ATOM 2377 N N . GLY B 1 46 ? -1.329 3.940 -5.514 1.00 21.40 38 GLY B N 1
ATOM 2378 C CA . GLY B 1 46 ? -1.311 3.668 -4.072 1.00 21.23 38 GLY B CA 1
ATOM 2379 C C . GLY B 1 46 ? -1.809 2.281 -3.658 1.00 21.11 38 GLY B C 1
ATOM 2380 O O . GLY B 1 46 ? -2.265 1.507 -4.516 1.00 21.31 38 GLY B O 1
ATOM 2381 N N . ASP B 1 47 ? -1.729 1.995 -2.343 1.00 20.64 39 ASP B N 1
ATOM 2382 C CA . ASP B 1 47 ? -1.971 0.658 -1.746 1.00 20.44 39 ASP B CA 1
ATOM 2383 C C . ASP B 1 47 ? -0.923 -0.325 -2.268 1.00 21.15 39 ASP B C 1
ATOM 2384 O O . ASP B 1 47 ? -1.210 -1.273 -3.035 1.00 22.08 39 ASP B O 1
ATOM 2389 N N . ILE B 1 48 ? 0.313 -0.078 -1.836 1.00 21.17 40 ILE B N 1
ATOM 2390 C CA . ILE B 1 48 ? 1.487 -0.758 -2.356 1.00 20.94 40 ILE B CA 1
ATOM 2391 C C . ILE B 1 48 ? 1.778 -2.048 -1.579 1.00 21.79 40 ILE B C 1
ATOM 2392 O O . ILE B 1 48 ? 1.841 -3.124 -2.159 1.00 21.16 40 ILE B O 1
ATOM 2397 N N . LEU B 1 49 ? 1.935 -1.927 -0.262 1.00 21.83 41 LEU B N 1
ATOM 2398 C CA . LEU B 1 49 ? 2.234 -3.088 0.602 1.00 21.35 41 LEU B CA 1
ATOM 2399 C C . LEU B 1 49 ? 1.055 -3.515 1.481 1.00 20.87 41 LEU B C 1
ATOM 2400 O O . LEU B 1 49 ? 0.195 -2.700 1.825 1.00 20.56 41 LEU B O 1
ATOM 2405 N N . MET B 1 50 ? 1.040 -4.809 1.823 1.00 19.40 42 MET B N 1
ATOM 2406 C CA . MET B 1 50 ? 0.069 -5.454 2.723 1.00 19.10 42 MET B CA 1
ATOM 2407 C C . MET B 1 50 ? -1.304 -5.703 2.048 1.00 18.69 42 MET B C 1
ATOM 2408 O O . MET B 1 50 ? -1.784 -4.852 1.303 1.00 19.52 42 MET B O 1
ATOM 2413 N N . PRO B 1 51 ? -1.952 -6.847 2.334 1.00 18.96 43 PRO B N 1
ATOM 2414 C CA . PRO B 1 51 ? -1.531 -7.908 3.271 1.00 19.03 43 PRO B CA 1
ATOM 2415 C C . PRO B 1 51 ? -0.755 -9.014 2.575 1.00 19.86 43 PRO B C 1
ATOM 2416 O O . PRO B 1 51 ? -0.669 -10.110 3.113 1.00 20.48 43 PRO B O 1
ATOM 2420 N N . GLY B 1 52 ? -0.157 -8.705 1.418 1.00 20.29 44 GLY B N 1
ATOM 2421 C CA . GLY B 1 52 ? 0.575 -9.688 0.605 1.00 20.34 44 GLY B CA 1
ATOM 2422 C C . GLY B 1 52 ? 2.001 -9.926 1.028 1.00 21.27 44 GLY B C 1
ATOM 2423 O O . GLY B 1 52 ? 2.480 -9.330 2.016 1.00 21.68 44 GLY B O 1
ATOM 2424 N N . THR B 1 53 ? 2.684 -10.778 0.262 1.00 21.63 45 THR B N 1
ATOM 2425 C CA . THR B 1 53 ? 4.042 -11.247 0.559 1.00 22.10 45 THR B CA 1
ATOM 2426 C C . THR B 1 53 ? 5.133 -10.197 0.461 1.00 22.66 45 THR B C 1
ATOM 2427 O O . THR B 1 53 ? 6.149 -10.279 1.168 1.00 22.58 45 THR B O 1
ATOM 2431 N N . GLY B 1 54 ? 4.943 -9.240 -0.445 1.00 22.11 46 GLY B N 1
ATOM 2432 C CA . GLY B 1 54 ? 6.034 -8.428 -0.943 1.00 22.88 46 GLY B CA 1
ATOM 2433 C C . GLY B 1 54 ? 6.433 -7.274 -0.044 1.00 23.54 46 GLY B C 1
ATOM 2434 O O . GLY B 1 54 ? 5.583 -6.586 0.543 1.00 22.67 46 GLY B O 1
ATOM 2435 N N . ARG B 1 55 ? 7.741 -7.086 0.079 1.00 23.64 47 ARG B N 1
ATOM 2436 C CA . ARG B 1 55 ? 8.308 -5.997 0.874 1.00 25.21 47 ARG B CA 1
ATOM 2437 C C . ARG B 1 55 ? 9.434 -5.348 0.064 1.00 25.98 47 ARG B C 1
ATOM 2438 O O . ARG B 1 55 ? 9.172 -4.611 -0.899 1.00 25.87 47 ARG B O 1
ATOM 2446 N N . ARG B 1 56 ? 10.684 -5.649 0.405 1.00 27.21 48 ARG B N 1
ATOM 2447 C CA . ARG B 1 56 ? 11.819 -5.129 -0.359 1.00 28.15 48 ARG B CA 1
ATOM 2448 C C . ARG B 1 56 ? 11.707 -5.337 -1.892 1.00 28.19 48 ARG B C 1
ATOM 2449 O O . ARG B 1 56 ? 12.056 -4.433 -2.665 1.00 28.36 48 ARG B O 1
ATOM 2457 N N . ARG B 1 57 ? 11.231 -6.509 -2.316 1.00 27.62 49 ARG B N 1
ATOM 2458 C CA . ARG B 1 57 ? 11.115 -6.829 -3.738 1.00 27.51 49 ARG B CA 1
ATOM 2459 C C . ARG B 1 57 ? 10.176 -5.869 -4.487 1.00 27.38 49 ARG B C 1
ATOM 2460 O O . ARG B 1 57 ? 10.508 -5.421 -5.598 1.00 26.75 49 ARG B O 1
ATOM 2468 N N . ILE B 1 58 ? 9.023 -5.556 -3.884 1.00 26.26 50 ILE B N 1
ATOM 2469 C CA . ILE B 1 58 ? 8.086 -4.583 -4.477 1.00 26.47 50 ILE B CA 1
ATOM 2470 C C . ILE B 1 58 ? 8.750 -3.219 -4.651 1.00 26.72 50 ILE B C 1
ATOM 2471 O O . ILE B 1 58 ? 8.644 -2.600 -5.712 1.00 25.47 50 ILE B O 1
ATOM 2476 N N . LEU B 1 59 ? 9.420 -2.749 -3.599 1.00 27.34 51 LEU B N 1
ATOM 2477 C CA . LEU B 1 59 ? 10.102 -1.462 -3.651 1.00 29.27 51 LEU B CA 1
ATOM 2478 C C . LEU B 1 59 ? 11.195 -1.424 -4.722 1.00 29.81 51 LEU B C 1
ATOM 2479 O O . LEU B 1 59 ? 11.306 -0.437 -5.426 1.00 30.44 51 LEU B O 1
ATOM 2484 N N . ASP B 1 60 ? 11.961 -2.511 -4.859 1.00 30.48 52 ASP B N 1
ATOM 2485 C CA . ASP B 1 60 ? 13.013 -2.618 -5.884 1.00 30.72 52 ASP B CA 1
ATOM 2486 C C . ASP B 1 60 ? 12.393 -2.613 -7.278 1.00 30.35 52 ASP B C 1
ATOM 2487 O O . ASP B 1 60 ? 12.924 -1.995 -8.204 1.00 29.51 52 ASP B O 1
ATOM 2492 N N . LEU B 1 61 ? 11.260 -3.301 -7.418 1.00 29.77 53 LEU B N 1
ATOM 2493 C CA . LEU B 1 61 ? 10.577 -3.373 -8.711 1.00 29.51 53 LEU B CA 1
ATOM 2494 C C . LEU B 1 61 ? 10.106 -1.995 -9.145 1.00 29.27 53 LEU B C 1
ATOM 2495 O O . LEU B 1 61 ? 10.299 -1.601 -10.303 1.00 28.95 53 LEU B O 1
ATOM 2500 N N . LEU B 1 62 ? 9.520 -1.263 -8.202 1.00 29.08 54 LEU B N 1
ATOM 2501 C CA . LEU B 1 62 ? 8.975 0.057 -8.465 1.00 29.76 54 LEU B CA 1
ATOM 2502 C C . LEU B 1 62 ? 10.088 1.061 -8.749 1.00 31.09 54 LEU B C 1
ATOM 2503 O O . LEU B 1 62 ? 9.903 2.010 -9.515 1.00 30.85 54 LEU B O 1
ATOM 2508 N N . ASP B 1 63 ? 11.250 0.827 -8.139 1.00 32.07 55 ASP B N 1
ATO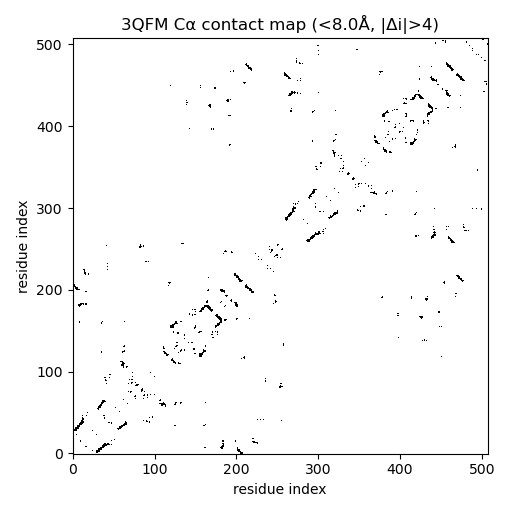M 2509 C CA . ASP B 1 63 ? 12.395 1.726 -8.308 1.00 33.81 55 ASP B CA 1
ATOM 2510 C C . ASP B 1 63 ? 12.982 1.674 -9.695 1.00 33.60 55 ASP B C 1
ATOM 2511 O O . ASP B 1 63 ? 13.697 2.588 -10.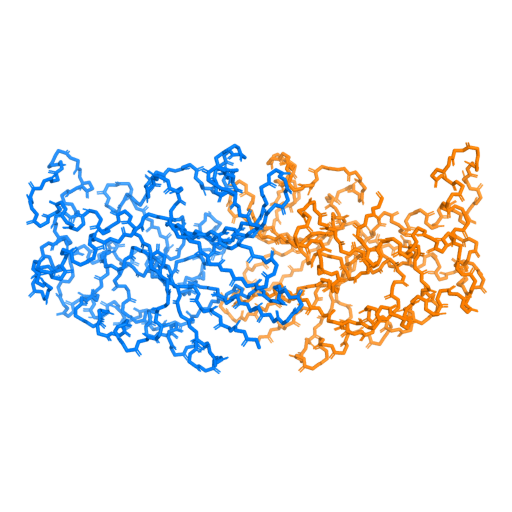099 1.00 33.91 55 ASP B O 1
ATOM 2516 N N . GLN B 1 64 ? 12.707 0.592 -10.414 1.00 33.87 56 GLN B N 1
ATOM 2517 C CA . GLN B 1 64 ? 13.230 0.443 -11.758 1.00 34.33 56 GLN B CA 1
ATOM 2518 C C . GLN B 1 64 ? 12.333 1.150 -12.782 1.00 33.94 56 GLN B C 1
ATOM 2519 O O . GLN B 1 64 ? 12.674 1.219 -13.955 1.00 34.17 56 GLN B O 1
ATOM 2525 N N . LEU B 1 65 ? 11.198 1.679 -12.337 1.00 32.52 57 LEU B N 1
ATOM 2526 C CA . LEU B 1 65 ? 10.184 2.162 -13.265 1.00 31.16 57 LEU B CA 1
ATOM 2527 C C . LEU B 1 65 ? 10.228 3.667 -13.466 1.00 30.52 57 LEU B C 1
ATOM 2528 O O . LEU B 1 65 ? 10.425 4.412 -12.503 1.00 29.20 57 LEU B O 1
ATOM 2533 N N . PRO B 1 66 ? 10.018 4.120 -14.722 1.00 29.72 58 PRO B N 1
ATOM 2534 C CA . PRO B 1 66 ? 9.811 5.558 -14.906 1.00 29.87 58 PRO B CA 1
ATOM 2535 C C . PRO B 1 66 ? 8.413 5.972 -14.392 1.00 29.69 58 PRO B C 1
ATOM 2536 O O . PRO B 1 66 ? 7.440 6.026 -15.161 1.00 29.15 58 PRO B O 1
ATOM 2540 N N . ILE B 1 67 ? 8.340 6.251 -13.098 1.00 29.56 59 ILE B N 1
ATOM 2541 C CA . ILE B 1 67 ? 7.100 6.631 -12.429 1.00 29.17 59 ILE B CA 1
ATOM 2542 C C . ILE B 1 67 ? 6.881 8.143 -12.493 1.00 29.63 59 ILE B C 1
ATOM 2543 O O . ILE B 1 67 ? 7.593 8.904 -11.848 1.00 30.02 59 ILE B O 1
ATOM 2548 N N . THR B 1 68 ? 5.887 8.580 -13.273 1.00 28.89 60 THR B N 1
ATOM 2549 C CA . THR B 1 68 ? 5.714 10.012 -13.525 1.00 28.34 60 THR B CA 1
ATOM 2550 C C . THR B 1 68 ? 4.579 10.629 -12.737 1.00 28.40 60 THR B C 1
ATOM 2551 O O . THR B 1 68 ? 4.367 11.833 -12.789 1.00 28.52 60 THR B O 1
ATOM 2555 N N . ALA B 1 69 ? 3.857 9.802 -11.985 1.00 27.74 61 ALA B N 1
ATOM 2556 C CA . ALA B 1 69 ? 2.747 10.270 -11.169 1.00 27.04 61 ALA B CA 1
ATOM 2557 C C . ALA B 1 69 ? 2.510 9.269 -10.051 1.00 26.44 61 ALA B C 1
ATOM 2558 O O . ALA B 1 69 ? 2.519 8.068 -10.292 1.00 26.68 61 ALA B O 1
ATOM 2560 N N . ARG B 1 70 ? 2.316 9.760 -8.835 1.00 26.11 62 ARG B N 1
ATOM 2561 C CA . ARG B 1 70 ? 2.186 8.888 -7.653 1.00 26.14 62 ARG B CA 1
ATOM 2562 C C . ARG B 1 70 ? 1.343 9.561 -6.586 1.00 26.36 62 ARG B C 1
ATOM 2563 O O . ARG B 1 70 ? 1.595 10.726 -6.218 1.00 26.24 62 ARG B O 1
ATOM 2571 N N . VAL B 1 71 ? 0.313 8.853 -6.105 1.00 25.18 63 VAL B N 1
ATOM 2572 C CA . VAL B 1 71 ? -0.538 9.379 -5.033 1.00 24.60 63 VAL B CA 1
ATOM 2573 C C . VAL B 1 71 ? -0.637 8.436 -3.850 1.00 24.13 63 VAL B C 1
ATOM 2574 O O . VAL B 1 71 ? -0.312 7.259 -3.956 1.00 24.12 63 VAL B O 1
ATOM 2578 N N . LEU B 1 72 ? -1.135 8.979 -2.749 1.00 23.83 64 LEU B N 1
ATOM 2579 C CA . LEU B 1 72 ? -1.198 8.290 -1.471 1.00 24.01 64 LEU B CA 1
ATOM 2580 C C . LEU B 1 72 ? -2.435 7.403 -1.321 1.00 23.24 64 LEU B C 1
ATOM 2581 O O . LEU B 1 72 ? -3.563 7.892 -1.344 1.00 23.17 64 LEU B O 1
ATOM 2586 N N . GLY B 1 73 ? -2.224 6.101 -1.144 1.00 22.74 65 GLY B N 1
ATOM 2587 C CA . GLY B 1 73 ? -3.341 5.200 -0.859 1.00 22.90 65 GLY B CA 1
ATOM 2588 C C . GLY B 1 73 ? -3.580 5.133 0.634 1.00 23.44 65 GLY B C 1
ATOM 2589 O O . GLY B 1 73 ? -2.669 5.458 1.417 1.00 23.40 65 GLY B O 1
ATOM 2590 N N . ASN B 1 74 ? -4.777 4.703 1.041 1.00 23.45 66 ASN B N 1
ATOM 2591 C CA . ASN B 1 74 ? -5.084 4.553 2.477 1.00 24.33 66 ASN B CA 1
ATOM 2592 C C . ASN B 1 74 ? -4.233 3.497 3.203 1.00 25.20 66 ASN B C 1
ATOM 2593 O O . ASN B 1 74 ? -3.985 3.620 4.404 1.00 24.29 66 ASN B O 1
ATOM 2598 N N . TRP B 1 75 ? -3.791 2.468 2.485 1.00 25.02 67 TRP B N 1
ATOM 2599 C CA . TRP B 1 75 ? -2.949 1.452 3.117 1.00 25.78 67 TRP B CA 1
ATOM 2600 C C . TRP B 1 75 ? -1.543 1.967 3.439 1.00 26.23 67 TRP B C 1
ATOM 2601 O O . TRP B 1 75 ? -0.869 1.397 4.293 1.00 26.94 67 TRP B O 1
ATOM 2612 N N . GLU B 1 76 ? -1.123 3.053 2.785 1.00 26.69 68 GLU B N 1
ATOM 2613 C CA . GLU B 1 76 ? 0.123 3.734 3.152 1.00 27.29 68 GLU B CA 1
ATOM 2614 C C . GLU B 1 76 ? -0.030 4.434 4.508 1.00 27.86 68 GLU B C 1
ATOM 2615 O O . GLU B 1 76 ? 0.873 4.370 5.327 1.00 28.25 68 GLU B O 1
ATOM 2621 N N . ASP B 1 77 ? -1.174 5.087 4.736 1.00 28.68 69 ASP B N 1
ATOM 2622 C CA . ASP B 1 77 ? -1.488 5.679 6.049 1.00 28.90 69 ASP B CA 1
ATOM 2623 C C . ASP B 1 77 ? -1.547 4.597 7.133 1.00 29.18 69 ASP B C 1
ATOM 2624 O O . ASP B 1 77 ? -0.993 4.782 8.238 1.00 28.26 69 ASP B O 1
ATOM 2629 N N . SER B 1 78 ? -2.223 3.485 6.817 1.00 28.43 70 SER B N 1
ATOM 2630 C CA . SER B 1 78 ? -2.408 2.384 7.766 1.00 28.48 70 SER B CA 1
ATOM 2631 C C . SER B 1 78 ? -1.081 1.786 8.213 1.00 28.38 70 SER B C 1
ATOM 2632 O O . SER B 1 78 ? -0.924 1.423 9.385 1.00 26.83 70 SER B O 1
ATOM 2635 N N . LEU B 1 79 ? -0.138 1.691 7.273 1.00 28.37 71 LEU B N 1
ATOM 2636 C CA . LEU B 1 79 ? 1.190 1.200 7.591 1.00 29.69 71 LEU B CA 1
ATOM 2637 C C . LEU B 1 79 ? 1.879 2.189 8.519 1.00 30.67 71 LEU B C 1
ATOM 2638 O O . LEU B 1 79 ? 2.408 1.799 9.542 1.00 30.98 71 LEU B O 1
ATOM 2643 N N . TRP B 1 80 ? 1.869 3.467 8.143 1.00 32.25 72 TRP B N 1
ATOM 2644 C CA . TRP B 1 80 ? 2.481 4.536 8.942 1.00 34.01 72 TRP B CA 1
ATOM 2645 C C . TRP B 1 80 ? 1.935 4.550 10.380 1.00 34.48 72 TRP B C 1
ATOM 2646 O O . TRP B 1 80 ? 2.718 4.543 11.328 1.00 35.68 72 TRP B O 1
ATOM 2657 N N . HIS B 1 81 ? 0.611 4.514 10.541 1.00 34.76 73 HIS B N 1
ATOM 2658 C CA . HIS B 1 81 ? -0.025 4.398 11.867 1.00 35.03 73 HIS B CA 1
ATOM 2659 C C . HIS B 1 81 ? 0.333 3.112 12.596 1.00 33.96 73 HIS B C 1
ATOM 2660 O O . HIS B 1 81 ? 0.486 3.102 13.827 1.00 33.66 73 HIS B O 1
ATOM 2667 N N . GLY B 1 82 ? 0.437 2.022 11.846 1.00 32.10 74 GLY B N 1
ATOM 2668 C CA . GLY B 1 82 ? 0.747 0.730 12.432 1.00 30.94 74 GLY B CA 1
ATOM 2669 C C . GLY B 1 82 ? 2.112 0.689 13.069 1.00 30.42 74 GLY B C 1
ATOM 2670 O O . GLY B 1 82 ? 2.265 0.215 14.196 1.00 30.61 74 GLY B O 1
ATOM 2671 N N . VAL B 1 83 ? 3.105 1.218 12.358 1.00 29.57 75 VAL B N 1
ATOM 2672 C CA . VAL B 1 83 ? 4.479 1.253 12.864 1.00 29.56 75 VAL B CA 1
ATOM 2673 C C . VAL B 1 83 ? 4.717 2.334 13.931 1.00 29.18 75 VAL B C 1
ATOM 2674 O O . VAL B 1 83 ? 5.769 2.348 14.539 1.00 29.03 75 VAL B O 1
ATOM 2678 N N . ARG B 1 84 ? 3.755 3.244 14.114 1.00 29.58 76 ARG B N 1
ATOM 2679 C CA . ARG B 1 84 ? 3.816 4.278 15.155 1.00 30.71 76 ARG B CA 1
ATOM 2680 C C . ARG B 1 84 ? 3.171 3.794 16.454 1.00 30.73 76 ARG B C 1
ATOM 2681 O O . ARG B 1 84 ? 2.931 4.593 17.350 1.00 30.46 76 ARG B O 1
ATOM 2689 N N . LYS B 1 85 ? 2.864 2.497 16.534 1.00 31.04 77 LYS B N 1
ATOM 2690 C CA . LYS B 1 85 ? 2.191 1.904 17.700 1.00 31.36 77 LYS B CA 1
ATOM 2691 C C . LYS B 1 85 ? 0.921 2.624 18.100 1.00 30.94 77 LYS B C 1
ATOM 2692 O O . LYS B 1 85 ? 0.763 3.045 19.241 1.00 31.36 77 LYS B O 1
ATOM 2698 N N . GLU B 1 86 ? 0.025 2.796 17.142 1.00 31.20 78 GLU B N 1
ATOM 2699 C CA . GLU B 1 86 ? -1.239 3.456 17.404 1.00 31.29 78 GLU B CA 1
ATOM 2700 C C . GLU B 1 86 ? -2.390 2.473 17.358 1.00 31.22 78 GLU B C 1
ATOM 2701 O O . GLU B 1 86 ? -3.516 2.814 17.721 1.00 32.14 78 GLU B O 1
ATOM 2707 N N . LEU B 1 87 ? -2.115 1.239 16.949 1.00 29.46 79 LEU B N 1
ATOM 2708 C CA . LEU B 1 87 ? -3.203 0.272 16.777 1.00 27.91 79 LEU B CA 1
ATOM 2709 C C . LEU B 1 87 ? -3.559 -0.525 18.048 1.00 27.53 79 LEU B C 1
ATOM 2710 O O . LEU B 1 87 ? -2.693 -0.878 18.842 1.00 27.50 79 LEU B O 1
ATOM 2715 N N . ASP B 1 88 ? -4.847 -0.811 18.182 1.00 26.92 80 ASP B N 1
ATOM 2716 C CA . ASP B 1 88 ? -5.421 -1.494 19.338 1.00 27.21 80 ASP B CA 1
ATOM 2717 C C . ASP B 1 88 ? -5.952 -2.889 18.908 1.00 27.04 80 ASP B C 1
ATOM 2718 O O . ASP B 1 88 ? -7.012 -2.998 18.290 1.00 26.98 80 ASP B O 1
ATOM 2723 N N . SER B 1 89 ? -5.218 -3.940 19.272 1.00 27.22 81 SER B N 1
ATOM 2724 C CA . SER B 1 89 ? -5.538 -5.318 18.848 1.00 27.77 81 SER B CA 1
ATOM 2725 C C . SER B 1 89 ? -6.827 -5.868 19.421 1.00 28.34 81 SER B C 1
ATOM 2726 O O . SER B 1 89 ? -7.287 -6.944 19.008 1.00 28.36 81 SER B O 1
ATOM 2729 N N . THR B 1 90 ? -7.443 -5.153 20.360 1.00 28.74 82 THR B N 1
ATOM 2730 C CA . THR B 1 90 ? -8.733 -5.636 20.855 1.00 29.35 82 THR B CA 1
ATOM 2731 C C . THR B 1 90 ? -9.828 -5.485 19.805 1.00 30.23 82 THR B C 1
ATOM 2732 O O . THR B 1 90 ? -10.860 -6.152 19.889 1.00 30.63 82 THR B O 1
ATOM 2736 N N . ARG B 1 91 ? -9.576 -4.623 18.817 1.00 30.33 83 ARG B N 1
ATOM 2737 C CA . ARG B 1 91 ? -10.416 -4.493 17.632 1.00 30.29 83 ARG B CA 1
ATOM 2738 C C . ARG B 1 91 ? -9.832 -5.386 16.525 1.00 29.97 83 ARG B C 1
ATOM 2739 O O . ARG B 1 91 ? -8.681 -5.177 16.090 1.00 28.67 83 ARG B O 1
ATOM 2747 N N . PRO B 1 92 ? -10.613 -6.397 16.075 1.00 29.56 84 PRO B N 1
ATOM 2748 C CA . PRO B 1 92 ? -10.074 -7.400 15.132 1.00 29.51 84 PRO B CA 1
ATOM 2749 C C . PRO B 1 92 ? -9.404 -6.807 13.876 1.00 28.68 84 PRO B C 1
ATOM 2750 O O . PRO B 1 92 ? -8.340 -7.295 13.481 1.00 28.15 84 PRO B O 1
ATOM 2754 N N . SER B 1 93 ? -9.993 -5.766 13.278 1.00 28.37 85 SER B N 1
ATOM 2755 C CA . SER B 1 93 ? -9.402 -5.185 12.062 1.00 28.20 85 SER B CA 1
ATOM 2756 C C . SER B 1 93 ? -8.046 -4.560 12.352 1.00 27.35 85 SER B C 1
ATOM 2757 O O . SER B 1 93 ? -7.132 -4.662 11.537 1.00 27.49 85 SER B O 1
ATOM 2760 N N . GLN B 1 94 ? -7.892 -3.944 13.525 1.00 25.98 86 GLN B N 1
ATOM 2761 C CA . GLN B 1 94 ? -6.593 -3.354 13.887 1.00 24.81 86 GLN B CA 1
ATOM 2762 C C . GLN B 1 94 ? -5.572 -4.416 14.300 1.00 23.52 86 GLN B C 1
ATOM 2763 O O . GLN B 1 94 ? -4.376 -4.247 14.073 1.00 22.33 86 GLN B O 1
ATOM 2769 N N . ARG B 1 95 ? -6.038 -5.507 14.902 1.00 22.89 87 ARG B N 1
ATOM 2770 C CA . ARG B 1 95 ? -5.148 -6.632 15.252 1.00 22.91 87 ARG B CA 1
ATOM 2771 C C . ARG B 1 95 ? -4.534 -7.194 13.955 1.00 22.84 87 ARG B C 1
ATOM 2772 O O . ARG B 1 95 ? -3.323 -7.423 13.859 1.00 22.95 87 ARG B O 1
ATOM 2780 N N . TYR B 1 96 ? -5.401 -7.406 12.970 1.00 22.70 88 TYR B N 1
ATOM 2781 C CA . TYR B 1 96 ? -5.005 -7.894 11.631 1.00 22.95 88 TYR B CA 1
ATOM 2782 C C . TYR B 1 96 ? -3.985 -6.961 11.028 1.00 22.48 88 TYR B C 1
ATOM 2783 O O . TYR B 1 96 ? -2.901 -7.375 10.585 1.00 23.14 88 TYR B O 1
ATOM 2792 N N . LEU B 1 97 ? -4.305 -5.679 11.050 1.00 22.72 89 LEU B N 1
ATOM 2793 C CA . LEU B 1 97 ? -3.446 -4.691 10.426 1.00 23.36 89 LEU B CA 1
ATOM 2794 C C . LEU B 1 97 ? -2.124 -4.594 11.157 1.00 22.62 89 LEU B C 1
ATOM 2795 O O . LEU B 1 97 ? -1.077 -4.550 10.536 1.00 22.43 89 LEU B O 1
ATOM 2800 N N . LEU B 1 98 ? -2.154 -4.616 12.488 1.00 23.11 90 LEU B N 1
ATOM 2801 C CA . LEU B 1 98 ? -0.902 -4.543 13.232 1.00 22.55 90 LEU B CA 1
ATOM 2802 C C . LEU B 1 98 ? 0.015 -5.711 12.898 1.00 22.23 90 LEU B C 1
ATOM 2803 O O . LEU B 1 98 ? 1.223 -5.522 12.720 1.00 21.91 90 LEU B O 1
ATOM 2808 N N . ARG B 1 99 ? -0.548 -6.915 12.783 1.00 22.11 91 ARG B N 1
ATOM 2809 C CA . ARG B 1 99 ? 0.274 -8.087 12.414 1.00 22.93 91 ARG B CA 1
ATOM 2810 C C . ARG B 1 99 ? 0.886 -7.947 11.027 1.00 21.95 91 ARG B C 1
ATOM 2811 O O . ARG B 1 99 ? 2.017 -8.373 10.803 1.00 21.88 91 ARG B O 1
ATOM 2819 N N . GLN B 1 100 ? 0.150 -7.350 10.088 1.00 21.67 92 GLN B N 1
ATOM 2820 C CA . GLN B 1 100 ? 0.711 -7.108 8.749 1.00 21.38 92 GLN B CA 1
ATOM 2821 C C . GLN B 1 100 ? 1.852 -6.085 8.792 1.00 21.97 92 GLN B C 1
ATOM 2822 O O . GLN B 1 100 ? 2.865 -6.267 8.120 1.00 21.14 92 GLN B O 1
ATOM 2828 N N . CYS B 1 101 ? 1.703 -5.021 9.594 1.00 22.08 93 CYS B N 1
ATOM 2829 C CA . CYS B 1 101 ? 2.773 -4.026 9.740 1.00 23.18 93 CYS B CA 1
ATOM 2830 C C . CYS B 1 101 ? 4.040 -4.631 10.348 1.00 23.05 93 CYS B C 1
ATOM 2831 O O . CYS B 1 101 ? 5.154 -4.239 9.995 1.00 23.06 93 CYS B O 1
ATOM 2834 N N . GLN B 1 102 ? 3.864 -5.568 11.274 1.00 24.28 94 GLN B N 1
ATOM 2835 C CA . GLN B 1 102 ? 5.004 -6.251 11.908 1.00 24.58 94 GLN B CA 1
ATOM 2836 C C . GLN B 1 102 ? 5.781 -7.023 10.853 1.00 24.73 94 GLN B C 1
ATOM 2837 O O . GLN B 1 102 ? 7.022 -7.032 10.838 1.00 24.69 94 GLN B O 1
ATOM 2843 N N . TYR B 1 103 ? 5.037 -7.673 9.967 1.00 24.52 95 TYR B N 1
ATOM 2844 C CA . TYR B 1 103 ? 5.637 -8.443 8.886 1.00 24.72 95 TYR B CA 1
ATOM 2845 C C . TYR B 1 103 ? 6.440 -7.500 7.986 1.00 24.65 95 TYR B C 1
ATOM 2846 O O . TYR B 1 103 ? 7.612 -7.762 7.682 1.00 24.79 95 TYR B O 1
ATOM 2855 N N . VAL B 1 104 ? 5.840 -6.372 7.606 1.00 25.28 96 VAL B N 1
ATOM 2856 C CA . VAL B 1 104 ? 6.560 -5.378 6.781 1.00 25.32 96 VAL B CA 1
ATOM 2857 C C . VAL B 1 104 ? 7.848 -4.877 7.465 1.00 26.58 96 VAL B C 1
ATOM 2858 O O . VAL B 1 104 ? 8.913 -4.788 6.828 1.00 24.67 96 VAL B O 1
ATOM 2862 N N . LEU B 1 105 ? 7.744 -4.571 8.762 1.00 28.22 97 LEU B N 1
ATOM 2863 C CA . LEU B 1 105 ? 8.885 -4.047 9.524 1.00 30.08 97 LEU B CA 1
ATOM 2864 C C . LEU B 1 105 ? 10.095 -4.981 9.587 1.00 31.01 97 LEU B C 1
ATOM 2865 O O . LEU B 1 105 ? 11.206 -4.526 9.848 1.00 31.67 97 LEU B O 1
ATOM 2870 N N . GLU B 1 106 ? 9.893 -6.272 9.342 1.00 31.90 98 GLU B N 1
ATOM 2871 C CA . GLU B 1 106 ? 11.028 -7.214 9.270 1.00 32.94 98 GLU B CA 1
ATOM 2872 C C . GLU B 1 106 ? 12.034 -6.849 8.181 1.00 33.20 98 GLU B C 1
ATOM 2873 O O . GLU B 1 106 ? 13.210 -7.179 8.306 1.00 32.98 98 GLU B O 1
ATOM 2879 N N . GLU B 1 107 ? 11.585 -6.180 7.111 1.00 33.55 99 GLU B N 1
ATOM 2880 C CA . GLU B 1 107 ? 12.483 -5.817 6.003 1.00 34.33 99 GLU B CA 1
ATOM 2881 C C . GLU B 1 107 ? 12.562 -4.323 5.732 1.00 34.33 99 GLU B C 1
ATOM 2882 O O . GLU B 1 107 ? 13.599 -3.827 5.311 1.00 34.88 99 GLU B O 1
ATOM 2888 N N . ILE B 1 108 ? 11.459 -3.615 5.946 1.00 34.21 100 ILE B N 1
ATOM 2889 C CA . ILE B 1 108 ? 11.320 -2.223 5.507 1.00 34.02 100 ILE B CA 1
ATOM 2890 C C . ILE B 1 108 ? 11.609 -1.260 6.663 1.00 34.22 100 ILE B C 1
ATOM 2891 O O . ILE B 1 108 ? 11.009 -1.376 7.726 1.00 34.37 100 ILE B O 1
ATOM 2896 N N . SER B 1 109 ? 12.519 -0.317 6.450 1.00 34.93 101 SER B N 1
ATOM 2897 C CA . SER B 1 109 ? 12.878 0.649 7.504 1.00 36.03 101 SER B CA 1
ATOM 2898 C C . SER B 1 109 ? 11.830 1.734 7.721 1.00 36.59 101 SER B C 1
ATOM 2899 O O . SER B 1 109 ? 10.977 1.987 6.853 1.00 36.37 101 SER B O 1
ATOM 2902 N N . LEU B 1 110 ? 11.916 2.406 8.867 1.00 37.01 102 LEU B N 1
ATOM 2903 C CA . LEU B 1 110 ? 11.040 3.541 9.139 1.00 38.07 102 LEU B CA 1
ATOM 2904 C C . LEU B 1 110 ? 11.220 4.673 8.127 1.00 38.62 102 LEU B C 1
ATOM 2905 O O . LEU B 1 110 ? 10.250 5.358 7.779 1.00 38.77 102 LEU B O 1
ATOM 2910 N N . GLU B 1 111 ? 12.461 4.868 7.684 1.00 39.23 103 GLU B N 1
ATOM 2911 C CA . GLU B 1 111 ? 12.814 5.871 6.681 1.00 40.13 103 GLU B CA 1
ATOM 2912 C C . GLU B 1 111 ? 12.100 5.601 5.339 1.00 39.50 103 GLU B C 1
ATOM 2913 O O . GLU B 1 111 ? 11.585 6.529 4.700 1.00 39.13 103 GLU B O 1
ATOM 2919 N N . GLU B 1 112 ? 12.105 4.335 4.918 1.00 37.93 104 GLU B N 1
ATOM 2920 C CA . GLU B 1 112 ? 11.398 3.899 3.716 1.00 37.19 104 GLU B CA 1
ATOM 2921 C C . GLU B 1 112 ? 9.884 4.084 3.828 1.00 36.18 104 GLU B C 1
ATOM 2922 O O . GLU B 1 112 ? 9.227 4.463 2.850 1.00 35.37 104 GLU B O 1
ATOM 2928 N N . ILE B 1 113 ? 9.343 3.831 5.020 1.00 34.74 105 ILE B N 1
ATOM 2929 C CA . ILE B 1 113 ? 7.912 4.007 5.270 1.00 33.99 105 ILE B CA 1
ATOM 2930 C C . ILE B 1 113 ? 7.501 5.480 5.199 1.00 34.43 105 ILE B C 1
ATOM 2931 O O . ILE B 1 113 ? 6.399 5.813 4.737 1.00 33.44 105 ILE B O 1
ATOM 2936 N N . GLU B 1 114 ? 8.407 6.350 5.650 1.00 35.11 106 GLU B N 1
ATOM 2937 C CA . GLU B 1 114 ? 8.256 7.800 5.556 1.00 35.55 106 GLU B CA 1
ATOM 2938 C C . GLU B 1 114 ? 8.057 8.240 4.096 1.00 35.30 106 GLU B C 1
ATOM 2939 O O . GLU B 1 114 ? 7.144 9.015 3.791 1.00 35.52 106 GLU B O 1
ATOM 2945 N N . VAL B 1 115 ? 8.926 7.741 3.217 1.00 34.80 107 VAL B N 1
ATOM 2946 C CA . VAL B 1 115 ? 8.864 7.998 1.783 1.00 34.88 107 VAL B CA 1
ATOM 2947 C C . VAL B 1 115 ? 7.539 7.489 1.182 1.00 34.56 107 VAL B C 1
ATOM 2948 O O . VAL B 1 115 ? 6.930 8.184 0.368 1.00 35.14 107 VAL B O 1
ATOM 2952 N N . LEU B 1 116 ? 7.094 6.297 1.596 1.00 33.69 108 LEU B N 1
ATOM 2953 C CA . LEU B 1 116 ? 5.801 5.741 1.161 1.00 32.87 108 LEU B CA 1
ATOM 2954 C C . LEU B 1 116 ? 4.650 6.642 1.562 1.00 32.89 108 LEU B C 1
ATOM 2955 O O . LEU B 1 116 ? 3.686 6.822 0.803 1.00 32.56 108 LEU B O 1
ATOM 2960 N N . HIS B 1 117 ? 4.770 7.205 2.764 1.00 32.28 109 HIS B N 1
ATOM 2961 C CA . HIS B 1 117 ? 3.742 8.018 3.369 1.00 32.83 109 HIS B CA 1
ATOM 2962 C C . HIS B 1 117 ? 3.723 9.460 2.833 1.00 32.70 109 HIS B C 1
ATOM 2963 O O . HIS B 1 117 ? 2.670 10.092 2.844 1.00 32.47 109 HIS B O 1
ATOM 2970 N N . ASN B 1 118 ? 4.870 9.979 2.390 1.00 32.73 110 ASN B N 1
ATOM 2971 C CA . ASN B 1 118 ? 4.943 11.381 1.940 1.00 33.12 110 ASN B CA 1
ATOM 2972 C C . ASN B 1 118 ? 4.610 11.486 0.475 1.00 32.36 110 ASN B C 1
ATOM 2973 O O . ASN B 1 118 ? 5.500 11.539 -0.369 1.00 32.51 110 ASN B O 1
ATOM 2978 N N . GLN B 1 119 ? 3.322 11.481 0.178 1.00 31.74 111 GLN B N 1
ATOM 2979 C CA . GLN B 1 119 ? 2.861 11.479 -1.205 1.00 31.19 111 GLN B CA 1
ATOM 2980 C C . GLN B 1 119 ? 1.577 12.267 -1.227 1.00 30.67 111 GLN B C 1
ATOM 2981 O O . GLN B 1 119 ? 0.812 12.228 -0.254 1.00 30.38 111 GLN B O 1
ATOM 2987 N N . PRO B 1 120 ? 1.321 12.990 -2.333 1.00 30.16 112 PRO B N 1
ATOM 2988 C CA . PRO B 1 120 ? 0.124 13.833 -2.367 1.00 30.15 112 PRO B CA 1
ATOM 2989 C C . PRO B 1 120 ? -1.152 13.020 -2.555 1.00 30.39 112 PRO B C 1
ATOM 2990 O O . PRO B 1 120 ? -1.098 11.908 -3.076 1.00 30.08 112 PRO B O 1
ATOM 2994 N N . LEU B 1 121 ? -2.283 13.569 -2.124 1.00 30.20 113 LEU B N 1
ATOM 2995 C CA . LEU B 1 121 ? -3.560 12.893 -2.293 1.00 30.13 113 LEU B CA 1
ATOM 2996 C C . LEU B 1 121 ? -4.079 12.968 -3.739 1.00 30.15 113 LEU B C 1
ATOM 2997 O O . LEU B 1 121 ? -4.653 11.997 -4.244 1.00 29.68 113 LEU B O 1
ATOM 3002 N N . GLN B 1 122 ? -3.868 14.116 -4.389 1.00 29.79 114 GLN B N 1
ATOM 3003 C CA . GLN B 1 122 ? -4.354 14.358 -5.762 1.00 29.65 114 GLN B CA 1
ATOM 3004 C C . GLN B 1 122 ? -3.334 15.163 -6.548 1.00 30.13 114 GLN B C 1
ATOM 3005 O O . GLN B 1 122 ? -2.797 16.165 -6.050 1.00 30.83 114 GLN B O 1
ATOM 3011 N N . ILE B 1 123 ? -3.043 14.726 -7.768 1.00 29.08 115 ILE B N 1
ATOM 3012 C CA . ILE B 1 123 ? -2.212 15.513 -8.658 1.00 28.26 115 ILE B CA 1
ATOM 3013 C C . ILE B 1 123 ? -2.844 15.591 -10.042 1.00 27.82 115 ILE B C 1
ATOM 3014 O O . ILE B 1 123 ? -3.858 14.927 -10.311 1.00 27.90 115 ILE B O 1
ATOM 3019 N N . HIS B 1 124 ? -2.251 16.401 -10.915 1.00 27.36 116 HIS B N 1
ATOM 3020 C CA . HIS B 1 124 ? -2.747 16.550 -12.267 1.00 26.51 116 HIS B CA 1
ATOM 3021 C C . HIS B 1 124 ? -1.636 16.442 -13.260 1.00 26.54 116 HIS B C 1
ATOM 3022 O O . HIS B 1 124 ? -0.501 16.838 -12.980 1.00 25.82 116 HIS B O 1
ATOM 3029 N N . ARG B 1 125 ? -1.959 15.888 -14.429 1.00 26.15 117 ARG B N 1
ATOM 3030 C CA . ARG B 1 125 ? -1.010 15.768 -15.516 1.00 26.86 117 ARG B CA 1
ATOM 3031 C C . ARG B 1 125 ? -1.690 16.247 -16.775 1.00 27.53 117 ARG B C 1
ATOM 3032 O O . ARG B 1 125 ? -2.914 16.123 -16.898 1.00 27.41 117 ARG B O 1
ATOM 3040 N N . GLN B 1 126 ? -0.903 16.792 -17.695 1.00 28.28 118 GLN B N 1
ATOM 3041 C CA . GLN B 1 126 ? -1.421 17.404 -18.923 1.00 29.92 118 GLN B CA 1
ATOM 3042 C C . GLN B 1 126 ? -0.909 16.676 -20.179 1.00 29.88 118 GLN B C 1
ATOM 3043 O O . GLN B 1 126 ? 0.282 16.361 -20.286 1.00 30.66 118 GLN B O 1
ATOM 3049 N N . PHE B 1 127 ? -1.822 16.375 -21.109 1.00 30.38 119 PHE B N 1
ATOM 3050 C CA . PHE B 1 127 ? -1.469 15.812 -22.431 1.00 30.94 119 PHE B CA 1
ATOM 3051 C C . PHE B 1 127 ? -2.178 16.620 -23.518 1.00 31.95 119 PHE B C 1
ATOM 3052 O O . PHE B 1 127 ? -3.407 16.517 -23.695 1.00 30.94 119 PHE B O 1
ATOM 3060 N N . GLY B 1 128 ? -1.403 17.442 -24.231 1.00 33.08 120 GLY B N 1
ATOM 3061 C CA . GLY B 1 128 ? -1.974 18.463 -25.127 1.00 33.78 120 GLY B CA 1
ATOM 3062 C C . GLY B 1 128 ? -3.140 19.203 -24.498 1.00 34.47 120 GLY B C 1
ATOM 3063 O O . GLY B 1 128 ? -2.981 19.894 -23.490 1.00 35.43 120 GLY B O 1
ATOM 3064 N N . ASP B 1 129 ? -4.326 19.033 -25.072 1.00 34.66 121 ASP B N 1
ATOM 3065 C CA . ASP B 1 129 ? -5.513 19.773 -24.611 1.00 35.18 121 ASP B CA 1
ATOM 3066 C C . ASP B 1 129 ? -6.186 19.178 -23.370 1.00 34.01 121 ASP B C 1
ATOM 3067 O O . ASP B 1 129 ? -7.112 19.775 -22.814 1.00 34.71 121 ASP B O 1
ATOM 3072 N N . LEU B 1 130 ? -5.736 18.004 -22.940 1.00 32.35 122 LEU B N 1
ATOM 3073 C CA . LEU B 1 130 ? -6.452 17.266 -21.896 1.00 30.41 122 LEU B CA 1
ATOM 3074 C C . LEU B 1 130 ? -5.800 17.354 -20.521 1.00 29.42 122 LEU B C 1
ATOM 3075 O O . LEU B 1 130 ? -4.596 17.158 -20.389 1.00 29.18 122 LEU B O 1
ATOM 3080 N N . THR B 1 131 ? -6.613 17.629 -19.504 1.00 28.49 123 THR B N 1
ATOM 3081 C CA . THR B 1 131 ? -6.118 17.614 -18.126 1.00 27.93 123 THR B CA 1
ATOM 3082 C C . THR B 1 131 ? -6.586 16.335 -17.406 1.00 26.84 123 THR B C 1
ATOM 3083 O O . THR B 1 131 ? -7.769 16.013 -17.415 1.00 25.76 123 THR B O 1
ATOM 3087 N N . VAL B 1 132 ? -5.634 15.621 -16.802 1.00 25.98 124 VAL B N 1
ATOM 3088 C CA . VAL B 1 132 ? -5.917 14.379 -16.099 1.00 25.66 124 VAL B CA 1
ATOM 3089 C C . VAL B 1 132 ? -5.717 14.549 -14.601 1.00 25.22 124 VAL B C 1
ATOM 3090 O O . VAL B 1 132 ? -4.627 14.936 -14.167 1.00 25.74 124 VAL B O 1
ATOM 3094 N N . GLY B 1 133 ? -6.764 14.275 -13.829 1.00 23.94 125 GLY B N 1
ATOM 3095 C CA . GLY B 1 133 ? -6.697 14.272 -12.365 1.00 23.90 125 GLY B CA 1
ATOM 3096 C C . GLY B 1 133 ? -6.471 12.862 -11.841 1.00 23.50 125 GLY B C 1
ATOM 3097 O O . GLY B 1 133 ? -6.995 11.898 -12.403 1.00 23.65 125 GLY B O 1
ATOM 3098 N N . ILE B 1 134 ? -5.702 12.738 -10.757 1.00 22.44 126 ILE B N 1
ATOM 3099 C CA . ILE B 1 134 ? -5.191 11.436 -10.299 1.00 21.80 126 ILE B CA 1
ATOM 3100 C C . ILE B 1 134 ? -5.290 11.428 -8.802 1.00 21.96 126 ILE B C 1
ATOM 3101 O O . ILE B 1 134 ? -4.819 12.367 -8.147 1.00 21.68 126 ILE B O 1
ATOM 3106 N N . SER B 1 135 ? -5.954 10.410 -8.256 1.00 21.96 127 SER B N 1
ATOM 3107 C CA . SER B 1 135 ? -6.086 10.240 -6.812 1.00 22.68 127 SER B CA 1
ATOM 3108 C C . SER B 1 135 ? -6.325 8.757 -6.525 1.00 22.57 127 SER B C 1
ATOM 3109 O O . SER B 1 135 ? -6.773 8.030 -7.405 1.00 23.08 127 SER B O 1
ATOM 3112 N N . HIS B 1 136 ? -6.038 8.307 -5.305 1.00 21.89 128 HIS B N 1
ATOM 3113 C CA . HIS B 1 136 ? -6.378 6.928 -4.922 1.00 21.38 128 HIS B CA 1
ATOM 3114 C C . HIS B 1 136 ? -7.895 6.734 -4.837 1.00 21.24 128 HIS B C 1
ATOM 3115 O O . HIS B 1 136 ? -8.462 5.789 -5.399 1.00 21.69 128 HIS B O 1
ATOM 3122 N N . HIS B 1 137 ? -8.567 7.632 -4.137 1.00 21.65 129 HIS B N 1
ATOM 3123 C CA . HIS B 1 137 ? -10.020 7.531 -4.024 1.00 22.05 129 HIS B CA 1
ATOM 3124 C C . HIS B 1 137 ? -10.546 8.945 -4.293 1.00 22.86 129 HIS B C 1
ATOM 3125 O O . HIS B 1 137 ? -10.429 9.432 -5.410 1.00 22.27 129 HIS B O 1
ATOM 3132 N N . LEU B 1 138 ? -11.019 9.642 -3.268 1.00 24.16 130 LEU B N 1
ATOM 3133 C CA . LEU B 1 138 ? -11.476 11.016 -3.467 1.00 25.01 130 LEU B CA 1
ATOM 3134 C C . LEU B 1 138 ? -10.309 12.019 -3.499 1.00 25.90 130 LEU B C 1
ATOM 3135 O O . LEU B 1 138 ? -9.207 11.731 -3.006 1.00 25.95 130 LEU B O 1
ATOM 3140 N N . PRO B 1 139 ? -10.520 13.211 -4.107 1.00 26.82 131 PRO B N 1
ATOM 3141 C CA . PRO B 1 139 ? -9.382 14.127 -4.159 1.00 27.01 131 PRO B CA 1
ATOM 3142 C C . PRO B 1 139 ? -8.772 14.398 -2.769 1.00 27.67 131 PRO B C 1
ATOM 3143 O O . PRO B 1 139 ? -7.564 14.539 -2.652 1.00 27.65 131 PRO B O 1
ATOM 3147 N N . ASP B 1 140 ? -9.604 14.450 -1.736 1.00 28.68 132 ASP B N 1
ATOM 3148 C CA . ASP B 1 140 ? -9.123 14.817 -0.390 1.00 30.11 132 ASP B CA 1
ATOM 3149 C C . ASP B 1 140 ? -9.415 13.747 0.653 1.00 29.67 132 ASP B C 1
ATOM 3150 O O . ASP B 1 140 ? -9.356 14.019 1.859 1.00 29.14 132 ASP B O 1
ATOM 3155 N N . LYS B 1 141 ? -9.706 12.523 0.195 1.00 28.14 133 LYS B N 1
ATOM 3156 C CA . LYS B 1 141 ? -10.089 11.434 1.102 1.00 27.18 133 LYS B CA 1
ATOM 3157 C C . LYS B 1 141 ? -9.772 10.080 0.455 1.00 27.06 133 LYS B C 1
ATOM 3158 O O . LYS B 1 141 ? -10.469 9.651 -0.467 1.00 26.37 133 LYS B O 1
ATOM 3164 N N . ASN B 1 142 ? -8.718 9.418 0.926 1.00 26.18 134 ASN B N 1
ATOM 3165 C CA . ASN B 1 142 ? -8.214 8.224 0.221 1.00 25.35 134 ASN B CA 1
ATOM 3166 C C . ASN B 1 142 ? -8.782 6.895 0.737 1.00 25.25 134 ASN B C 1
ATOM 3167 O O . ASN B 1 142 ? -8.274 5.823 0.404 1.00 23.81 134 ASN B O 1
ATOM 3172 N N . TRP B 1 143 ? -9.822 6.993 1.557 1.00 24.26 135 TRP B N 1
ATOM 3173 C CA . TRP B 1 143 ? -10.436 5.858 2.219 1.00 25.69 135 TRP B CA 1
ATOM 3174 C C . TRP B 1 143 ? -11.938 6.059 2.109 1.00 25.17 135 TRP B C 1
ATOM 3175 O O . TRP B 1 143 ? -12.381 7.134 1.702 1.00 25.64 135 TRP B O 1
ATOM 3186 N N . GLY B 1 144 ? -12.720 5.055 2.480 1.00 25.27 136 GLY B N 1
ATOM 3187 C CA . GLY B 1 144 ? -14.179 5.161 2.416 1.00 25.92 136 GLY B CA 1
ATOM 3188 C C . GLY B 1 144 ? -14.831 4.435 1.251 1.00 25.82 136 GLY B C 1
ATOM 3189 O O . GLY B 1 144 ? -14.160 3.764 0.486 1.00 26.54 136 GLY B O 1
ATOM 3190 N N . ARG B 1 145 ? -16.144 4.582 1.109 1.00 25.16 137 ARG B N 1
ATOM 3191 C CA . ARG B 1 145 ? -16.907 3.822 0.113 1.00 25.48 137 ARG B CA 1
ATOM 3192 C C . ARG B 1 145 ? -17.652 4.715 -0.888 1.00 24.32 137 ARG B C 1
ATOM 3193 O O . ARG B 1 145 ? -18.563 4.271 -1.579 1.00 24.46 137 ARG B O 1
ATOM 3201 N N . GLU B 1 146 ? -17.259 5.978 -0.970 1.00 23.44 138 GLU B N 1
ATOM 3202 C CA . GLU B 1 146 ? -18.010 6.931 -1.748 1.00 22.56 138 GLU B CA 1
ATOM 3203 C C . GLU B 1 146 ? -18.062 6.554 -3.222 1.00 22.16 138 GLU B C 1
ATOM 3204 O O . GLU B 1 146 ? -19.094 6.723 -3.866 1.00 21.10 138 GLU B O 1
ATOM 3210 N N . LEU B 1 147 ? -16.947 6.051 -3.745 1.00 21.83 139 LEU B N 1
ATOM 3211 C CA . LEU B 1 147 ? -16.850 5.810 -5.199 1.00 21.65 139 LEU B CA 1
ATOM 3212 C C . LEU B 1 147 ? -16.937 4.324 -5.554 1.00 22.07 139 LEU B C 1
ATOM 3213 O O . LEU B 1 147 ? -16.396 3.892 -6.569 1.00 22.52 139 LEU B O 1
ATOM 3218 N N . ILE B 1 148 ? -17.640 3.547 -4.737 1.00 22.20 140 ILE B N 1
ATOM 3219 C CA . ILE B 1 148 ? -17.900 2.133 -5.089 1.00 22.47 140 ILE B CA 1
ATOM 3220 C C . ILE B 1 148 ? -18.770 2.081 -6.347 1.00 22.28 140 ILE B C 1
ATOM 3221 O O . ILE B 1 148 ? -19.182 3.131 -6.870 1.00 21.68 140 ILE B O 1
ATOM 3226 N N . HIS B 1 149 ? -19.027 0.875 -6.849 1.00 22.21 141 HIS B N 1
ATOM 3227 C CA . HIS B 1 149 ? -19.679 0.714 -8.158 1.00 23.07 141 HIS B CA 1
ATOM 3228 C C . HIS B 1 149 ? -21.075 1.370 -8.228 1.00 23.67 141 HIS B C 1
ATOM 3229 O O . HIS B 1 149 ? -21.476 1.864 -9.274 1.00 23.99 141 HIS B O 1
ATOM 3236 N N . THR B 1 150 ? -21.784 1.392 -7.106 1.00 24.17 142 THR B N 1
ATOM 3237 C CA . THR B 1 150 ? -23.113 2.036 -7.041 1.00 25.31 142 THR B CA 1
ATOM 3238 C C . THR B 1 150 ? -23.059 3.439 -6.417 1.00 25.71 142 THR B C 1
ATOM 3239 O O . THR B 1 150 ? -24.097 3.973 -5.999 1.00 26.43 142 THR B O 1
ATOM 3243 N N . GLY B 1 151 ? -21.862 4.025 -6.351 1.00 25.81 143 GLY B N 1
ATOM 3244 C CA . GLY B 1 151 ? -21.647 5.346 -5.745 1.00 26.02 143 GLY B CA 1
ATOM 3245 C C . GLY B 1 151 ? -22.551 6.430 -6.307 1.00 26.69 143 GLY B C 1
ATOM 3246 O O . GLY B 1 151 ? -23.040 6.322 -7.445 1.00 26.14 143 GLY B O 1
ATOM 3247 N N . LYS B 1 152 ? -22.796 7.467 -5.501 1.00 25.72 144 LYS B N 1
ATOM 3248 C CA . LYS B 1 152 ? -23.607 8.619 -5.945 1.00 26.12 144 LYS B CA 1
ATOM 3249 C C . LYS B 1 152 ? -22.887 9.447 -7.011 1.00 24.97 144 LYS B C 1
ATOM 3250 O O . LYS B 1 152 ? -21.664 9.674 -6.910 1.00 24.52 144 LYS B O 1
ATOM 3256 N N . GLN B 1 153 ? -23.635 9.924 -8.009 1.00 25.13 145 GLN B N 1
ATOM 3257 C CA . GLN B 1 153 ? -23.063 10.785 -9.062 1.00 25.43 145 GLN B CA 1
ATOM 3258 C C . GLN B 1 153 ? -22.362 12.027 -8.478 1.00 25.74 145 GLN B C 1
ATOM 3259 O O . GLN B 1 153 ? -21.306 12.433 -8.961 1.00 25.45 145 GLN B O 1
ATOM 3265 N N . GLU B 1 154 ? -22.971 12.608 -7.443 1.00 26.27 146 GLU B N 1
ATOM 3266 C CA . GLU B 1 154 ? -22.416 13.740 -6.699 1.00 27.91 146 GLU B CA 1
ATOM 3267 C C . GLU B 1 154 ? -20.983 13.482 -6.303 1.00 26.74 146 GLU B C 1
ATOM 3268 O O . GLU B 1 154 ? -20.131 14.376 -6.379 1.00 26.80 146 GLU B O 1
ATOM 3274 N N . GLU B 1 155 ? -20.727 12.263 -5.834 1.00 26.13 147 GLU B N 1
ATOM 3275 C CA . GLU B 1 155 ? -19.393 11.882 -5.373 1.00 25.74 147 GLU B CA 1
ATOM 3276 C C . GLU B 1 155 ? -18.427 11.722 -6.538 1.00 25.06 147 GLU B C 1
ATOM 3277 O O . GLU B 1 155 ? -17.306 12.252 -6.506 1.00 25.23 147 GLU B O 1
ATOM 3283 N N . PHE B 1 156 ? -18.856 11.004 -7.580 1.00 23.88 148 PHE B N 1
ATOM 3284 C CA . PHE B 1 156 ? -18.046 10.918 -8.800 1.00 23.35 148 PHE B CA 1
ATOM 3285 C C . PHE B 1 156 ? -17.635 12.272 -9.356 1.00 22.41 148 PHE B C 1
ATOM 3286 O O . PHE B 1 156 ? -16.490 12.473 -9.766 1.00 21.70 148 PHE B O 1
ATOM 3294 N N . ASP B 1 157 ? -18.583 13.203 -9.365 1.00 22.99 149 ASP B N 1
ATOM 3295 C CA . ASP B 1 157 ? -18.344 14.556 -9.864 1.00 23.26 149 ASP B CA 1
ATOM 3296 C C . ASP B 1 157 ? -17.221 15.283 -9.096 1.00 23.69 149 ASP B C 1
ATOM 3297 O O . ASP B 1 157 ? -16.598 16.217 -9.618 1.00 23.08 149 ASP B O 1
ATOM 3302 N N . ARG B 1 158 ? -16.949 14.831 -7.874 1.00 23.76 150 ARG B N 1
ATOM 3303 C CA . ARG B 1 158 ? -15.884 15.410 -7.064 1.00 23.79 150 ARG B CA 1
ATOM 3304 C C . ARG B 1 158 ? -14.531 15.182 -7.667 1.00 23.56 150 ARG B C 1
ATOM 3305 O O . ARG B 1 158 ? -13.614 15.973 -7.431 1.00 22.99 150 ARG B O 1
ATOM 3313 N N . LEU B 1 159 ? -14.413 14.130 -8.485 1.00 22.28 151 LEU B N 1
ATOM 3314 C CA . LEU B 1 159 ? -13.146 13.794 -9.145 1.00 22.12 151 LEU B CA 1
ATOM 3315 C C . LEU B 1 159 ? -12.786 14.710 -10.302 1.00 22.30 151 LEU B C 1
ATOM 3316 O O . LEU B 1 159 ? -11.621 14.818 -10.678 1.00 21.86 151 LEU B O 1
ATOM 3321 N N . VAL B 1 160 ? -13.794 15.330 -10.898 1.00 22.77 152 VAL B N 1
ATOM 3322 C CA . VAL B 1 160 ? -13.596 16.056 -12.156 1.00 23.52 152 VAL B CA 1
ATOM 3323 C C . VAL B 1 160 ? -14.000 17.542 -12.060 1.00 24.89 152 VAL B C 1
ATOM 3324 O O . VAL B 1 160 ? -13.989 18.255 -13.065 1.00 24.78 152 VAL B O 1
ATOM 3328 N N . THR B 1 161 ? -14.371 17.982 -10.859 1.00 26.46 153 THR B N 1
ATOM 3329 C CA . THR B 1 161 ? -14.691 19.395 -10.593 1.00 28.74 153 THR B CA 1
ATOM 3330 C C . THR B 1 161 ? -14.040 19.818 -9.289 1.00 30.25 153 THR B C 1
ATOM 3331 O O . THR B 1 161 ? -13.862 18.997 -8.375 1.00 30.01 153 THR B O 1
ATOM 3335 N N . HIS B 1 162 ? -13.689 21.110 -9.209 1.00 31.84 154 HIS B N 1
ATOM 3336 C CA . HIS B 1 162 ? -13.165 21.720 -7.979 1.00 32.77 154 HIS B CA 1
ATOM 3337 C C . HIS B 1 162 ? -12.016 20.903 -7.379 1.00 32.30 154 HIS B C 1
ATOM 3338 O O . HIS B 1 162 ? -12.186 20.291 -6.319 1.00 33.44 154 HIS B O 1
ATOM 3345 N N . PRO B 1 163 ? -10.846 20.872 -8.043 1.00 31.42 155 PRO B N 1
ATOM 3346 C CA . PRO B 1 163 ? -10.469 21.477 -9.318 1.00 31.22 155 PRO B CA 1
ATOM 3347 C C . PRO B 1 163 ? -10.978 20.676 -10.529 1.00 31.56 155 PRO B C 1
ATOM 3348 O O . PRO B 1 163 ? -11.310 19.490 -10.380 1.00 31.85 155 PRO B O 1
ATOM 3352 N N . PRO B 1 164 ? -11.034 21.313 -11.719 1.00 31.59 156 PRO B N 1
ATOM 3353 C CA . PRO B 1 164 ? -11.492 20.565 -12.902 1.00 30.59 156 PRO B CA 1
ATOM 3354 C C . PRO B 1 164 ? -10.450 19.674 -13.585 1.00 29.36 156 PRO B C 1
ATOM 3355 O O . PRO B 1 164 ? -9.241 19.968 -13.605 1.00 28.97 156 PRO B O 1
ATOM 3359 N N . CYS B 1 165 ? -10.933 18.577 -14.159 1.00 27.68 157 CYS B N 1
ATOM 3360 C CA . CYS B 1 165 ? -10.163 17.846 -15.139 1.00 26.74 157 CYS B CA 1
ATOM 3361 C C . CYS B 1 165 ? -11.124 17.272 -16.178 1.00 25.54 157 CYS B C 1
ATOM 3362 O O . CYS B 1 165 ? -12.364 17.287 -15.989 1.00 25.67 157 CYS B O 1
ATOM 3365 N N . ASP B 1 166 ? -10.537 16.784 -17.267 1.00 24.94 158 ASP B N 1
ATOM 3366 C CA . ASP B 1 166 ? -11.282 16.168 -18.373 1.00 23.90 158 ASP B CA 1
ATOM 3367 C C . ASP B 1 166 ? -11.374 14.652 -18.244 1.00 23.32 158 ASP B C 1
ATOM 3368 O O . ASP B 1 166 ? -12.346 14.031 -18.727 1.00 22.89 158 ASP B O 1
ATOM 3373 N N . ILE B 1 167 ? -10.348 14.078 -17.618 1.00 21.93 159 ILE B N 1
ATOM 3374 C CA . ILE B 1 167 ? -10.272 12.656 -17.319 1.00 21.02 159 ILE B CA 1
ATOM 3375 C C . ILE B 1 167 ? -9.784 12.508 -15.880 1.00 21.20 159 ILE B C 1
ATOM 3376 O O . ILE B 1 167 ? -8.748 13.055 -15.538 1.00 21.49 159 ILE B O 1
ATOM 3381 N N . ALA B 1 168 ? -10.514 11.789 -15.030 1.00 20.73 160 ALA B N 1
ATOM 3382 C CA . ALA B 1 168 ? -9.998 11.457 -13.694 1.00 20.90 160 ALA B CA 1
ATOM 3383 C C . ALA B 1 168 ? -9.666 9.964 -13.606 1.00 21.12 160 ALA B C 1
ATOM 3384 O O . ALA B 1 168 ? -10.363 9.128 -14.190 1.00 20.67 160 ALA B O 1
ATOM 3386 N N . VAL B 1 169 ? -8.584 9.647 -12.898 1.00 21.18 161 VAL B N 1
ATOM 3387 C CA . VAL B 1 169 ? -8.185 8.266 -12.681 1.00 21.09 161 VAL B CA 1
ATOM 3388 C C . VAL B 1 169 ? -8.168 8.040 -11.179 1.00 20.75 161 VAL B C 1
ATOM 3389 O O . VAL B 1 169 ? -7.754 8.913 -10.433 1.00 21.62 161 VAL B O 1
ATOM 3393 N N . TYR B 1 170 ? -8.694 6.901 -10.738 1.00 19.64 162 TYR B N 1
ATOM 3394 C CA . TYR B 1 170 ? -8.623 6.526 -9.333 1.00 19.18 162 TYR B CA 1
ATOM 3395 C C . TYR B 1 170 ? -8.496 5.032 -9.194 1.00 18.63 162 TYR B C 1
ATOM 3396 O O . TYR B 1 170 ? -8.600 4.309 -10.198 1.00 16.93 162 TYR B O 1
ATOM 3405 N N . GLY B 1 171 ? -8.222 4.594 -7.961 1.00 18.00 163 GLY B N 1
ATOM 3406 C CA . GLY B 1 171 ? -8.101 3.163 -7.633 1.00 17.80 163 GLY B CA 1
ATOM 3407 C C . GLY B 1 171 ? -9.017 2.801 -6.475 1.00 18.20 163 GLY B C 1
ATOM 3408 O O . GLY B 1 171 ? -10.219 3.075 -6.514 1.00 18.25 163 GLY B O 1
ATOM 3409 N N . HIS B 1 172 ? -8.455 2.143 -5.459 1.00 19.11 164 HIS B N 1
ATOM 3410 C CA . HIS B 1 172 ? -9.143 1.906 -4.176 1.00 19.25 164 HIS B CA 1
ATOM 3411 C C . HIS B 1 172 ? -10.297 0.878 -4.158 1.00 20.21 164 HIS B C 1
ATOM 3412 O O . HIS B 1 172 ? -10.405 0.105 -3.190 1.00 20.67 164 HIS B O 1
ATOM 3419 N N . ILE B 1 173 ? -11.172 0.846 -5.173 1.00 19.47 165 ILE B N 1
ATOM 3420 C CA . ILE B 1 173 ? -12.330 -0.064 -5.102 1.00 19.25 165 ILE B CA 1
ATOM 3421 C C . ILE B 1 173 ? -12.052 -1.452 -5.714 1.00 19.04 165 ILE B C 1
ATOM 3422 O O . ILE B 1 173 ? -12.893 -2.366 -5.592 1.00 19.43 165 ILE B O 1
ATOM 3427 N N . HIS B 1 174 ? -10.898 -1.583 -6.379 1.00 17.48 166 HIS B N 1
ATOM 3428 C CA . HIS B 1 174 ? -10.381 -2.854 -6.940 1.00 16.85 166 HIS B CA 1
ATOM 3429 C C . HIS B 1 174 ? -11.256 -3.389 -8.067 1.00 16.92 166 HIS B C 1
ATOM 3430 O O . HIS B 1 174 ? -11.440 -4.602 -8.185 1.00 16.74 166 HIS B O 1
ATOM 3437 N N . GLN B 1 175 ? -11.835 -2.484 -8.853 1.00 17.15 167 GLN B N 1
ATOM 3438 C CA . GLN B 1 175 ? -12.654 -2.859 -10.011 1.00 17.48 167 GLN B CA 1
ATOM 3439 C C . GLN B 1 175 ? -12.262 -1.939 -11.139 1.00 17.58 167 GLN B C 1
ATOM 3440 O O . GLN B 1 175 ? -11.971 -0.760 -10.930 1.00 17.40 167 GLN B O 1
ATOM 3446 N N . GLN B 1 176 ? -12.239 -2.495 -12.337 1.00 17.00 168 GLN B N 1
ATOM 3447 C CA . GLN B 1 176 ? -12.006 -1.714 -13.522 1.00 16.39 168 GLN B CA 1
ATOM 3448 C C . GLN B 1 176 ? -13.211 -0.829 -13.841 1.00 16.55 168 GLN B C 1
ATOM 3449 O O . GLN B 1 176 ? -14.348 -1.202 -13.606 1.00 16.85 168 GLN B O 1
ATOM 3455 N N . LEU B 1 177 ? -12.972 0.371 -14.340 1.00 16.64 169 LEU B N 1
ATOM 3456 C CA . LEU B 1 177 ? -14.094 1.275 -14.571 1.00 16.67 169 LEU B CA 1
ATOM 3457 C C . LEU B 1 177 ? -13.859 2.242 -15.721 1.00 16.51 169 LEU B C 1
ATOM 3458 O O . LEU B 1 177 ? -12.733 2.729 -15.912 1.00 15.16 169 LEU B O 1
ATOM 3463 N N . LEU B 1 178 ? -14.936 2.523 -16.455 1.00 16.42 170 LEU B N 1
ATOM 3464 C CA . LEU B 1 178 ? -14.982 3.624 -17.409 1.00 17.10 170 LEU B CA 1
ATOM 3465 C C . LEU B 1 178 ? -16.386 4.263 -17.367 1.00 17.63 170 LEU B C 1
ATOM 3466 O O . LEU B 1 178 ? -17.372 3.729 -17.904 1.00 17.19 170 LEU B O 1
ATOM 3471 N N . ARG B 1 179 ? -16.482 5.412 -16.708 1.00 17.74 171 ARG B N 1
ATOM 3472 C CA . ARG B 1 179 ? -17.754 6.138 -16.651 1.00 18.41 171 ARG B CA 1
ATOM 3473 C C . ARG B 1 179 ? -17.510 7.641 -16.680 1.00 18.34 171 ARG B C 1
ATOM 3474 O O . ARG B 1 179 ? -16.414 8.056 -17.068 1.00 18.50 171 ARG B O 1
ATOM 3482 N N . TYR B 1 180 ? -18.522 8.430 -16.311 1.00 18.52 172 TYR B N 1
ATOM 3483 C CA . TYR B 1 180 ? -18.565 9.865 -16.623 1.00 19.86 172 TYR B CA 1
ATOM 3484 C C . TYR B 1 180 ? -19.002 10.740 -15.458 1.00 19.95 172 TYR B C 1
ATOM 3485 O O . TYR B 1 180 ? -19.883 10.359 -14.685 1.00 19.53 172 TYR B O 1
ATOM 3494 N N . GLY B 1 181 ? -18.394 11.929 -15.385 1.00 20.18 173 GLY B N 1
ATOM 3495 C CA . GLY B 1 181 ? -18.926 13.008 -14.555 1.00 20.51 173 GLY B CA 1
ATOM 3496 C C . GLY B 1 181 ? -20.206 13.497 -15.228 1.00 21.45 173 GLY B C 1
ATOM 3497 O O . GLY B 1 181 ? -20.427 13.243 -16.410 1.00 20.81 173 GLY B O 1
ATOM 3498 N N . THR B 1 182 ? -21.058 14.190 -14.477 1.00 21.21 174 THR B N 1
ATOM 3499 C CA . THR B 1 182 ? -22.252 14.830 -15.039 1.00 21.84 174 THR B CA 1
ATOM 3500 C C . THR B 1 182 ? -21.964 15.617 -16.324 1.00 22.09 174 THR B C 1
ATOM 3501 O O . THR B 1 182 ? -22.744 15.550 -17.286 1.00 22.31 174 THR B O 1
ATOM 3505 N N . GLY B 1 183 ? -20.837 16.332 -16.363 1.00 21.48 175 GLY B N 1
ATOM 3506 C CA . GLY B 1 183 ? -20.482 17.127 -17.539 1.00 22.44 175 GLY B CA 1
ATOM 3507 C C . GLY B 1 183 ? -19.748 16.364 -18.637 1.00 22.44 175 GLY B C 1
ATOM 3508 O O . GLY B 1 183 ? -19.188 16.977 -19.560 1.00 22.65 175 GLY B O 1
ATOM 3509 N N . GLY B 1 184 ? -19.734 15.032 -18.540 1.00 22.37 176 GLY B N 1
ATOM 3510 C CA . GLY B 1 184 ? -19.152 14.188 -19.584 1.00 21.61 176 GLY B CA 1
ATOM 3511 C C . GLY B 1 184 ? -17.671 13.881 -19.459 1.00 21.59 176 GLY B C 1
ATOM 3512 O O . GLY B 1 184 ? -17.085 13.261 -20.352 1.00 20.95 176 GLY B O 1
ATOM 3513 N N . GLN B 1 185 ? -17.048 14.329 -18.360 1.00 21.20 177 GLN B N 1
ATOM 3514 C CA . GLN B 1 185 ? -15.629 14.068 -18.105 1.00 20.98 177 GLN B CA 1
ATOM 3515 C C . GLN B 1 185 ? -15.452 12.566 -17.887 1.00 20.29 177 GLN B C 1
ATOM 3516 O O . GLN B 1 185 ? -16.320 11.946 -17.326 1.00 20.30 177 GLN B O 1
ATOM 3522 N N . LEU B 1 186 ? -14.345 12.000 -18.349 1.00 19.74 178 LEU B N 1
ATOM 3523 C CA . LEU B 1 186 ? -14.096 10.561 -18.184 1.00 20.05 178 LEU B CA 1
ATOM 3524 C C . LEU B 1 186 ? -13.638 10.271 -16.776 1.00 20.24 178 LEU B C 1
ATOM 3525 O O . LEU B 1 186 ? -12.872 11.065 -16.184 1.00 20.34 178 LEU B O 1
ATOM 3530 N N . ILE B 1 187 ? -14.099 9.136 -16.246 1.00 19.22 179 ILE B N 1
ATOM 3531 C CA . ILE B 1 187 ? -13.614 8.623 -14.978 1.00 19.14 179 ILE B CA 1
ATOM 3532 C C . ILE B 1 187 ? -13.197 7.156 -15.200 1.00 18.82 179 ILE B C 1
ATOM 3533 O O . ILE B 1 187 ? -14.020 6.328 -15.584 1.00 18.67 179 ILE B O 1
ATOM 3538 N N . VAL B 1 188 ? -11.926 6.843 -14.950 1.00 18.55 180 VAL B N 1
ATOM 3539 C CA . VAL B 1 188 ? -11.414 5.480 -15.189 1.00 18.30 180 VAL B CA 1
ATOM 3540 C C . VAL B 1 188 ? -10.732 4.885 -13.940 1.00 17.56 180 VAL B C 1
ATOM 3541 O O . VAL B 1 188 ? -10.274 5.617 -13.055 1.00 15.93 180 VAL B O 1
ATOM 3545 N N . ASN B 1 189 ? -10.681 3.558 -13.877 1.00 16.08 181 ASN B N 1
ATOM 3546 C CA . ASN B 1 189 ? -10.063 2.877 -12.738 1.00 16.89 181 ASN B CA 1
ATOM 3547 C C . ASN B 1 189 ? -9.420 1.616 -13.293 1.00 16.78 181 ASN B C 1
ATOM 3548 O O . ASN B 1 189 ? -10.093 0.877 -13.985 1.00 16.66 181 ASN B O 1
ATOM 3553 N N . PRO B 1 190 ? -8.105 1.391 -13.019 1.00 16.11 182 PRO B N 1
ATOM 3554 C CA . PRO B 1 190 ? -7.444 0.220 -13.580 1.00 16.49 182 PRO B CA 1
ATOM 3555 C C . PRO B 1 190 ? -7.818 -1.080 -12.861 1.00 16.61 182 PRO B C 1
ATOM 3556 O O . PRO B 1 190 ? -7.481 -2.145 -13.344 1.00 17.84 182 PRO B O 1
ATOM 3560 N N . GLY B 1 191 ? -8.501 -0.992 -11.719 1.00 16.41 183 GLY B N 1
ATOM 3561 C CA . GLY B 1 191 ? -8.710 -2.153 -10.874 1.00 15.92 183 GLY B CA 1
ATOM 3562 C C . GLY B 1 191 ? -7.477 -2.400 -10.043 1.00 15.74 183 GLY B C 1
ATOM 3563 O O . GLY B 1 191 ? -6.621 -1.516 -9.904 1.00 15.97 183 GLY B O 1
ATOM 3564 N N . SER B 1 192 ? -7.379 -3.612 -9.505 1.00 16.01 184 SER B N 1
ATOM 3565 C CA . SER B 1 192 ? -6.328 -3.951 -8.525 1.00 16.10 184 SER B CA 1
ATOM 3566 C C . SER B 1 192 ? -5.367 -4.996 -9.076 1.00 16.12 184 SER B C 1
ATOM 3567 O O . SER B 1 192 ? -5.800 -6.067 -9.567 1.00 15.60 184 SER B O 1
ATOM 3570 N N . ILE B 1 193 ? -4.062 -4.705 -8.989 1.00 16.58 185 ILE B N 1
ATOM 3571 C CA . ILE B 1 193 ? -3.038 -5.681 -9.360 1.00 16.22 185 ILE B CA 1
ATOM 3572 C C . ILE B 1 193 ? -3.075 -6.946 -8.460 1.00 17.02 185 ILE B C 1
ATOM 3573 O O . ILE B 1 193 ? -3.010 -8.089 -8.957 1.00 16.84 185 ILE B O 1
ATOM 3578 N N . GLY B 1 194 ? -3.139 -6.748 -7.146 1.00 16.53 186 GLY B N 1
ATOM 3579 C CA . GLY B 1 194 ? -2.993 -7.869 -6.208 1.00 17.27 186 GLY B CA 1
ATOM 3580 C C . GLY B 1 194 ? -4.209 -8.421 -5.487 1.00 17.27 186 GLY B C 1
ATOM 3581 O O . GLY B 1 194 ? -4.134 -9.494 -4.873 1.00 18.98 186 GLY B O 1
ATOM 3582 N N . GLN B 1 195 ? -5.336 -7.731 -5.569 1.00 17.29 187 GLN B N 1
ATOM 3583 C CA . GLN B 1 195 ? -6.573 -8.151 -4.874 1.00 17.71 187 GLN B CA 1
ATOM 3584 C C . GLN B 1 195 ? -7.801 -7.779 -5.697 1.00 17.53 187 GLN B C 1
ATOM 3585 O O . GLN B 1 195 ? -8.642 -7.004 -5.245 1.00 17.35 187 GLN B O 1
ATOM 3591 N N . PRO B 1 196 ? -7.912 -8.319 -6.927 1.00 18.30 188 PRO B N 1
ATOM 3592 C CA . PRO B 1 196 ? -9.053 -7.954 -7.786 1.00 17.22 188 PRO B CA 1
ATOM 3593 C C . PRO B 1 196 ? -10.399 -8.325 -7.149 1.00 18.16 188 PRO B C 1
ATOM 3594 O O . PRO B 1 196 ? -10.567 -9.445 -6.589 1.00 16.76 188 PRO B O 1
ATOM 3598 N N . PHE B 1 197 ? -11.344 -7.405 -7.229 1.00 17.06 189 PHE B N 1
ATOM 3599 C CA . PHE B 1 197 ? -12.605 -7.575 -6.533 1.00 19.18 189 PHE B CA 1
ATOM 3600 C C . PHE B 1 197 ? -13.791 -7.742 -7.473 1.00 19.41 189 PHE B C 1
ATOM 3601 O O . PHE B 1 197 ? -14.035 -6.895 -8.354 1.00 19.51 189 PHE B O 1
ATOM 3609 N N . PHE B 1 198 ? -14.558 -8.805 -7.240 1.00 19.81 190 PHE B N 1
ATOM 3610 C CA . PHE B 1 198 ? -15.760 -9.098 -8.028 1.00 20.27 190 PHE B CA 1
ATOM 3611 C C . PHE B 1 198 ? -16.935 -9.381 -7.134 1.00 21.39 190 PHE B C 1
ATOM 3612 O O . PHE B 1 198 ? -16.835 -10.208 -6.232 1.00 21.52 190 PHE B O 1
ATOM 3620 N N . LEU B 1 199 ? -18.033 -8.663 -7.362 1.00 23.21 191 LEU B N 1
ATOM 3621 C CA . LEU B 1 199 ? -19.306 -8.969 -6.704 1.00 24.28 191 LEU B CA 1
ATOM 3622 C C . LEU B 1 199 ? -20.014 -10.064 -7.468 1.00 24.53 191 LEU B C 1
ATOM 3623 O O . LEU B 1 199 ? -20.816 -10.796 -6.896 1.00 25.75 191 LEU B O 1
ATOM 3628 N N . ASP B 1 200 ? -19.767 -10.149 -8.771 1.00 23.58 192 ASP B N 1
ATOM 3629 C CA . ASP B 1 200 ? -20.428 -11.160 -9.579 1.00 23.33 192 ASP B CA 1
ATOM 3630 C C . ASP B 1 200 ? -19.679 -12.481 -9.452 1.00 22.93 192 ASP B C 1
ATOM 3631 O O . ASP B 1 200 ? -18.493 -12.536 -9.734 1.00 21.04 192 ASP B O 1
ATOM 3636 N N . ALA B 1 201 ? -20.381 -13.532 -9.032 1.00 22.36 193 ALA B N 1
ATOM 3637 C CA . ALA B 1 201 ? -19.745 -14.839 -8.787 1.00 22.40 193 ALA B CA 1
ATOM 3638 C C . ALA B 1 201 ? -19.098 -15.494 -10.016 1.00 21.50 193 ALA B C 1
ATOM 3639 O O . ALA B 1 201 ? -18.107 -16.216 -9.881 1.00 20.84 193 ALA B O 1
ATOM 3641 N N . GLN B 1 202 ? -19.610 -15.209 -11.213 1.00 21.25 194 GLN B N 1
ATOM 3642 C CA . GLN B 1 202 ? -19.005 -15.772 -12.435 1.00 20.85 194 GLN B CA 1
ATOM 3643 C C . GLN B 1 202 ? -17.712 -15.032 -12.828 1.00 19.90 194 GLN B C 1
ATOM 3644 O O . GLN B 1 202 ? -16.686 -15.648 -13.157 1.00 19.99 194 GLN B O 1
ATOM 3650 N N . LEU B 1 203 ? -17.747 -13.706 -12.751 1.00 19.45 195 LEU B N 1
ATOM 3651 C CA . LEU B 1 203 ? -16.533 -12.920 -12.993 1.00 18.58 195 LEU B CA 1
ATOM 3652 C C . LEU B 1 203 ? -15.440 -13.283 -11.980 1.00 18.61 195 LEU B C 1
ATOM 3653 O O . LEU B 1 203 ? -14.265 -13.309 -12.330 1.00 17.94 195 LEU B O 1
ATOM 3658 N N . ARG B 1 204 ? -15.850 -13.579 -10.738 1.00 19.50 196 ARG B N 1
ATOM 3659 C CA . ARG B 1 204 ? -14.933 -13.967 -9.665 1.00 19.64 196 ARG B CA 1
ATOM 3660 C C . ARG B 1 204 ? -14.166 -15.290 -9.900 1.00 20.00 196 ARG B C 1
ATOM 3661 O O . ARG B 1 204 ? -13.194 -15.578 -9.205 1.00 19.27 196 ARG B O 1
ATOM 3669 N N . LYS B 1 205 ? -14.598 -16.103 -10.862 1.00 20.50 197 LYS B N 1
ATOM 3670 C CA . LYS B 1 205 ? -13.854 -17.311 -11.198 1.00 20.67 197 LYS B CA 1
ATOM 3671 C C . LYS B 1 205 ? -12.533 -17.009 -11.890 1.00 20.74 197 LYS B C 1
ATOM 3672 O O . LYS B 1 205 ? -11.704 -17.901 -12.078 1.00 19.86 197 LYS B O 1
ATOM 3678 N N . ASP B 1 206 ? -12.331 -15.747 -12.238 1.00 20.07 198 ASP B N 1
ATOM 3679 C CA . ASP B 1 206 ? -11.099 -15.282 -12.890 1.00 19.09 198 ASP B CA 1
ATOM 3680 C C . ASP B 1 206 ? -10.461 -14.186 -12.056 1.00 18.48 198 ASP B C 1
ATOM 3681 O O . ASP B 1 206 ? -10.902 -13.027 -12.101 1.00 17.51 198 ASP B O 1
ATOM 3686 N N . LEU B 1 207 ? -9.394 -14.531 -11.318 1.00 18.59 199 LEU B N 1
ATOM 3687 C CA . LEU B 1 207 ? -8.729 -13.548 -10.421 1.00 17.96 199 LEU B CA 1
ATOM 3688 C C . LEU B 1 207 ? -7.315 -13.175 -10.890 1.00 17.99 199 LEU B C 1
ATOM 3689 O O . LEU B 1 207 ? -6.425 -12.901 -10.093 1.00 16.22 199 LEU B O 1
ATOM 3694 N N . ARG B 1 208 ? -7.150 -13.121 -12.207 1.00 17.51 200 ARG B N 1
ATOM 3695 C CA . ARG B 1 208 ? -5.982 -12.518 -12.803 1.00 18.28 200 ARG B CA 1
ATOM 3696 C C . ARG B 1 208 ? -5.827 -11.059 -12.372 1.00 17.80 200 ARG B C 1
ATOM 3697 O O . ARG B 1 208 ? -6.821 -10.403 -12.062 1.00 18.36 200 ARG B O 1
ATOM 3705 N N . ALA B 1 209 ? -4.584 -10.572 -12.319 1.00 17.36 201 ALA B N 1
ATOM 3706 C CA . ALA B 1 209 ? -4.313 -9.169 -11.995 1.00 16.86 201 ALA B CA 1
ATOM 3707 C C . ALA B 1 209 ? -5.070 -8.232 -12.939 1.00 17.27 201 ALA B C 1
ATOM 3708 O O . ALA B 1 209 ? -5.297 -8.564 -14.121 1.00 16.80 201 ALA B O 1
ATOM 3710 N N . GLN B 1 210 ? -5.495 -7.087 -12.402 1.00 16.79 202 GLN B N 1
ATOM 3711 C CA . GLN B 1 210 ? -6.112 -6.020 -13.196 1.00 17.02 202 GLN B CA 1
ATOM 3712 C C . GLN B 1 210 ? -5.188 -4.818 -13.276 1.00 16.94 202 GLN B C 1
ATOM 3713 O O . GLN B 1 210 ? -4.639 -4.396 -12.275 1.00 17.64 202 GLN B O 1
ATOM 3719 N N . TYR B 1 211 ? -5.043 -4.251 -14.468 1.00 17.52 203 TYR B N 1
ATOM 3720 C CA . TYR B 1 211 ? -4.526 -2.903 -14.603 1.00 17.24 203 TYR B CA 1
ATOM 3721 C C . TYR B 1 211 ? -5.013 -2.313 -15.918 1.00 18.02 203 TYR B C 1
ATOM 3722 O O . TYR B 1 211 ? -5.811 -2.938 -16.628 1.00 16.78 203 TYR B O 1
ATOM 3731 N N . MET B 1 212 ? -4.596 -1.087 -16.227 1.00 18.49 204 MET B N 1
ATOM 3732 C CA . MET B 1 212 ? -5.023 -0.526 -17.498 1.00 19.64 204 MET B CA 1
ATOM 3733 C C . MET B 1 212 ? -3.933 0.325 -18.131 1.00 19.56 204 MET B C 1
ATOM 3734 O O . MET B 1 212 ? -2.996 0.778 -17.444 1.00 19.15 204 MET B O 1
ATOM 3739 N N . ILE B 1 213 ? -4.071 0.517 -19.439 1.00 20.10 205 ILE B N 1
ATOM 3740 C CA . ILE B 1 213 ? -3.224 1.413 -20.213 1.00 20.71 205 ILE B CA 1
ATOM 3741 C C . ILE B 1 213 ? -4.043 2.545 -20.781 1.00 21.57 205 ILE B C 1
ATOM 3742 O O . ILE B 1 213 ? -5.114 2.315 -21.369 1.00 21.92 205 ILE B O 1
ATOM 3747 N N . LEU B 1 214 ? -3.542 3.765 -20.603 1.00 21.44 206 LEU B N 1
ATOM 3748 C CA . LEU B 1 214 ? -4.013 4.910 -21.383 1.00 21.93 206 LEU B CA 1
ATOM 3749 C C . LEU B 1 214 ? -2.982 5.210 -22.450 1.00 22.40 206 LEU B C 1
ATOM 3750 O O . LEU B 1 214 ? -1.801 5.170 -22.154 1.00 22.51 206 LEU B O 1
ATOM 3755 N N . GLU B 1 215 ? -3.422 5.526 -23.671 1.00 22.86 207 GLU B N 1
ATOM 3756 C CA . GLU B 1 215 ? -2.514 6.028 -24.708 1.00 24.66 207 GLU B CA 1
ATOM 3757 C C . GLU B 1 215 ? -3.000 7.388 -25.182 1.00 25.30 207 GLU B C 1
ATOM 3758 O O . GLU B 1 215 ? -4.173 7.524 -25.547 1.00 24.75 207 GLU B O 1
ATOM 3764 N N . PHE B 1 216 ? -2.088 8.366 -25.184 1.00 25.21 208 PHE B N 1
ATOM 3765 C CA . PHE B 1 216 ? -2.365 9.709 -25.669 1.00 26.04 208 PHE B CA 1
ATOM 3766 C C . PHE B 1 216 ? -1.516 10.005 -26.898 1.00 26.73 208 PHE B C 1
ATOM 3767 O O . PHE B 1 216 ? -0.342 9.616 -26.970 1.00 26.59 208 PHE B O 1
ATOM 3775 N N . ASP B 1 217 ? -2.100 10.701 -27.868 1.00 27.31 209 ASP B N 1
ATOM 3776 C CA . ASP B 1 217 ? -1.322 11.090 -29.047 1.00 27.33 209 ASP B CA 1
ATOM 3777 C C . ASP B 1 217 ? -1.620 12.545 -29.404 1.00 28.39 209 ASP B C 1
ATOM 3778 O O . ASP B 1 217 ? -2.181 13.289 -28.587 1.00 28.42 209 ASP B O 1
ATOM 3783 N N . ASP B 1 218 ? -1.242 12.972 -30.605 1.00 30.02 210 ASP B N 1
ATOM 3784 C CA . ASP B 1 218 ? -1.441 14.382 -30.962 1.00 31.76 210 ASP B CA 1
ATOM 3785 C C . ASP B 1 218 ? -2.914 14.775 -31.043 1.00 30.86 210 ASP B C 1
ATOM 3786 O O . ASP B 1 218 ? -3.246 15.953 -30.889 1.00 31.58 210 ASP B O 1
ATOM 3791 N N . LYS B 1 219 ? -3.790 13.795 -31.261 1.00 28.96 211 LYS B N 1
ATOM 3792 C CA . LYS B 1 219 ? -5.224 14.059 -31.359 1.00 27.85 211 LYS B CA 1
ATOM 3793 C C . LYS B 1 219 ? -5.969 13.957 -30.037 1.00 26.61 211 LYS B C 1
ATOM 3794 O O . LYS B 1 219 ? -7.050 14.529 -29.904 1.00 27.36 211 LYS B O 1
ATOM 3800 N N . GLY B 1 220 ? -5.406 13.245 -29.060 1.00 24.75 212 GLY B N 1
ATOM 3801 C CA . GLY B 1 220 ? -6.035 13.155 -27.757 1.00 22.57 212 GLY B CA 1
ATOM 3802 C C . GLY B 1 220 ? -5.866 11.761 -27.165 1.00 21.97 212 GLY B C 1
ATOM 3803 O O . GLY B 1 220 ? -4.819 11.134 -27.334 1.00 22.23 212 GLY B O 1
ATOM 3804 N N . LEU B 1 221 ? -6.906 11.284 -26.492 1.00 20.53 213 LEU B N 1
ATOM 3805 C CA . LEU B 1 221 ? -6.898 9.955 -25.872 1.00 20.31 213 LEU B CA 1
ATOM 3806 C C . LEU B 1 221 ? -7.303 8.889 -26.900 1.00 19.98 213 LEU B C 1
ATOM 3807 O O . LEU B 1 221 ? -8.472 8.770 -27.269 1.00 20.70 213 LEU B O 1
ATOM 3812 N N . VAL B 1 222 ? -6.331 8.109 -27.352 1.00 19.90 214 VAL B N 1
ATOM 3813 C CA . VAL B 1 222 ? -6.548 7.166 -28.453 1.00 19.72 214 VAL B CA 1
ATOM 3814 C C . VAL B 1 222 ? -6.890 5.736 -27.998 1.00 19.61 214 VAL B C 1
ATOM 3815 O O . VAL B 1 222 ? -7.399 4.940 -28.799 1.00 19.08 214 VAL B O 1
ATOM 3819 N N . ASP B 1 223 ? -6.618 5.416 -26.730 1.00 19.37 215 ASP B N 1
ATOM 3820 C CA . ASP B 1 223 ? -6.832 4.030 -26.253 1.00 19.47 215 ASP B CA 1
ATOM 3821 C C . ASP B 1 223 ? -7.008 3.962 -24.750 1.00 18.27 215 ASP B C 1
ATOM 3822 O O . ASP B 1 223 ? -6.336 4.672 -23.998 1.00 18.04 215 ASP B O 1
ATOM 3827 N N . MET B 1 224 ? -7.937 3.111 -24.321 1.00 18.24 216 MET B N 1
ATOM 3828 C CA . MET B 1 224 ? -8.102 2.790 -22.908 1.00 17.87 216 MET B CA 1
ATOM 3829 C C . MET B 1 224 ? -8.215 1.276 -22.864 1.00 16.97 216 MET B C 1
ATOM 3830 O O . MET B 1 224 ? -9.252 0.735 -23.224 1.00 16.78 216 MET B O 1
ATOM 3835 N N . ASP B 1 225 ? -7.139 0.607 -22.471 1.00 17.60 217 ASP B N 1
ATOM 3836 C CA . ASP B 1 225 ? -7.095 -0.840 -22.542 1.00 17.89 217 ASP B CA 1
ATOM 3837 C C . ASP B 1 225 ? -7.151 -1.448 -21.123 1.00 17.55 217 ASP B C 1
ATOM 3838 O O . ASP B 1 225 ? -6.196 -1.319 -20.360 1.00 17.26 217 ASP B O 1
ATOM 3843 N N . PHE B 1 226 ? -8.279 -2.071 -20.775 1.00 16.99 218 PHE B N 1
ATOM 3844 C CA . PHE B 1 226 ? -8.443 -2.663 -19.448 1.00 17.47 218 PHE B CA 1
ATOM 3845 C C . PHE B 1 226 ? -7.987 -4.114 -19.522 1.00 17.80 218 PHE B C 1
ATOM 3846 O O . PHE B 1 226 ? -8.653 -4.950 -20.127 1.00 18.70 218 PHE B O 1
ATOM 3854 N N . ARG B 1 227 ? -6.842 -4.392 -18.911 1.00 17.95 219 ARG B N 1
ATOM 3855 C CA . ARG B 1 227 ? -6.142 -5.657 -19.125 1.00 18.46 219 ARG B CA 1
ATOM 3856 C C . ARG B 1 227 ? -6.234 -6.605 -17.927 1.00 19.34 219 ARG B C 1
ATOM 3857 O O . ARG B 1 227 ? -6.430 -6.157 -16.773 1.00 18.45 219 ARG B O 1
ATOM 3865 N N . ARG B 1 228 ? -6.127 -7.908 -18.217 1.00 19.09 220 ARG B N 1
ATOM 3866 C CA . ARG B 1 228 ? -5.927 -8.925 -17.181 1.00 19.26 220 ARG B CA 1
ATOM 3867 C C . ARG B 1 228 ? -4.600 -9.630 -17.434 1.00 20.12 220 ARG B C 1
ATOM 3868 O O . ARG B 1 228 ? -4.267 -9.923 -18.584 1.00 20.50 220 ARG B O 1
ATOM 3876 N N . VAL B 1 229 ? -3.840 -9.888 -16.374 1.00 20.26 221 VAL B N 1
ATOM 3877 C CA . VAL B 1 229 ? -2.510 -10.502 -16.503 1.00 20.85 221 VAL B CA 1
ATOM 3878 C C . VAL B 1 229 ? -2.470 -11.776 -15.644 1.00 21.59 221 VAL B C 1
ATOM 3879 O O . VAL B 1 229 ? -2.663 -11.709 -14.431 1.00 19.93 221 VAL B O 1
ATOM 3883 N N . ASP B 1 230 ? -2.269 -12.925 -16.290 1.00 22.24 222 ASP B N 1
ATOM 3884 C CA . ASP B 1 230 ? -2.119 -14.197 -15.615 1.00 24.36 222 ASP B CA 1
ATOM 3885 C C . ASP B 1 230 ? -0.861 -14.182 -14.748 1.00 23.29 222 ASP B C 1
ATOM 3886 O O . ASP B 1 230 ? 0.152 -13.639 -15.133 1.00 22.03 222 ASP B O 1
ATOM 3891 N N . TYR B 1 231 ? -0.960 -14.769 -13.563 1.00 23.18 223 TYR B N 1
ATOM 3892 C CA . TYR B 1 231 ? 0.202 -14.928 -12.713 1.00 23.43 223 TYR B CA 1
ATOM 3893 C C . TYR B 1 231 ? 0.069 -16.246 -11.979 1.00 23.48 223 TYR B C 1
ATOM 3894 O O . TYR B 1 231 ? -1.024 -16.804 -11.842 1.00 23.25 223 TYR B O 1
ATOM 3903 N N . ASP B 1 232 ? 1.197 -16.734 -11.499 1.00 24.01 224 ASP B N 1
ATOM 3904 C CA . ASP B 1 232 ? 1.236 -18.039 -10.873 1.00 24.54 224 ASP B CA 1
ATOM 3905 C C . ASP B 1 232 ? 0.792 -17.916 -9.417 1.00 24.00 224 ASP B C 1
ATOM 3906 O O . ASP B 1 232 ? 1.618 -17.616 -8.511 1.00 24.13 224 ASP B O 1
ATOM 3911 N N . VAL B 1 233 ? -0.504 -18.149 -9.197 1.00 23.62 225 VAL B N 1
ATOM 3912 C CA . VAL B 1 233 ? -1.093 -18.044 -7.856 1.00 24.15 225 VAL B CA 1
ATOM 3913 C C . VAL B 1 233 ? -0.402 -19.018 -6.891 1.00 25.01 225 VAL B C 1
ATOM 3914 O O . VAL B 1 233 ? -0.027 -18.620 -5.766 1.00 24.64 225 VAL B O 1
ATOM 3918 N N . ALA B 1 234 ? -0.201 -20.266 -7.344 1.00 24.88 226 ALA B N 1
ATOM 3919 C CA . ALA B 1 234 ? 0.498 -21.297 -6.533 1.00 25.79 226 ALA B CA 1
ATOM 3920 C C . ALA B 1 234 ? 1.836 -20.802 -6.017 1.00 25.04 226 ALA B C 1
ATOM 3921 O O . ALA B 1 234 ? 2.133 -20.957 -4.832 1.00 25.14 226 ALA B O 1
ATOM 3923 N N . ALA B 1 235 ? 2.638 -20.201 -6.896 1.00 25.35 227 ALA B N 1
ATOM 3924 C CA . ALA B 1 235 ? 3.930 -19.656 -6.502 1.00 25.37 227 ALA B CA 1
ATOM 3925 C C . ALA B 1 235 ? 3.788 -18.549 -5.455 1.00 25.46 227 ALA B C 1
ATOM 3926 O O . ALA B 1 235 ? 4.546 -18.518 -4.487 1.00 25.74 227 ALA B O 1
ATOM 3928 N N . GLU B 1 236 ? 2.818 -17.651 -5.644 1.00 24.94 228 GLU B N 1
ATOM 3929 C CA . GLU B 1 236 ? 2.563 -16.581 -4.673 1.00 24.40 228 GLU B CA 1
ATOM 3930 C C . GLU B 1 236 ? 2.160 -17.138 -3.293 1.00 24.67 228 GLU B C 1
ATOM 3931 O O . GLU B 1 236 ? 2.646 -16.659 -2.247 1.00 24.60 228 GLU B O 1
ATOM 3937 N N . LEU B 1 237 ? 1.294 -18.153 -3.290 1.00 24.46 229 LEU B N 1
ATOM 3938 C CA . LEU B 1 237 ? 0.867 -18.795 -2.046 1.00 25.69 229 LEU B CA 1
ATOM 3939 C C . LEU B 1 237 ? 2.014 -19.598 -1.412 1.00 26.18 229 LEU B C 1
ATOM 3940 O O . LEU B 1 237 ? 2.130 -19.667 -0.183 1.00 26.68 229 LEU B O 1
ATOM 3945 N N . GLN B 1 238 ? 2.873 -20.178 -2.246 1.00 26.42 230 GLN B N 1
ATOM 3946 C CA . GLN B 1 238 ? 4.019 -20.908 -1.729 1.00 27.26 230 GLN B CA 1
ATOM 3947 C C . GLN B 1 238 ? 4.990 -19.918 -1.073 1.00 26.65 230 GLN B C 1
ATOM 3948 O O . GLN B 1 238 ? 5.533 -20.197 0.003 1.00 26.89 230 GLN B O 1
ATOM 3954 N N . LEU B 1 239 ? 5.165 -18.758 -1.711 1.00 26.36 231 LEU B N 1
ATOM 3955 C CA . LEU B 1 239 ? 5.940 -17.651 -1.170 1.00 27.07 231 LEU B CA 1
ATOM 3956 C C . LEU B 1 239 ? 5.398 -17.204 0.206 1.00 26.86 231 LEU B C 1
ATOM 3957 O O . LEU B 1 239 ? 6.192 -16.965 1.129 1.00 27.79 231 LEU B O 1
ATOM 3962 N N . ALA B 1 240 ? 4.068 -17.151 0.345 1.00 26.59 232 ALA B N 1
ATOM 3963 C CA . ALA B 1 240 ? 3.404 -16.717 1.580 1.00 27.20 232 ALA B CA 1
ATOM 3964 C C . ALA B 1 240 ? 3.712 -17.667 2.726 1.00 27.92 232 ALA B C 1
ATOM 3965 O O . ALA B 1 240 ? 3.935 -17.223 3.863 1.00 27.69 232 ALA B O 1
ATOM 3967 N N . LYS B 1 241 ? 3.691 -18.969 2.415 1.00 28.50 233 LYS B N 1
ATOM 3968 C CA . LYS B 1 241 ? 4.073 -20.015 3.367 1.00 30.07 233 LYS B CA 1
ATOM 3969 C C . LYS B 1 241 ? 5.540 -19.878 3.794 1.00 29.89 233 LYS B C 1
ATOM 3970 O O . LYS B 1 241 ? 5.826 -19.821 4.985 1.00 30.74 233 LYS B O 1
ATOM 3976 N N . ASP B 1 242 ? 6.440 -19.807 2.823 1.00 30.23 234 ASP B N 1
ATOM 3977 C CA . ASP B 1 242 ? 7.888 -19.765 3.067 1.00 30.80 234 ASP B CA 1
ATOM 3978 C C . ASP B 1 242 ? 8.366 -18.511 3.827 1.00 31.14 234 ASP B C 1
ATOM 3979 O O . ASP B 1 242 ? 9.370 -18.551 4.570 1.00 30.75 234 ASP B O 1
ATOM 3984 N N . LEU B 1 243 ? 7.662 -17.395 3.605 1.00 30.47 235 LEU B N 1
ATOM 3985 C CA . LEU B 1 243 ? 8.001 -16.123 4.249 1.00 29.65 235 LEU B CA 1
ATOM 3986 C C . LEU B 1 243 ? 7.265 -15.919 5.574 1.00 28.77 235 LEU B C 1
ATOM 3987 O O . LEU B 1 243 ? 7.500 -14.927 6.257 1.00 28.62 235 LEU B O 1
ATOM 3992 N N . ARG B 1 244 ? 6.365 -16.844 5.914 1.00 28.15 236 ARG B N 1
ATOM 3993 C CA . ARG B 1 244 ? 5.609 -16.812 7.181 1.00 28.24 236 ARG B CA 1
ATOM 3994 C C . ARG B 1 244 ? 4.626 -15.639 7.253 1.00 27.84 236 ARG 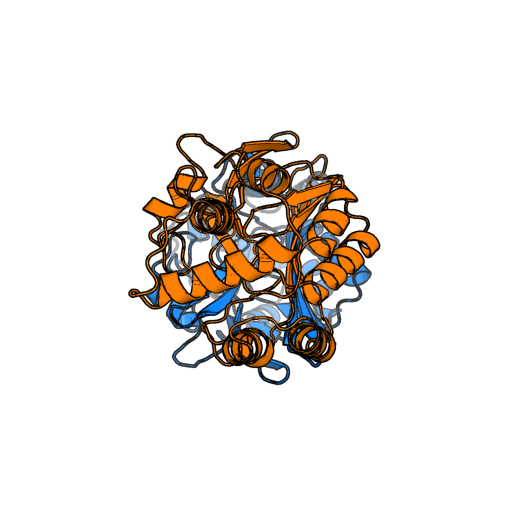B C 1
ATOM 3995 O O . ARG B 1 244 ? 4.463 -14.984 8.289 1.00 27.10 236 ARG B O 1
ATOM 4003 N N . LEU B 1 245 ? 3.933 -15.411 6.143 1.00 27.21 237 LEU B N 1
ATOM 4004 C CA . LEU B 1 245 ? 2.935 -14.349 6.056 1.00 26.41 237 LEU B CA 1
ATOM 4005 C C . LEU B 1 245 ? 1.778 -14.592 7.021 1.00 26.34 237 LEU B C 1
ATOM 4006 O O . LEU B 1 245 ? 1.214 -15.696 7.048 1.00 25.15 237 LEU B O 1
ATOM 4011 N N . PRO B 1 246 ? 1.413 -13.562 7.815 1.00 26.62 238 PRO B N 1
ATOM 4012 C CA . PRO B 1 246 ? 0.288 -13.682 8.736 1.00 26.96 238 PRO B CA 1
ATOM 4013 C C . PRO B 1 246 ? -0.998 -13.900 7.977 1.00 27.13 238 PRO B C 1
ATOM 4014 O O . PRO B 1 246 ? -1.082 -13.518 6.800 1.00 27.45 238 PRO B O 1
ATOM 4018 N N . TYR B 1 247 ? -1.978 -14.509 8.648 1.00 26.72 239 TYR B N 1
ATOM 4019 C CA . TYR B 1 247 ? -3.316 -14.764 8.103 1.00 26.94 239 TYR B CA 1
ATOM 4020 C C . TYR B 1 247 ? -3.262 -15.431 6.738 1.00 26.61 239 TYR B C 1
ATOM 4021 O O . TYR B 1 247 ? -3.845 -14.927 5.765 1.00 25.77 239 TYR B O 1
ATOM 4030 N N . PHE B 1 248 ? -2.552 -16.555 6.671 1.00 26.25 240 PHE B N 1
ATOM 4031 C CA . PHE B 1 248 ? -2.386 -17.258 5.410 1.00 27.01 240 PHE B CA 1
ATOM 4032 C C . PHE B 1 248 ? -3.741 -17.585 4.785 1.00 27.39 240 PHE B C 1
ATOM 4033 O O . PHE B 1 248 ? -3.929 -17.412 3.575 1.00 27.81 240 PHE B O 1
ATOM 4041 N N . GLU B 1 249 ? -4.674 -18.056 5.608 1.00 27.12 241 GLU B N 1
ATOM 4042 C CA . GLU B 1 249 ? -5.974 -18.523 5.120 1.00 28.00 241 GLU B CA 1
ATOM 4043 C C . GLU B 1 249 ? -6.788 -17.408 4.491 1.00 26.89 241 GLU B C 1
ATOM 4044 O O . GLU B 1 249 ? -7.538 -17.639 3.523 1.00 26.79 241 GLU B O 1
ATOM 4050 N N . VAL B 1 250 ? -6.632 -16.205 5.043 1.00 25.63 242 VAL B N 1
ATOM 4051 C CA . VAL B 1 250 ? -7.277 -15.001 4.509 1.00 24.74 242 VAL B CA 1
ATOM 4052 C C . VAL B 1 250 ? -6.656 -14.664 3.139 1.00 23.94 242 VAL B C 1
ATOM 4053 O O . VAL B 1 250 ? -7.388 -14.401 2.189 1.00 23.91 242 VAL B O 1
ATOM 4057 N N . TYR B 1 251 ? -5.328 -14.696 3.040 1.00 23.42 243 TYR B N 1
ATOM 4058 C CA . TYR B 1 251 ? -4.624 -14.419 1.765 1.00 23.42 243 TYR B CA 1
ATOM 4059 C C . TYR B 1 251 ? -4.998 -15.444 0.690 1.00 23.91 243 TYR B C 1
ATOM 4060 O O . TYR B 1 251 ? -5.313 -15.083 -0.472 1.00 23.17 243 TYR B O 1
ATOM 4069 N N . TYR B 1 252 ? -5.001 -16.712 1.105 1.00 24.07 244 TYR B N 1
ATOM 4070 C CA . TYR B 1 252 ? -5.438 -17.814 0.253 1.00 24.39 244 TYR B CA 1
ATOM 4071 C C . TYR B 1 252 ? -6.837 -17.539 -0.320 1.00 24.83 244 TYR B C 1
ATOM 4072 O O . TYR B 1 252 ? -7.006 -17.538 -1.537 1.00 23.78 244 TYR B O 1
ATOM 4081 N N . GLU B 1 253 ? -7.825 -17.298 0.546 1.00 24.67 245 GLU B N 1
ATOM 4082 C CA . GLU B 1 253 ? -9.183 -17.023 0.092 1.00 25.83 245 GLU B CA 1
ATOM 4083 C C . GLU B 1 253 ? -9.257 -15.840 -0.875 1.00 25.18 245 GLU B C 1
ATOM 4084 O O . GLU B 1 253 ? -10.038 -15.877 -1.828 1.00 25.29 245 GLU B O 1
ATOM 4090 N N . SER B 1 254 ? -8.450 -14.805 -0.642 1.00 24.25 246 SER B N 1
ATOM 4091 C CA . SER B 1 254 ? -8.483 -13.617 -1.513 1.00 23.47 246 SER B CA 1
ATOM 4092 C C . SER B 1 254 ? -7.976 -13.913 -2.927 1.00 22.97 246 SER B C 1
ATOM 4093 O O . SER B 1 254 ? -8.534 -13.405 -3.900 1.00 23.68 246 SER B O 1
ATOM 4096 N N . LEU B 1 255 ? -6.925 -14.714 -3.031 1.00 23.15 247 LEU B N 1
ATOM 4097 C CA . LEU B 1 255 ? -6.261 -14.986 -4.311 1.00 23.19 247 LEU B CA 1
ATOM 4098 C C . LEU B 1 255 ? -6.892 -16.116 -5.103 1.00 23.45 247 LEU B C 1
ATOM 4099 O O . LEU B 1 255 ? -6.814 -16.112 -6.335 1.00 23.66 247 LEU B O 1
ATOM 4104 N N . VAL B 1 256 ? -7.486 -17.085 -4.404 1.00 23.35 248 VAL B N 1
ATOM 4105 C CA . VAL B 1 256 ? -8.077 -18.283 -5.031 1.00 23.83 248 VAL B CA 1
ATOM 4106 C C . VAL B 1 256 ? -9.579 -18.120 -5.254 1.00 24.62 248 VAL B C 1
ATOM 4107 O O . VAL B 1 256 ? -10.116 -18.421 -6.340 1.00 24.10 248 VAL B O 1
ATOM 4111 N N . ASN B 1 257 ? -10.262 -17.616 -4.240 1.00 24.53 249 ASN B N 1
ATOM 4112 C CA . ASN B 1 257 ? -11.701 -17.516 -4.297 1.00 25.54 249 ASN B CA 1
ATOM 4113 C C . ASN B 1 257 ? -12.228 -16.091 -4.409 1.00 25.80 249 ASN B C 1
ATOM 4114 O O . ASN B 1 257 ? -13.389 -15.885 -4.715 1.00 25.99 249 ASN B O 1
ATOM 4119 N N . GLY B 1 258 ? -11.372 -15.119 -4.127 1.00 26.05 250 GLY B N 1
ATOM 4120 C CA . GLY B 1 258 ? -11.696 -13.714 -4.352 1.00 27.37 250 GLY B CA 1
ATOM 4121 C C . GLY B 1 258 ? -12.654 -13.146 -3.339 1.00 28.56 250 GLY B C 1
ATOM 4122 O O . GLY B 1 258 ? -13.314 -12.139 -3.589 1.00 26.68 250 GLY B O 1
ATOM 4123 N N . ILE B 1 259 ? -12.731 -13.799 -2.185 1.00 30.55 251 ILE B N 1
ATOM 4124 C CA . ILE B 1 259 ? -13.624 -13.349 -1.127 1.00 32.79 251 ILE B CA 1
ATOM 4125 C C . ILE B 1 259 ? -12.792 -12.636 -0.040 1.00 34.55 251 ILE B C 1
ATOM 4126 O O . ILE B 1 259 ? -11.678 -13.074 0.296 1.00 33.79 251 ILE B O 1
ATOM 4131 N N . HIS B 1 260 ? -13.330 -11.520 0.469 1.00 36.63 252 HIS B N 1
ATOM 4132 C CA . HIS B 1 260 ? -12.615 -10.655 1.431 1.00 38.81 252 HIS B CA 1
ATOM 4133 C C . HIS B 1 260 ? -13.414 -10.407 2.707 1.00 39.32 252 HIS B C 1
ATOM 4134 O O . HIS B 1 260 ? -14.586 -10.022 2.645 1.00 40.50 252 HIS B O 1
#

Nearest PDB structures (foldseek):
  3qfo-assembly1_B  TM=1.003E+00  e=2.333E-54  Streptococcus pneumoniae R6
  3rqz-assembly3_C  TM=7.513E-01  e=1.850E-16  Sphaerobacter thermophilus DSM 20745
  3rqz-assembly2_B  TM=7.601E-01  e=2.870E-16  Sphaerobacter thermophilus DSM 20745
  3rqz-assembly1_A  TM=7.572E-01  e=8.330E-16  Sphaerobacter thermophilus DSM 20745
  2gju-assembly1_A  TM=8.016E-01  e=7.958E-15  Pyrococcus horikoshii OT3

Solvent-accessible surface area: 19733 Å² total; per-residue (Å²): 163,36,49,0,0,0,0,0,0,0,0,0,0,8,22,0,0,58,21,0,8,38,21,0,172,156,52,48,20,78,27,7,0,0,0,0,1,2,3,1,2,1,2,4,14,82,121,0,21,66,16,7,126,147,35,70,45,59,4,61,2,14,0,20,9,6,35,27,2,41,65,2,22,119,183,93,35,70,76,112,106,54,4,25,101,4,10,53,114,2,0,97,9,1,72,134,78,2,55,110,140,46,1,74,86,4,37,101,38,63,63,42,24,64,86,107,37,72,71,6,36,0,1,2,2,1,0,1,16,104,46,5,146,10,141,45,0,24,15,58,14,144,42,122,29,0,29,86,3,1,46,174,61,102,5,16,0,2,1,0,0,3,3,4,5,4,0,0,9,5,0,70,33,1,23,6,0,0,0,0,0,0,0,0,0,1,46,13,63,14,54,57,8,59,134,10,17,15,0,3,0,0,5,0,30,5,27,139,98,10,9,25,16,7,13,1,49,24,13,76,19,83,39,76,44,0,18,99,58,1,128,101,60,214,10,28,61,55,108,5,5,92,49,0,4,59,78,2,66,37,62,103,118,49,8,65,17,72,127,37,37,0,0,0,0,0,0,0,5,0,0,7,23,0,0,58,22,0,4,44,26,0,160,166,57,47,19,73,34,11,0,0,0,0,2,3,4,2,10,2,1,3,14,84,120,0,20,65,14,6,120,143,26,73,48,55,3,53,2,15,0,26,56,6,35,26,3,54,72,2,19,112,188,104,37,60,46,101,132,89,86,54,78,47,26,37,109,1,1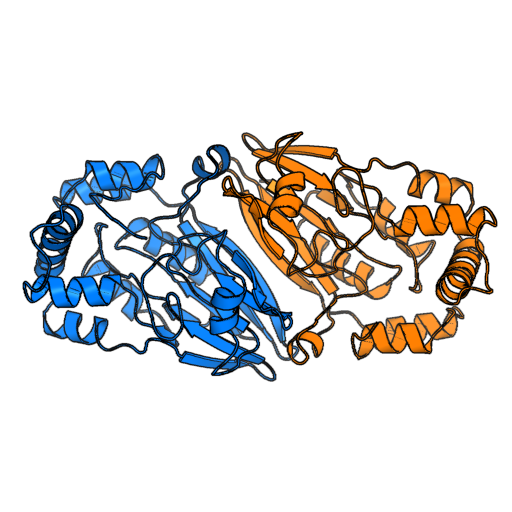,94,6,1,74,128,79,2,54,111,139,50,2,68,88,7,35,93,42,62,64,40,27,59,83,107,38,74,94,7,35,0,2,1,2,1,0,1,18,100,43,5,151,24,176,44,0,38,15,56,14,143,44,132,36,0,29,93,3,1,47,172,60,103,4,16,0,2,0,0,0,31,18,27,5,5,1,0,10,5,0,73,34,1,24,5,0,0,0,0,0,0,0,0,12,2,64,13,70,16,61,72,8,55,133,10,17,14,0,2,0,0,3,0,27,5,45,160,117,11,7,25,8,9,12,1,46,22,14,74,18,84,41,73,44,0,20,99,58,1,125,87,55,200,10,33,66,40,118,71,5,76,69,3,4,60,63,1,97,120

Organism: Streptococcus pneumoniae (strain ATCC BAA-255 / R6) (NCBI:txid171101)

Secondary structure (DSSP, 8-state):
-EEEEEE---TT-HHHHHHHHHHHHHTT--EEEE-S--SSSSS-SHHHHHHHHTS-EEEE---HHHHHHHHHHTT-S-TTSHHHHHHHHHHHHHHTTS-HHHHHHHHS--SEEEEEETTEEEEEESSBTTBSSSSTTSTT--HHHHHHTTTTTT-SEEE--SS-SEEEEE-TTS-EEEEE--SSS---SSTTGGG---EEEEEEEEETTEEEEEEEEEE---HHHHHHHHHHTT-TTHHHHHIIIII----TTTT---/-EEEEEE---TT-HHHHHHHHHHHHHTT--EEEE-S--SSSSS-SHHHHHHHHTS-EEEE---HHHHHHHHHHTT---TTSHHHHHHHHHHHHHHTT--HHHHHHHH---SEEEEEETTEEEEEESSBTTBSSSSTTSTT--HHHHGGGTTTTT-SEEE--SS-SEEEEE-TTS-EEEEE--SSS---SSTTGGG---EEEEEEEE-SSSEEEEEEEEE---HHHHHHHHHHTT-SSHHHHHIIIII---

Foldseek 3Di:
DAKEWEAEQQQAQLQLVVQVVVVCVVVVHDEYEYQENQYDLFQHAVSSVVVVVVGRHPHYAYAVLLVLLLCLVVVNFDPVALQNVLSNLSSVLNCVPDPNVRSVVNNPGAQKDWDDDPPFIEIGGAAASVDNADDQPEPPHDLVRVQSQAVPPHGQEYEYELRQDWDWDARPVRRTYTYQGHSQQHADPDQVVLQDQFGTIWMWDADPVGTDDIGIDGGDGDVVVRLVSCVVSVRPPSVQSCCRRRRNDHDCSHNVSD/DAKEWEAEQQQAQLQLVVQVVVVCVVVVHRAYEYAENQYDLFLHAVNSVVSVVVGRYDYYAYAVLLVLLLCLVVPNFDVVPVVSVSSNLSSVLNVVPADPVNSVVNHPGAQWDWDDDVPFIEIGGAAASVDNDDCQPAPPHDLVRVLRQAVPPHGQEYEYEHNQEWDWDARPVRRTYTYQGHSQQHADPDQVVQQDQFGTIWMWDADPVGTDDIGIDGGDGDLVVRLVSCVVSVRPPSVVSVCRRRRNDD

Sequence (508 aa):
MTKIALLSDIHGNTTALEAVLADARQLGVDEYWLLGDILMPGTGRRRILDLLDQLPITARVLGNWEDSLWHGVRKELDSTRPSQRYLLRQCQYVLEEISLEEIEVLHNQPLQIHRQFGDLTVGISHHLPDKNWGRELIHTGKQEEFDRLVTHPPCDIAVYGHIHQQLLRYGTGGQLIVNPGSIGQPFFLDAQLRKDLRAQYMILEFDDKGLVDMDFRRVDYDVAAELQLAKDLRLPYFEVYYESLVNGIHHTHHQEFLMTKIALLSDIHGNTTALEAVLADARQLGVDEYWLLGDILMPGTGRRRILDLLDQLPITARVLGNWEDSLWHGVRKELDSTRPSQRYLLRQCQYVLEEISLEEIEVLHNQPLQIHRQFGDLTVGISHHLPDKNWGRELIHTGKQEEFDRLVTHPPCDIAVYGHIHQQLLRYGTGGQLIVNPGSIGQPFFLDAQLRKDLRAQYMILEFDDKGLVDMDFRRVDYDVAAELQLAKDLRLPYFEVYYESLVNGIH

B-factor: mean 25.45, std 6.87, range [11.96, 56.01]

Radius of gyration: 24.25 Å; Cα contacts (8 Å, |Δi|>4): 1236; chains: 2; bounding box: 59×43×75 Å

CATH classification: 3.60.21.10